Protein AF-A0AAD4GT24-F1 (afdb_monomer)

Secondary structure (DSSP, 8-state):
--------PPPGGGHHHHHHHH----HHHHHHHHHHHHH-GGGTT---SEEEETTTTEEEE-EEETTEEEETTEES---EEEE--GGGGEESSS-----BS-SSPPPEE-TTT--HHHHHHHHHHHHHHHSEEE-HHHHS-SS-HHHHHHHHHHHHHHHHH-SEEEEE--SS-HHHHHHHHHHHHHHHHHHHHSPPTTSTT--GGGHHHHHHHHHHHHHHHHTSGGGG-HHHHHHHHT-S-PEEE-TTSPBPEEE-TTS-EEE-BHHHHHHHHHHHHHHHHHHHHHHHHSPPPSS-----------TTSPPPSSPPP---HHHHHHHHHHHHHHHTTTTTT---GGGHHHHHHHHHHHHHHHHHHHHH-

pLDDT: mean 73.8, std 22.56, range [24.58, 98.69]

Structure (mmCIF, N/CA/C/O backbone):
data_AF-A0AAD4GT24-F1
#
_entry.id   AF-A0AAD4GT24-F1
#
loop_
_atom_site.group_PDB
_atom_site.id
_atom_site.type_symbol
_atom_site.label_atom_id
_atom_site.label_alt_id
_atom_site.label_comp_id
_atom_site.label_asym_id
_atom_site.label_entity_id
_atom_site.label_seq_id
_atom_site.pdbx_PDB_ins_code
_atom_site.Cartn_x
_atom_site.Cartn_y
_atom_site.Cartn_z
_atom_site.occupancy
_atom_site.B_iso_or_equiv
_atom_site.auth_seq_id
_atom_site.auth_comp_id
_atom_site.auth_asym_id
_atom_site.auth_atom_id
_atom_site.pdbx_PDB_model_num
ATOM 1 N N . MET A 1 1 ? -45.282 3.660 -28.493 1.00 33.78 1 MET A N 1
ATOM 2 C CA . MET A 1 1 ? -43.874 3.233 -28.382 1.00 33.78 1 MET A CA 1
ATOM 3 C C . MET A 1 1 ? -43.156 4.388 -27.722 1.00 33.78 1 MET A C 1
ATOM 5 O O . MET A 1 1 ? -42.708 5.278 -28.420 1.00 33.78 1 MET A O 1
ATOM 9 N N . ASP A 1 2 ? -43.164 4.407 -26.393 1.00 25.09 2 ASP A N 1
ATOM 10 C CA . ASP A 1 2 ? -42.503 5.431 -25.586 1.00 25.09 2 ASP A CA 1
ATOM 11 C C . ASP A 1 2 ? -41.624 4.704 -24.572 1.00 25.09 2 ASP A C 1
ATOM 13 O O . ASP A 1 2 ? -42.123 3.975 -23.711 1.00 25.09 2 ASP A O 1
ATOM 17 N N . CYS A 1 3 ? -40.310 4.858 -24.734 1.00 24.58 3 CYS A N 1
ATOM 18 C CA . CYS A 1 3 ? -39.307 4.413 -23.777 1.00 24.58 3 CYS A CA 1
ATOM 19 C C . CYS A 1 3 ? -39.410 5.272 -22.516 1.00 24.58 3 CYS A C 1
ATOM 21 O O . CYS A 1 3 ? -39.092 6.460 -22.543 1.00 24.58 3 CYS A O 1
ATOM 23 N N . LYS A 1 4 ? -39.802 4.656 -21.399 1.00 25.47 4 LYS A N 1
ATOM 24 C CA . LYS A 1 4 ? -39.543 5.199 -20.066 1.00 25.47 4 LYS A CA 1
ATOM 25 C C . LYS A 1 4 ? -38.163 4.729 -19.612 1.00 25.47 4 LYS A C 1
ATOM 27 O O . LYS A 1 4 ? -37.932 3.536 -19.449 1.00 25.47 4 LYS A O 1
ATOM 32 N N . LEU A 1 5 ? -37.256 5.688 -19.448 1.00 28.20 5 LEU A N 1
ATOM 33 C CA . LEU A 1 5 ? -36.056 5.559 -18.630 1.00 28.20 5 LEU A CA 1
ATOM 34 C C . LEU A 1 5 ? -36.503 5.550 -17.166 1.00 28.20 5 LEU A C 1
ATOM 36 O O . LEU A 1 5 ? -36.811 6.607 -16.616 1.00 28.20 5 LEU A O 1
ATOM 40 N N . ASP A 1 6 ? -36.555 4.371 -16.553 1.00 26.20 6 ASP A N 1
ATOM 41 C CA . ASP A 1 6 ? -36.630 4.271 -15.100 1.00 26.20 6 ASP A CA 1
ATOM 42 C C . ASP A 1 6 ? -35.228 4.484 -14.521 1.00 26.20 6 ASP A C 1
ATOM 44 O O . ASP A 1 6 ? -34.268 3.763 -14.799 1.00 26.20 6 ASP A O 1
ATOM 48 N N . SER A 1 7 ? -35.124 5.548 -13.734 1.00 29.28 7 SER A N 1
ATOM 49 C CA . SER A 1 7 ? -33.963 5.939 -12.953 1.00 29.28 7 SER A CA 1
ATOM 50 C C . SER A 1 7 ? -33.635 4.881 -11.897 1.00 29.28 7 SER A C 1
ATOM 52 O O . SER A 1 7 ? -34.371 4.732 -10.919 1.00 29.28 7 SER A O 1
ATOM 54 N N . PHE A 1 8 ? -32.499 4.199 -12.045 1.00 31.28 8 PHE A N 1
ATOM 55 C CA . PHE A 1 8 ? -31.863 3.469 -10.951 1.00 31.28 8 PHE A CA 1
ATOM 56 C C . PHE A 1 8 ? -31.297 4.481 -9.948 1.00 31.28 8 PHE A C 1
ATOM 58 O O . PHE A 1 8 ? -30.270 5.114 -10.187 1.00 31.28 8 PHE A O 1
ATOM 65 N N . ALA A 1 9 ? -31.986 4.666 -8.824 1.00 29.28 9 ALA A N 1
ATOM 66 C CA . ALA A 1 9 ? -31.427 5.364 -7.675 1.00 29.28 9 ALA A CA 1
ATOM 67 C C . ALA A 1 9 ? -30.496 4.393 -6.921 1.00 29.28 9 ALA A C 1
ATOM 69 O O . ALA A 1 9 ? -30.975 3.343 -6.490 1.00 29.28 9 ALA A O 1
ATOM 70 N N . PRO A 1 10 ? -29.202 4.711 -6.715 1.00 35.62 10 PRO A N 1
ATOM 71 C CA . PRO A 1 10 ? -28.316 3.858 -5.932 1.00 35.62 10 PRO A CA 1
ATOM 72 C C . PRO A 1 10 ? -28.826 3.722 -4.492 1.00 35.62 10 PRO A C 1
ATOM 74 O O . PRO A 1 10 ? -29.290 4.703 -3.883 1.00 35.62 10 PRO A O 1
ATOM 77 N N . SER A 1 11 ? -28.711 2.512 -3.942 1.00 42.75 11 SER A N 1
ATOM 78 C CA . SER A 1 11 ? -29.000 2.210 -2.540 1.00 42.75 11 SER A CA 1
ATOM 79 C C . SER A 1 11 ? -28.267 3.212 -1.623 1.00 42.75 11 SER A C 1
ATOM 81 O O . SER A 1 11 ? -27.154 3.662 -1.907 1.00 42.75 11 SER A O 1
ATOM 83 N N . ARG A 1 12 ? -28.895 3.637 -0.513 1.00 46.09 12 ARG A N 1
ATOM 84 C CA . ARG A 1 12 ? -28.298 4.621 0.424 1.00 46.09 12 ARG A CA 1
ATOM 85 C C . ARG A 1 12 ? -26.933 4.174 0.982 1.00 46.09 12 ARG A C 1
ATOM 87 O O . ARG A 1 12 ? -26.169 5.042 1.387 1.00 46.09 12 ARG A O 1
ATOM 94 N N . ARG A 1 13 ? -26.635 2.868 0.978 1.00 45.75 13 ARG A N 1
ATOM 95 C CA . ARG A 1 13 ? -25.423 2.264 1.560 1.00 45.75 13 ARG A CA 1
ATOM 96 C C . ARG A 1 13 ? -24.157 2.479 0.724 1.00 45.75 13 ARG A C 1
ATOM 98 O O . ARG A 1 13 ? -23.091 2.629 1.298 1.00 45.75 13 ARG A O 1
ATOM 105 N N . ASN A 1 14 ? -24.278 2.628 -0.596 1.00 48.12 14 ASN A N 1
ATOM 106 C CA . ASN A 1 14 ? -23.130 2.809 -1.493 1.00 48.12 14 ASN A CA 1
ATOM 107 C C . ASN A 1 14 ? -22.759 4.279 -1.764 1.00 48.12 14 ASN A C 1
ATOM 109 O O . ASN A 1 14 ? -21.862 4.566 -2.552 1.00 48.12 14 ASN A O 1
ATOM 113 N N . ARG A 1 15 ? -23.437 5.248 -1.129 1.00 49.34 15 ARG A N 1
ATOM 114 C CA . ARG A 1 15 ? -23.256 6.670 -1.463 1.00 49.34 15 ARG A CA 1
ATOM 115 C C . ARG A 1 15 ? -21.935 7.258 -1.006 1.00 49.34 15 ARG A C 1
ATOM 117 O O . ARG A 1 15 ? -21.472 8.146 -1.695 1.00 49.34 15 ARG A O 1
ATOM 124 N N . VAL A 1 16 ? -21.342 6.822 0.105 1.00 45.91 16 VAL A N 1
ATOM 125 C CA . VAL A 1 16 ? -20.087 7.426 0.589 1.00 45.91 16 VAL A CA 1
ATOM 126 C C . VAL A 1 16 ? -18.920 6.990 -0.285 1.00 45.91 16 VAL A C 1
ATOM 128 O O . VAL A 1 16 ? -18.241 7.855 -0.814 1.00 45.91 16 VAL A O 1
ATOM 131 N N . TYR A 1 17 ? -18.762 5.693 -0.560 1.00 43.88 17 TYR A N 1
ATOM 132 C CA . TYR A 1 17 ? -17.730 5.209 -1.485 1.00 43.88 17 TYR A CA 1
ATOM 133 C C . TYR A 1 17 ? -17.944 5.711 -2.916 1.00 43.88 17 TYR A C 1
ATOM 135 O O . TYR A 1 17 ? -17.010 6.257 -3.498 1.00 43.88 17 TYR A O 1
ATOM 143 N N . ASN A 1 18 ? -19.177 5.656 -3.444 1.00 43.34 18 ASN A N 1
ATOM 144 C CA . ASN A 1 18 ? -19.456 6.209 -4.771 1.00 43.34 18 ASN A CA 1
ATOM 145 C C . ASN A 1 18 ? -19.266 7.729 -4.816 1.00 43.34 18 ASN A C 1
ATOM 147 O O . ASN A 1 18 ? -18.789 8.233 -5.825 1.00 43.34 18 ASN A O 1
ATOM 151 N N . ALA A 1 19 ? -19.584 8.463 -3.744 1.00 44.53 19 ALA A N 1
ATOM 152 C CA . ALA A 1 19 ? -19.276 9.886 -3.638 1.00 44.53 19 ALA A CA 1
ATOM 153 C C . ALA A 1 19 ? -17.772 10.129 -3.473 1.00 44.53 19 ALA A C 1
ATOM 155 O O . ALA A 1 19 ? -17.278 11.084 -4.028 1.00 44.53 19 ALA A O 1
ATOM 156 N N . LEU A 1 20 ? -16.990 9.282 -2.811 1.00 43.31 20 LEU A N 1
ATOM 157 C CA . LEU A 1 20 ? -15.532 9.449 -2.760 1.00 43.31 20 LEU A CA 1
ATOM 158 C C . LEU A 1 20 ? -14.883 9.229 -4.136 1.00 43.31 20 LEU A C 1
ATOM 160 O O . LEU A 1 20 ? -13.925 9.919 -4.474 1.00 43.31 20 LEU A O 1
ATOM 164 N N . THR A 1 21 ? -15.436 8.335 -4.961 1.00 40.66 21 THR A N 1
ATOM 165 C CA . THR A 1 21 ? -15.022 8.161 -6.365 1.00 40.66 21 THR A CA 1
ATOM 166 C C . THR A 1 21 ? -15.624 9.184 -7.336 1.00 40.66 21 THR A C 1
ATOM 168 O O . THR A 1 21 ? -15.047 9.398 -8.397 1.00 40.66 21 THR A O 1
ATOM 171 N N . ALA A 1 22 ? -16.769 9.801 -7.012 1.00 38.19 22 ALA A N 1
ATOM 172 C CA . ALA A 1 22 ? -17.517 10.701 -7.906 1.00 38.19 22 ALA A CA 1
ATOM 173 C C . ALA A 1 22 ? -17.557 12.170 -7.456 1.00 38.19 22 ALA A C 1
ATOM 175 O O . ALA A 1 22 ? -18.053 13.023 -8.191 1.00 38.19 22 ALA A O 1
ATOM 176 N N . CYS A 1 23 ? -17.083 12.494 -6.256 1.00 39.41 23 CYS A N 1
ATOM 177 C CA . CYS A 1 23 ? -16.997 13.865 -5.793 1.00 39.41 23 CYS A CA 1
ATOM 178 C C . CYS A 1 23 ? -15.856 14.533 -6.550 1.00 39.41 23 CYS A C 1
ATOM 180 O O . CYS A 1 23 ? -14.681 14.319 -6.249 1.00 39.41 23 CYS A O 1
ATOM 182 N N . ASP A 1 24 ? -16.235 15.434 -7.454 1.00 40.94 24 ASP A N 1
ATOM 183 C CA . ASP A 1 24 ? -15.469 16.627 -7.807 1.00 40.94 24 ASP A CA 1
ATOM 184 C C . ASP A 1 24 ? -15.280 17.491 -6.546 1.00 40.94 24 ASP A C 1
ATOM 186 O O . ASP A 1 24 ? -15.808 18.598 -6.412 1.00 40.94 24 ASP A O 1
ATOM 190 N N . ILE A 1 25 ? -14.552 16.976 -5.553 1.00 48.97 25 ILE A N 1
ATOM 191 C CA . ILE A 1 25 ? -14.026 17.820 -4.492 1.00 48.97 25 ILE A CA 1
ATOM 192 C C . ILE A 1 25 ? -13.075 18.756 -5.207 1.00 48.97 25 ILE A C 1
ATOM 194 O O . ILE A 1 25 ? -12.063 18.312 -5.753 1.00 48.97 25 ILE A O 1
ATOM 198 N N . SER A 1 26 ? -13.428 20.043 -5.231 1.00 51.44 26 SER A N 1
ATOM 199 C CA . SER A 1 26 ? -12.560 21.054 -5.814 1.00 51.44 26 SER A CA 1
ATOM 200 C C . SER A 1 26 ? -11.156 20.839 -5.267 1.00 51.44 26 SER A C 1
ATOM 202 O O . SER A 1 26 ? -10.941 20.807 -4.049 1.00 51.44 26 SER A O 1
ATOM 204 N N . LEU A 1 27 ? -10.206 20.672 -6.183 1.00 48.22 27 LEU A N 1
ATOM 205 C CA . LEU A 1 27 ? -8.796 20.522 -5.858 1.00 48.22 27 LEU A CA 1
ATOM 206 C C . LEU A 1 27 ? -8.322 21.645 -4.929 1.00 48.22 27 LEU A C 1
ATOM 208 O O . LEU A 1 27 ? -7.450 21.409 -4.097 1.00 48.22 27 LEU A O 1
ATOM 212 N N . ASP A 1 28 ? -8.949 22.824 -4.995 1.00 50.41 28 ASP A N 1
ATOM 213 C 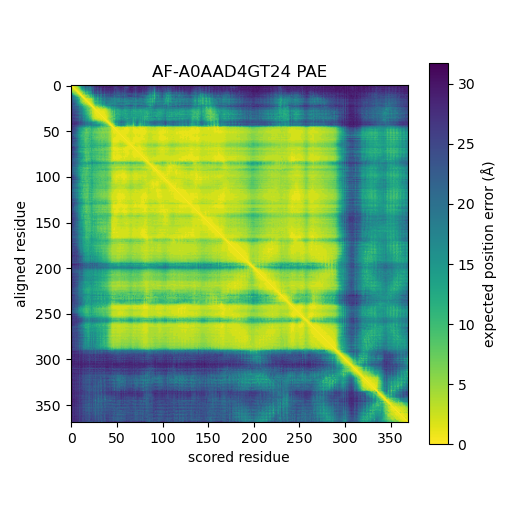CA . ASP A 1 28 ? -8.680 23.946 -4.100 1.00 50.41 28 ASP A CA 1
ATOM 214 C C . ASP A 1 28 ? -9.090 23.670 -2.651 1.00 50.41 28 ASP A C 1
ATOM 216 O O . ASP A 1 28 ? -8.384 24.085 -1.738 1.00 50.41 28 ASP A O 1
ATOM 220 N N . HIS A 1 29 ? -10.178 22.938 -2.402 1.00 55.75 29 HIS A N 1
ATOM 221 C CA . HIS A 1 29 ? -10.595 22.578 -1.044 1.00 55.75 29 HIS A CA 1
ATOM 222 C C . HIS A 1 29 ? -9.663 21.527 -0.426 1.00 55.75 29 HIS A C 1
ATOM 224 O O . HIS A 1 29 ? -9.233 21.669 0.724 1.00 55.75 29 HIS A O 1
ATOM 230 N N . VAL A 1 30 ? -9.280 20.507 -1.206 1.00 52.41 30 VAL A N 1
ATOM 231 C CA . VAL A 1 30 ? -8.261 19.528 -0.787 1.00 52.41 30 VAL A CA 1
ATOM 232 C C . VAL A 1 30 ? -6.941 20.240 -0.519 1.00 52.41 30 VAL A C 1
ATOM 234 O O . VAL A 1 30 ? -6.295 19.991 0.499 1.00 52.41 30 VAL A O 1
ATOM 237 N N . ARG A 1 31 ? -6.560 21.171 -1.396 1.00 56.41 31 ARG A N 1
ATOM 238 C CA . ARG A 1 31 ?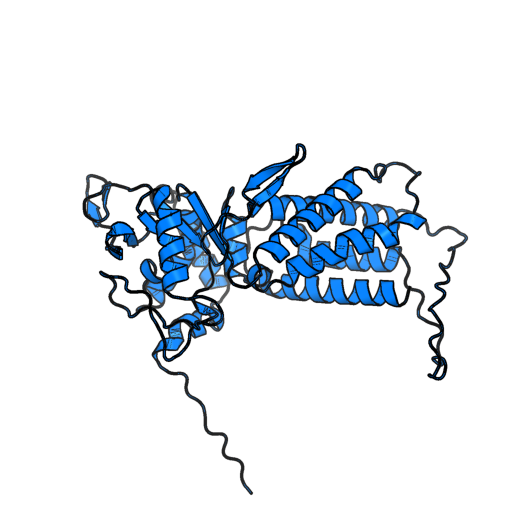 -5.330 21.947 -1.281 1.00 56.41 31 ARG A CA 1
ATOM 239 C C . ARG A 1 31 ? -5.325 22.854 -0.056 1.00 56.41 31 ARG A C 1
ATOM 241 O O . ARG A 1 31 ? -4.371 22.772 0.705 1.00 56.41 31 ARG A O 1
ATOM 248 N N . GLN A 1 32 ? -6.371 23.645 0.177 1.00 63.69 32 GLN A N 1
ATOM 249 C CA . GLN A 1 32 ? -6.483 24.514 1.355 1.00 63.69 32 GLN A CA 1
ATOM 250 C C . GLN A 1 32 ? -6.446 23.703 2.652 1.00 63.69 32 GLN A C 1
ATOM 252 O O . GLN A 1 32 ? -5.739 24.070 3.589 1.00 63.69 32 GLN A O 1
ATOM 257 N N . THR A 1 33 ? -7.148 22.567 2.701 1.00 56.88 33 THR A N 1
ATOM 258 C CA . THR A 1 33 ? -7.115 21.682 3.874 1.00 56.88 33 THR A CA 1
ATOM 259 C C . THR A 1 33 ? -5.727 21.069 4.071 1.00 56.88 33 THR A C 1
ATOM 261 O O . THR A 1 33 ? -5.216 21.050 5.188 1.00 56.88 33 THR A O 1
ATOM 264 N N . THR A 1 34 ? -5.065 20.654 2.987 1.00 54.75 34 THR A N 1
ATOM 265 C CA . THR A 1 34 ? -3.697 20.115 3.024 1.00 54.75 34 THR A CA 1
ATOM 266 C C . THR A 1 34 ? -2.674 21.175 3.439 1.00 54.75 34 THR A C 1
ATOM 268 O O . THR A 1 34 ? -1.799 20.884 4.243 1.00 54.75 34 THR A O 1
ATOM 271 N N . GLU A 1 35 ? -2.760 22.401 2.919 1.00 63.25 35 GLU A N 1
ATOM 272 C CA . GLU A 1 35 ? -1.878 23.522 3.274 1.00 63.25 35 GLU A CA 1
ATOM 273 C C . GLU A 1 35 ? -2.075 23.928 4.736 1.00 63.25 35 GLU A C 1
ATOM 275 O O . GLU A 1 35 ? -1.088 24.100 5.446 1.00 63.25 35 GLU A O 1
ATOM 280 N N . LYS A 1 36 ? -3.323 23.962 5.221 1.00 65.88 36 LYS A N 1
ATOM 281 C CA . LYS A 1 36 ? -3.630 24.198 6.636 1.00 65.88 36 LYS A CA 1
ATOM 282 C C . LYS A 1 36 ? -3.017 23.121 7.535 1.00 65.88 36 LYS A C 1
ATOM 284 O O . LYS A 1 36 ? -2.343 23.461 8.501 1.00 65.88 36 LYS A O 1
ATOM 289 N N . LEU A 1 37 ? -3.185 21.844 7.187 1.00 57.94 37 LEU A N 1
ATOM 290 C CA . LEU A 1 37 ? -2.601 20.723 7.935 1.00 57.94 37 LEU A CA 1
ATOM 291 C C . LEU A 1 37 ? -1.068 20.697 7.860 1.00 57.94 37 LEU A C 1
ATOM 293 O O . LEU A 1 37 ? -0.420 20.349 8.836 1.00 57.94 37 LEU A O 1
ATOM 297 N N . ARG A 1 38 ? -0.471 21.086 6.725 1.00 56.41 38 ARG A N 1
ATOM 298 C CA . ARG A 1 38 ? 0.991 21.182 6.558 1.00 56.41 38 ARG A CA 1
ATOM 299 C C . ARG A 1 38 ? 1.605 22.349 7.325 1.00 56.41 38 ARG A C 1
ATOM 301 O O . ARG A 1 38 ? 2.748 22.234 7.743 1.00 56.41 38 ARG A O 1
ATOM 308 N N . SER A 1 39 ? 0.884 23.463 7.456 1.00 60.22 39 SER A N 1
ATOM 309 C CA . SER A 1 39 ? 1.341 24.642 8.205 1.00 60.22 39 SER A CA 1
ATOM 310 C C . SER A 1 39 ? 1.278 24.462 9.722 1.00 60.22 39 SER A C 1
ATOM 312 O O . SER A 1 39 ? 1.844 25.265 10.459 1.00 60.22 39 SER A O 1
ATOM 314 N N . ASP A 1 40 ? 0.590 23.420 10.184 1.00 54.97 40 ASP A N 1
ATOM 315 C CA . ASP A 1 40 ? 0.520 23.069 11.592 1.00 54.97 40 ASP A CA 1
ATOM 316 C C . ASP A 1 40 ? 1.760 22.223 11.939 1.00 54.97 40 ASP A C 1
ATOM 318 O O . ASP A 1 40 ? 1.770 21.007 11.761 1.00 54.97 40 ASP A O 1
ATOM 322 N N . ASP A 1 41 ? 2.836 22.854 12.427 1.00 48.78 41 ASP A N 1
ATOM 323 C CA . ASP A 1 41 ? 4.087 22.192 12.870 1.00 48.78 41 ASP A CA 1
ATOM 324 C C . ASP A 1 41 ? 3.864 21.098 13.955 1.00 48.78 41 ASP A C 1
ATOM 326 O O . ASP A 1 41 ? 4.780 20.357 14.318 1.00 48.78 41 ASP A O 1
ATOM 330 N N . ASN A 1 42 ? 2.625 20.932 14.430 1.00 52.88 42 ASN A N 1
ATOM 331 C CA . ASN A 1 42 ? 2.139 19.855 15.294 1.00 52.88 42 ASN A CA 1
ATOM 332 C C . ASN A 1 42 ? 1.898 18.502 14.594 1.00 52.88 42 ASN A C 1
ATOM 334 O O . ASN A 1 42 ? 1.351 17.588 15.213 1.00 52.88 42 ASN A O 1
ATOM 338 N N . LEU A 1 43 ? 2.326 18.307 13.338 1.00 53.00 43 LEU A N 1
ATOM 339 C CA . LEU A 1 43 ? 2.223 16.999 12.663 1.00 53.00 43 LEU A CA 1
ATOM 340 C C . LEU A 1 43 ? 2.894 15.850 13.454 1.00 53.00 43 LEU A C 1
ATOM 342 O O . LEU A 1 43 ? 2.493 14.691 13.322 1.00 53.00 43 LEU A O 1
ATOM 346 N N . ARG A 1 44 ? 3.886 16.154 14.309 1.00 47.69 44 ARG A N 1
ATOM 347 C CA . ARG A 1 44 ? 4.444 15.224 15.309 1.00 47.69 44 ARG A CA 1
ATOM 348 C C . ARG A 1 44 ? 3.420 14.989 16.429 1.00 47.69 44 ARG A C 1
ATOM 350 O O . ARG A 1 44 ? 3.532 15.548 17.512 1.00 47.69 44 ARG A O 1
ATOM 357 N N . GLY A 1 45 ? 2.405 14.182 16.140 1.00 63.59 45 GLY A N 1
ATOM 358 C CA . GLY A 1 45 ? 1.293 13.912 17.056 1.00 63.59 45 GLY A CA 1
ATOM 359 C C . GLY A 1 45 ? -0.016 13.519 16.373 1.00 63.59 45 GLY A C 1
ATOM 360 O O . GLY A 1 45 ? -1.008 13.282 17.064 1.00 63.59 45 GLY A O 1
ATOM 361 N N . ILE A 1 46 ? -0.050 13.431 15.039 1.00 86.19 46 ILE A N 1
ATOM 362 C CA . ILE A 1 46 ? -1.252 13.019 14.309 1.00 86.19 46 ILE A CA 1
ATOM 363 C C . ILE A 1 46 ? -1.385 11.500 14.342 1.00 86.19 46 ILE A C 1
ATOM 365 O O . ILE A 1 46 ? -0.966 10.783 13.444 1.00 86.19 46 ILE A O 1
ATOM 369 N N . TRP A 1 47 ? -1.999 11.030 15.418 1.00 93.88 47 TRP A N 1
ATOM 370 C CA . TRP A 1 47 ? -2.432 9.649 15.559 1.00 93.88 47 TRP A CA 1
ATOM 371 C C . TRP A 1 47 ? -3.768 9.415 14.846 1.00 93.88 47 TRP A C 1
ATOM 373 O O . TRP A 1 47 ? -4.581 10.348 14.814 1.00 93.88 47 TRP A O 1
ATOM 383 N N . PRO A 1 48 ? -4.020 8.199 14.329 1.00 95.81 48 PRO A N 1
ATOM 384 C CA . PRO A 1 48 ? -5.327 7.816 13.805 1.00 95.81 48 PRO A CA 1
ATOM 385 C C . PRO A 1 48 ? -6.472 8.154 14.752 1.00 95.81 48 PRO A C 1
ATOM 387 O O . PRO A 1 48 ? -6.303 8.120 15.966 1.00 95.81 48 PRO A O 1
ATOM 390 N N . GLU A 1 49 ? -7.665 8.457 14.248 1.00 95.94 49 GLU A N 1
ATOM 391 C CA . GLU A 1 49 ? -8.809 8.545 15.164 1.00 95.94 49 GLU A CA 1
ATOM 392 C C . GLU A 1 49 ? -9.167 7.166 15.728 1.00 95.94 49 GLU A C 1
ATOM 394 O O . GLU A 1 49 ? -9.713 7.052 16.825 1.00 95.94 49 GLU A O 1
ATOM 399 N N . ARG A 1 50 ? -8.830 6.096 15.001 1.00 97.81 50 ARG A N 1
ATOM 400 C CA . ARG A 1 50 ? -9.086 4.724 15.425 1.00 97.81 50 ARG A CA 1
ATOM 401 C C . ARG A 1 50 ? -7.973 3.771 15.025 1.00 97.81 50 ARG A C 1
ATOM 403 O O . ARG A 1 50 ? -7.364 3.914 13.967 1.00 97.81 50 ARG A O 1
ATOM 410 N N . LEU A 1 51 ? -7.788 2.735 15.834 1.00 98.38 51 LEU A N 1
ATOM 411 C CA . LEU A 1 51 ? -6.950 1.583 15.511 1.00 98.38 51 LEU A CA 1
ATOM 412 C C . LEU A 1 51 ? -7.719 0.287 15.759 1.00 98.38 51 LEU A C 1
ATOM 414 O O . LEU A 1 51 ? -8.449 0.161 16.746 1.00 98.38 51 LEU A O 1
ATOM 418 N N . LEU A 1 52 ? -7.529 -0.682 14.868 1.00 98.69 52 LEU A N 1
ATOM 419 C CA . LEU A 1 52 ? -8.070 -2.027 14.991 1.00 98.69 52 LEU A CA 1
ATOM 420 C C . LEU A 1 52 ? -7.110 -2.888 15.812 1.00 98.69 52 LEU A C 1
ATOM 422 O O . LEU A 1 52 ? -5.975 -3.128 15.404 1.00 98.69 52 LEU A O 1
ATOM 426 N N . HIS A 1 53 ? -7.578 -3.384 16.954 1.00 98.56 53 HIS A N 1
ATOM 427 C CA . HIS A 1 53 ? -6.896 -4.445 17.683 1.00 98.56 53 HIS A CA 1
ATOM 428 C C . HIS A 1 53 ? -7.268 -5.788 17.052 1.00 98.56 53 HIS A C 1
ATOM 430 O O . HIS A 1 53 ? -8.433 -6.197 17.110 1.00 98.56 53 HIS A O 1
ATOM 436 N N . VAL A 1 54 ? -6.300 -6.455 16.422 1.00 98.31 54 VAL A N 1
ATOM 437 C CA . VAL A 1 54 ? -6.584 -7.595 15.537 1.00 98.31 54 VAL A CA 1
ATOM 438 C C . VAL A 1 54 ? -7.027 -8.837 16.308 1.00 98.31 54 VAL A C 1
ATOM 440 O O . VAL A 1 54 ? -7.928 -9.534 15.852 1.00 98.31 54 VAL A O 1
ATOM 443 N N . GLU A 1 55 ? -6.466 -9.099 17.492 1.00 98.12 55 GLU A N 1
ATOM 444 C CA . GLU A 1 55 ? -6.839 -10.277 18.295 1.00 98.12 55 GLU A CA 1
ATOM 445 C C . GLU A 1 55 ? -8.323 -10.258 18.687 1.00 98.12 55 GLU A C 1
ATOM 447 O O . GLU A 1 55 ? -9.005 -11.276 18.592 1.00 98.12 55 GLU A O 1
ATOM 452 N N . SER A 1 56 ? -8.841 -9.090 19.075 1.00 98.19 56 SER A N 1
ATOM 453 C CA . SER A 1 56 ? -10.249 -8.930 19.452 1.00 98.19 56 SER A CA 1
ATOM 454 C C . SER A 1 56 ? -11.152 -8.502 18.295 1.00 98.19 56 SER A C 1
ATOM 456 O O . SER A 1 56 ? -12.332 -8.277 18.532 1.00 98.19 56 SER A O 1
ATOM 458 N N . MET A 1 57 ? -10.607 -8.287 17.089 1.00 98.25 57 MET A N 1
ATOM 459 C CA . MET A 1 57 ? -11.313 -7.692 15.942 1.00 98.25 57 MET A CA 1
ATOM 460 C C . MET A 1 57 ? -12.136 -6.445 16.313 1.00 98.25 57 MET A C 1
ATOM 462 O O . MET A 1 57 ? -13.243 -6.226 15.822 1.00 98.25 57 MET A O 1
ATOM 466 N N . LYS A 1 58 ? -11.585 -5.604 17.197 1.00 98.62 58 LYS A N 1
ATOM 467 C CA . LYS A 1 58 ? -12.279 -4.431 17.740 1.00 98.62 58 LYS A CA 1
ATOM 468 C C . LYS A 1 58 ? -11.531 -3.155 17.410 1.00 98.62 58 LYS A C 1
ATOM 470 O O . LYS A 1 58 ? -10.350 -3.018 17.725 1.00 98.62 58 LYS A O 1
ATOM 475 N N . SER A 1 59 ? -12.230 -2.219 16.784 1.00 98.50 59 SER A N 1
ATOM 476 C CA . SER A 1 59 ? -11.718 -0.887 16.494 1.00 98.50 59 SER A CA 1
ATOM 477 C C . SER A 1 59 ? -11.948 0.021 17.692 1.00 98.50 59 SER A C 1
ATOM 479 O O . SER A 1 59 ? -13.084 0.199 18.138 1.00 98.50 59 SER A O 1
ATOM 481 N N . PHE A 1 60 ? -10.885 0.625 18.208 1.00 98.50 60 PHE A N 1
ATOM 482 C CA . PHE A 1 60 ? -10.938 1.518 19.359 1.00 98.50 60 PHE A CA 1
ATOM 483 C C . PHE A 1 60 ? -10.750 2.963 18.922 1.00 98.50 60 PHE A C 1
ATOM 485 O O . PHE A 1 60 ? -9.821 3.257 18.173 1.00 98.50 60 PHE A O 1
ATOM 492 N N . CYS A 1 61 ? -11.603 3.862 19.422 1.00 97.44 61 CYS A N 1
ATOM 493 C CA . CYS A 1 61 ? -11.354 5.295 19.303 1.00 97.44 61 CYS A CA 1
ATOM 494 C C . CYS A 1 61 ? -10.097 5.673 20.078 1.00 97.44 61 CYS A C 1
ATOM 496 O O . CYS A 1 61 ? -9.846 5.164 21.175 1.00 97.44 61 CYS A O 1
ATOM 498 N N . ARG A 1 62 ? -9.385 6.648 19.536 1.00 96.56 62 ARG A N 1
ATOM 499 C CA . ARG A 1 62 ? -8.330 7.375 20.210 1.00 96.56 62 ARG A CA 1
ATOM 500 C C . ARG A 1 62 ? -8.885 8.061 21.457 1.00 96.56 62 ARG A C 1
ATOM 502 O O . ARG A 1 62 ? -9.896 8.756 21.417 1.00 96.56 62 ARG A O 1
ATOM 509 N N . GLN A 1 63 ? -8.194 7.892 22.574 1.00 96.50 63 GLN A N 1
ATOM 510 C CA . GLN A 1 63 ? -8.481 8.562 23.837 1.00 96.50 63 GLN A CA 1
ATOM 511 C C . GLN A 1 63 ? -7.330 9.520 24.137 1.00 96.50 63 GLN A C 1
ATOM 513 O O . GLN A 1 63 ? -6.175 9.103 24.196 1.00 96.50 63 GLN A O 1
ATOM 518 N N . MET A 1 64 ? -7.635 10.806 24.304 1.00 94.69 64 MET A N 1
ATOM 519 C CA . MET A 1 64 ? -6.642 11.818 24.670 1.00 94.69 64 MET A CA 1
ATOM 520 C C . MET A 1 64 ? -6.664 12.055 26.179 1.00 94.69 64 MET A C 1
ATOM 522 O O . MET A 1 64 ? -7.729 12.288 26.752 1.00 94.69 64 MET A O 1
ATOM 526 N N . SER A 1 65 ? -5.493 12.044 26.811 1.00 94.19 65 SER A N 1
ATOM 527 C CA . SER A 1 65 ? -5.317 12.431 28.211 1.00 94.19 65 SER A CA 1
ATOM 528 C C . SER A 1 65 ? -4.051 13.285 28.387 1.00 94.19 65 SER A C 1
ATOM 530 O O . SER A 1 65 ? -3.237 13.375 27.463 1.00 94.19 65 SER A O 1
ATOM 532 N N . PRO A 1 66 ? -3.846 13.922 29.556 1.00 94.50 66 PRO A N 1
ATOM 533 C CA . PRO A 1 66 ? -2.600 14.635 29.850 1.00 94.50 66 PRO A CA 1
ATOM 534 C C . PRO A 1 66 ? -1.346 13.754 29.739 1.00 94.50 66 PRO A C 1
ATOM 536 O O . PRO A 1 66 ? -0.256 14.256 29.478 1.00 94.50 66 PRO A O 1
ATOM 539 N N . GLU A 1 67 ? -1.495 12.444 29.939 1.00 93.88 67 GLU A N 1
ATOM 540 C CA . GLU A 1 67 ? -0.410 11.469 29.881 1.00 93.88 67 GLU A CA 1
ATOM 541 C C . GLU A 1 67 ? -0.070 11.024 28.455 1.00 93.88 67 GLU A C 1
ATOM 543 O O . GLU A 1 67 ? 1.002 10.455 28.265 1.00 93.88 67 GLU A O 1
ATOM 548 N N . GLY A 1 68 ? -0.934 11.262 27.463 1.00 94.25 68 GLY A N 1
ATOM 549 C CA . GLY A 1 68 ? -0.686 10.910 26.064 1.00 94.25 68 GLY A CA 1
ATOM 550 C C . GLY A 1 68 ? -1.928 10.434 25.313 1.00 94.25 68 GLY A C 1
ATOM 551 O O . GLY A 1 68 ? -3.066 10.740 25.674 1.00 94.25 68 GLY A O 1
ATOM 552 N N . ILE A 1 69 ? -1.688 9.686 24.237 1.00 95.75 69 ILE A N 1
ATOM 553 C CA . ILE A 1 69 ? -2.735 9.113 23.387 1.00 95.75 69 ILE A CA 1
ATOM 554 C C . ILE A 1 69 ? -2.889 7.621 23.681 1.00 95.75 69 ILE A C 1
ATOM 556 O O . ILE A 1 69 ? -1.901 6.897 23.760 1.00 95.75 69 ILE A O 1
ATOM 560 N N . PHE A 1 70 ? -4.125 7.149 23.829 1.00 97.50 70 PHE A N 1
ATOM 561 C CA . PHE A 1 70 ? -4.422 5.772 24.219 1.00 97.50 70 PHE A CA 1
ATOM 562 C C . PHE A 1 70 ? -5.446 5.112 23.298 1.00 97.50 70 PHE A C 1
ATOM 564 O O . PHE A 1 70 ? -6.371 5.758 22.810 1.00 97.50 70 PHE A O 1
ATOM 571 N N . TYR A 1 71 ? -5.308 3.798 23.130 1.00 98.19 71 TYR A N 1
ATOM 572 C CA . TYR A 1 71 ? -6.287 2.920 22.495 1.00 98.19 71 TYR A CA 1
ATOM 573 C C . TYR A 1 71 ? -6.479 1.712 23.396 1.00 98.19 71 TYR A C 1
ATOM 575 O O . TYR A 1 71 ? -5.534 0.968 23.650 1.00 98.19 71 TYR A O 1
ATOM 583 N N . ASN A 1 72 ? -7.689 1.530 23.926 1.00 97.62 72 ASN A N 1
ATOM 584 C CA . ASN A 1 72 ? -7.985 0.457 24.882 1.00 97.62 72 ASN A CA 1
ATOM 585 C C . ASN A 1 72 ? -7.002 0.413 26.076 1.00 97.62 72 ASN A C 1
ATOM 587 O O . ASN A 1 72 ? -6.539 -0.651 26.479 1.00 97.62 72 ASN A O 1
ATOM 591 N N . GLY A 1 73 ? -6.614 1.581 26.599 1.00 97.44 73 GLY A N 1
ATOM 592 C CA . GLY A 1 73 ? -5.631 1.688 27.684 1.00 97.44 73 GLY A CA 1
ATOM 593 C C . GLY A 1 73 ? -4.170 1.448 27.280 1.00 97.44 73 GLY A C 1
ATOM 594 O O . GLY A 1 73 ? -3.283 1.651 28.106 1.00 97.44 73 GLY A O 1
ATOM 595 N N . VAL A 1 74 ? -3.885 1.083 26.026 1.00 98.12 74 VAL A N 1
ATOM 596 C CA . VAL A 1 74 ? -2.518 1.003 25.498 1.00 98.12 74 VAL A CA 1
ATOM 597 C C . VAL A 1 74 ? -2.102 2.381 25.006 1.00 98.12 74 VAL A C 1
ATOM 599 O O . VAL A 1 74 ? -2.746 2.950 24.125 1.00 98.12 74 VAL A O 1
ATOM 602 N N . ARG A 1 75 ? -1.035 2.930 25.589 1.00 97.50 75 ARG A N 1
ATOM 603 C CA . ARG A 1 75 ? -0.484 4.223 25.181 1.00 97.50 75 ARG A CA 1
ATOM 604 C C . ARG A 1 75 ? 0.233 4.081 23.846 1.00 97.50 75 ARG A C 1
ATOM 606 O O . ARG A 1 75 ? 1.154 3.277 23.761 1.00 97.50 75 ARG A O 1
ATOM 613 N N . GLU A 1 76 ? -0.160 4.891 22.864 1.00 96.38 76 GLU A N 1
ATOM 614 C CA . GLU A 1 76 ? 0.573 5.097 21.609 1.00 96.38 76 GLU A CA 1
ATOM 615 C C . GLU A 1 76 ? 1.090 3.779 20.991 1.00 96.38 76 GLU A C 1
ATOM 617 O O . GLU A 1 76 ? 2.294 3.636 20.764 1.00 96.38 76 GLU A O 1
ATOM 622 N N . PRO A 1 77 ? 0.217 2.771 20.776 1.00 97.69 77 PRO A N 1
ATOM 623 C CA . PRO A 1 77 ? 0.658 1.461 20.326 1.00 97.69 77 PRO A CA 1
ATOM 624 C C . PRO A 1 77 ? 1.351 1.567 18.967 1.00 97.69 77 PRO A C 1
ATOM 626 O O . PRO A 1 77 ? 0.884 2.274 18.072 1.00 97.69 77 PRO A O 1
ATOM 629 N N . ALA A 1 78 ? 2.435 0.810 18.790 1.00 97.56 78 ALA A N 1
ATOM 630 C CA . ALA A 1 78 ? 2.939 0.504 17.457 1.00 97.56 78 ALA A CA 1
ATOM 631 C C . ALA A 1 78 ? 1.794 -0.084 16.619 1.00 97.56 78 ALA A C 1
ATOM 633 O O . ALA A 1 78 ? 0.982 -0.849 17.141 1.00 97.56 78 ALA A O 1
ATOM 634 N N . PHE A 1 79 ? 1.721 0.259 15.336 1.00 98.12 79 PHE A N 1
ATOM 635 C CA . PHE A 1 79 ? 0.680 -0.247 14.444 1.00 98.12 79 PHE A CA 1
ATOM 636 C C . PHE A 1 79 ? 1.209 -0.449 13.027 1.00 98.12 79 PHE A C 1
ATOM 638 O O . PHE A 1 79 ? 2.172 0.196 12.612 1.00 98.12 79 PHE A O 1
ATOM 645 N N . SER A 1 80 ? 0.548 -1.329 12.281 1.00 97.75 80 SER A N 1
ATOM 646 C CA . SER A 1 80 ? 0.790 -1.536 10.855 1.00 97.75 80 SER A CA 1
ATOM 647 C C . SER A 1 80 ? -0.311 -0.876 10.027 1.00 97.75 80 SER A C 1
ATOM 649 O O . SER A 1 80 ? -1.451 -0.831 10.475 1.00 97.75 80 SER A O 1
ATOM 651 N N . ALA A 1 81 ? -0.007 -0.378 8.831 1.00 96.19 81 ALA A N 1
ATOM 652 C CA . ALA A 1 81 ? -0.992 0.256 7.945 1.00 96.19 81 ALA A CA 1
ATOM 653 C C . ALA A 1 81 ? -1.223 -0.576 6.678 1.00 96.19 81 ALA A C 1
ATOM 655 O O . ALA A 1 81 ? -0.259 -1.081 6.093 1.00 96.19 81 ALA A O 1
ATOM 656 N N . LEU A 1 82 ? -2.490 -0.717 6.272 1.00 95.31 82 LEU A N 1
ATOM 657 C CA . LEU A 1 82 ? -2.897 -1.439 5.065 1.00 95.31 82 LEU A CA 1
ATOM 658 C C . LEU A 1 82 ? -3.431 -0.481 4.002 1.00 95.31 82 LEU A C 1
ATOM 660 O O . LEU A 1 82 ? -4.445 0.174 4.224 1.00 95.31 82 LEU A O 1
ATOM 664 N N . SER A 1 83 ? -2.801 -0.480 2.830 1.00 91.50 83 SER A N 1
ATOM 665 C CA . SER A 1 83 ? -3.347 0.093 1.598 1.00 91.50 83 SER A CA 1
ATOM 666 C C . SER A 1 83 ? -3.971 -1.016 0.758 1.00 91.50 83 SER A C 1
ATOM 668 O O . SER A 1 83 ? -3.332 -2.035 0.480 1.00 91.50 83 SER A O 1
ATOM 670 N N . TYR A 1 84 ? -5.225 -0.838 0.354 1.00 89.56 84 TYR A N 1
ATOM 671 C CA . TYR A 1 84 ? -5.940 -1.757 -0.530 1.00 89.56 84 TYR A CA 1
ATOM 672 C C . TYR A 1 84 ? -7.233 -1.101 -1.041 1.00 89.56 84 TYR A C 1
ATOM 674 O O . TYR A 1 84 ? -7.529 0.049 -0.725 1.00 89.56 84 TYR A O 1
ATOM 682 N N . LYS A 1 85 ? -8.002 -1.811 -1.874 1.00 79.00 85 LYS A N 1
ATOM 683 C CA . LYS A 1 85 ? -9.189 -1.263 -2.546 1.00 79.00 85 LYS A CA 1
ATOM 684 C C . LYS A 1 85 ? -10.488 -1.942 -2.114 1.00 79.00 85 LYS A C 1
ATOM 686 O O . LYS A 1 85 ? -11.140 -2.581 -2.934 1.00 79.00 85 LYS A O 1
ATOM 691 N N . TRP A 1 86 ? -10.912 -1.771 -0.859 1.00 79.69 86 TRP A N 1
ATOM 692 C CA . TRP A 1 86 ? -12.217 -2.306 -0.428 1.00 79.69 86 TRP A CA 1
ATOM 693 C C . TRP A 1 86 ? -13.361 -1.760 -1.297 1.00 79.69 86 TRP A C 1
ATOM 695 O O . TRP A 1 86 ? -14.185 -2.516 -1.803 1.00 79.69 86 TRP A O 1
ATOM 705 N N . GLY A 1 87 ? -13.361 -0.443 -1.537 1.00 79.75 87 GLY A N 1
ATOM 706 C CA . GLY A 1 87 ? -14.421 0.270 -2.258 1.00 79.75 87 GLY A CA 1
ATOM 707 C C . GLY A 1 87 ? -14.659 -0.168 -3.709 1.00 79.75 87 GLY A C 1
ATOM 708 O O . GLY A 1 87 ? -15.727 0.107 -4.244 1.00 79.75 87 GLY A O 1
ATOM 709 N N . LEU A 1 88 ? -13.695 -0.841 -4.351 1.00 80.00 88 LEU A N 1
ATOM 710 C CA . LEU A 1 88 ? -13.809 -1.248 -5.758 1.00 80.00 88 LEU A CA 1
ATOM 711 C C . LEU A 1 88 ? -14.666 -2.509 -5.944 1.00 80.00 88 LEU A C 1
ATOM 713 O O . LEU A 1 88 ? -15.252 -2.691 -7.007 1.00 80.00 88 LEU A O 1
ATOM 717 N N . HIS 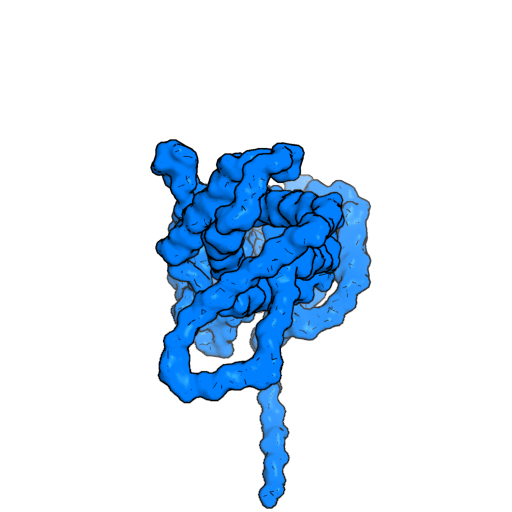A 1 89 ? -14.752 -3.353 -4.916 1.00 86.75 89 HIS A N 1
ATOM 718 C CA . HIS A 1 89 ? -15.402 -4.665 -4.993 1.00 86.75 89 HIS A CA 1
ATOM 719 C C . HIS A 1 89 ? -16.610 -4.759 -4.052 1.00 86.75 89 HIS A C 1
ATOM 721 O O . HIS A 1 89 ? -16.972 -5.842 -3.599 1.00 86.75 89 HIS A O 1
ATOM 727 N N . VAL A 1 90 ? -17.219 -3.618 -3.713 1.00 89.94 90 VAL A N 1
ATOM 728 C CA . VAL A 1 90 ? -18.399 -3.574 -2.844 1.00 89.94 90 VAL A CA 1
ATOM 729 C C . VAL A 1 90 ? -19.626 -4.074 -3.598 1.00 89.94 90 VAL A C 1
ATOM 731 O O . VAL A 1 90 ? -19.908 -3.641 -4.715 1.00 89.94 90 VAL A O 1
ATOM 734 N N . VAL A 1 91 ? -20.394 -4.943 -2.947 1.00 93.69 91 VAL A N 1
ATOM 735 C CA . VAL A 1 91 ? -21.685 -5.449 -3.432 1.00 93.69 91 VAL A CA 1
ATOM 736 C C . VAL A 1 91 ? -22.797 -5.061 -2.464 1.00 93.69 91 VAL A C 1
ATOM 738 O O . VAL A 1 91 ? -22.547 -4.813 -1.286 1.00 93.69 91 VAL A O 1
ATOM 741 N N . ASP A 1 92 ? -24.038 -4.985 -2.950 1.00 92.38 92 ASP A N 1
ATOM 742 C CA . ASP A 1 92 ? -25.182 -4.615 -2.101 1.00 92.38 92 ASP A CA 1
ATOM 743 C C . ASP A 1 92 ? -25.489 -5.686 -1.032 1.00 92.38 92 ASP A C 1
ATOM 745 O O . ASP A 1 92 ? -25.926 -5.348 0.070 1.00 92.38 92 ASP A O 1
ATOM 749 N N . GLU A 1 93 ? -25.247 -6.965 -1.346 1.00 94.69 93 GLU A N 1
ATOM 750 C CA . GLU A 1 93 ? -25.478 -8.109 -0.460 1.00 94.69 93 GLU A CA 1
ATOM 751 C C . GLU A 1 93 ? -24.308 -9.095 -0.531 1.00 94.69 93 GLU A C 1
ATOM 753 O O . GLU A 1 93 ? -23.845 -9.457 -1.611 1.00 94.69 93 GLU A O 1
ATOM 758 N N . GLY A 1 94 ? -23.835 -9.552 0.627 1.00 94.88 94 GLY A N 1
ATOM 759 C CA . GLY A 1 94 ? -22.732 -10.503 0.716 1.00 94.88 94 GLY A CA 1
ATOM 760 C C . GLY A 1 94 ? -22.073 -10.512 2.094 1.00 94.88 94 GLY A C 1
ATOM 761 O O . GLY A 1 94 ? -22.519 -9.797 2.997 1.00 94.88 94 GLY A O 1
ATOM 762 N N . PRO A 1 95 ? -21.003 -11.301 2.270 1.00 95.88 95 PRO A N 1
ATOM 763 C CA . PRO A 1 95 ? -20.271 -11.363 3.527 1.00 95.88 95 PRO A CA 1
ATOM 764 C C . PRO A 1 95 ? -19.630 -10.013 3.850 1.00 95.88 95 PRO A C 1
ATOM 766 O O . PRO A 1 95 ? -19.065 -9.360 2.970 1.00 95.88 95 PRO A O 1
ATOM 769 N N . THR A 1 96 ? -19.688 -9.623 5.119 1.00 95.56 96 THR A N 1
ATOM 770 C CA . THR A 1 96 ? -19.024 -8.432 5.652 1.00 95.56 96 THR A CA 1
ATOM 771 C C . THR A 1 96 ? -17.947 -8.852 6.639 1.00 95.56 96 THR A C 1
ATOM 773 O O . THR A 1 96 ? -18.000 -9.925 7.244 1.00 95.56 96 THR A O 1
ATOM 776 N N . LEU A 1 97 ? -16.930 -8.012 6.790 1.00 95.62 97 LEU A N 1
ATOM 777 C CA . LEU A 1 97 ? -15.937 -8.205 7.832 1.00 95.62 97 LEU A CA 1
ATOM 778 C C . LEU A 1 97 ? -16.549 -7.837 9.185 1.00 95.62 97 LEU A C 1
ATOM 780 O O . LEU A 1 97 ? -17.006 -6.714 9.373 1.00 95.62 97 LEU A O 1
ATOM 784 N N . GLU A 1 98 ? -16.526 -8.761 10.137 1.00 96.81 98 GLU A N 1
ATOM 785 C CA . GLU A 1 98 ? -17.011 -8.501 11.490 1.00 96.81 98 GLU A CA 1
ATOM 786 C C . GLU A 1 98 ? -15.970 -7.675 12.260 1.00 96.81 98 GLU A C 1
ATOM 788 O O . GLU A 1 98 ? -14.931 -8.188 12.678 1.00 96.81 98 GLU A O 1
ATOM 793 N N . ILE A 1 99 ? -16.235 -6.375 12.411 1.00 97.62 99 ILE A N 1
ATOM 794 C CA . ILE A 1 99 ? -15.445 -5.470 13.252 1.00 97.62 99 ILE A CA 1
ATOM 795 C C . ILE A 1 99 ? -16.339 -4.933 14.360 1.00 97.62 99 ILE A C 1
ATOM 797 O O . ILE A 1 99 ? -17.352 -4.282 14.108 1.00 97.62 99 ILE A O 1
ATOM 801 N N . GLU A 1 100 ? -15.923 -5.139 15.603 1.00 98.19 100 GLU A N 1
ATOM 802 C CA . GLU A 1 100 ? -16.593 -4.559 16.756 1.00 98.19 100 GLU A CA 1
ATOM 803 C C . GLU A 1 100 ? -16.140 -3.119 17.028 1.00 98.19 100 GLU A C 1
ATOM 805 O O . GLU A 1 100 ? -15.029 -2.696 16.701 1.00 98.19 100 GLU A O 1
ATOM 810 N N . GLY A 1 101 ? -16.989 -2.360 17.723 1.00 97.19 101 GLY A N 1
ATOM 811 C CA . GLY A 1 101 ? -16.649 -1.029 18.230 1.00 97.19 101 GLY A CA 1
ATOM 812 C C . GLY A 1 101 ? -16.809 0.110 17.223 1.00 97.19 101 GLY A C 1
ATOM 813 O O . GLY A 1 101 ? -16.645 1.265 17.615 1.00 97.19 101 GLY A O 1
ATOM 814 N N . ILE A 1 102 ? -17.163 -0.177 15.970 1.00 97.25 102 ILE A N 1
ATOM 815 C CA . ILE A 1 102 ? -17.554 0.821 14.963 1.00 97.25 102 ILE A CA 1
ATOM 816 C C . ILE A 1 102 ? -19.074 1.034 14.954 1.00 97.25 102 ILE A C 1
ATOM 818 O O . ILE A 1 102 ? -19.835 0.170 15.382 1.00 97.25 102 ILE A O 1
ATOM 822 N N . ALA A 1 103 ? -19.512 2.208 14.495 1.00 96.19 103 ALA A N 1
ATOM 823 C CA . ALA A 1 103 ? -20.929 2.592 14.444 1.00 96.19 103 ALA A CA 1
ATOM 824 C C . ALA A 1 103 ? -21.551 2.456 13.040 1.00 96.19 103 ALA A C 1
ATOM 826 O O . ALA A 1 103 ? -22.716 2.800 12.845 1.00 96.19 103 ALA A O 1
ATOM 827 N N . TRP A 1 104 ? -20.767 2.005 12.061 1.00 95.00 104 TRP A N 1
ATOM 828 C CA . TRP A 1 104 ? -21.202 1.738 10.694 1.00 95.00 104 TRP A CA 1
ATOM 829 C C . TRP A 1 104 ? -21.088 0.249 10.395 1.00 95.00 104 TRP A C 1
ATOM 831 O O . TRP A 1 104 ? -20.249 -0.438 10.973 1.00 95.00 104 TRP A O 1
ATOM 841 N N . ASP A 1 105 ? -21.908 -0.221 9.462 1.00 94.06 105 ASP A N 1
ATOM 842 C CA . ASP A 1 105 ? -21.795 -1.572 8.927 1.00 94.06 105 ASP A CA 1
ATOM 843 C C . ASP A 1 105 ? -20.660 -1.598 7.888 1.00 94.06 105 ASP A C 1
ATOM 845 O O . ASP A 1 105 ? -20.703 -0.809 6.933 1.00 94.06 105 ASP A O 1
ATOM 849 N N . PRO A 1 106 ? -19.642 -2.468 8.029 1.00 93.94 106 PRO A N 1
ATOM 850 C CA . PRO A 1 106 ? -18.662 -2.695 6.974 1.00 93.94 106 PRO A CA 1
ATOM 851 C C . PRO A 1 106 ? -19.353 -3.101 5.664 1.00 93.94 106 PRO A C 1
ATOM 853 O O . PRO A 1 106 ? -20.300 -3.892 5.710 1.00 93.94 106 PRO A O 1
ATOM 856 N N . PRO A 1 107 ? -18.914 -2.593 4.496 1.00 92.38 107 PRO A N 1
ATOM 857 C CA . PRO A 1 107 ? -19.553 -2.933 3.229 1.00 92.38 107 PRO A CA 1
ATOM 858 C C . PRO A 1 107 ? -19.401 -4.427 2.926 1.00 92.38 107 PRO A C 1
ATOM 860 O O . PRO A 1 107 ? -18.357 -5.008 3.225 1.00 92.38 107 PRO A O 1
ATOM 863 N N . SER A 1 108 ? -20.400 -5.042 2.291 1.00 95.06 108 SER A N 1
ATOM 864 C CA . SER A 1 108 ? -20.264 -6.406 1.765 1.00 95.06 108 SER A CA 1
ATOM 865 C C . SER A 1 108 ? -19.295 -6.426 0.586 1.00 95.06 108 SER A C 1
ATOM 867 O O . SER A 1 108 ? -19.244 -5.468 -0.186 1.00 95.06 108 SER A O 1
ATOM 869 N N . ILE A 1 109 ? -18.539 -7.515 0.437 1.00 92.44 109 ILE A N 1
ATOM 870 C CA . ILE A 1 109 ? -17.521 -7.640 -0.614 1.00 92.44 109 ILE A CA 1
ATOM 871 C C . ILE A 1 109 ? -17.839 -8.764 -1.602 1.00 92.44 109 ILE A C 1
ATOM 873 O O . ILE A 1 109 ? -18.291 -9.848 -1.212 1.00 92.44 109 ILE A O 1
ATOM 877 N N . ASP A 1 110 ? -17.560 -8.505 -2.876 1.00 93.44 110 ASP A N 1
ATOM 878 C CA . ASP A 1 110 ? -17.571 -9.493 -3.943 1.00 93.44 110 ASP A CA 1
ATOM 879 C C . ASP A 1 110 ? -16.511 -10.577 -3.688 1.00 93.44 110 ASP A C 1
ATOM 881 O O . ASP A 1 110 ? -15.298 -10.340 -3.725 1.00 93.44 110 ASP A O 1
ATOM 885 N N . GLN A 1 111 ? -16.997 -11.792 -3.428 1.00 93.94 111 GLN A N 1
ATOM 886 C CA . GLN A 1 111 ? -16.165 -12.944 -3.089 1.00 93.94 111 GLN A CA 1
ATOM 887 C C . GLN A 1 111 ? -15.320 -13.447 -4.268 1.00 93.94 111 GLN A C 1
ATOM 889 O O . GLN A 1 111 ? -14.380 -14.213 -4.039 1.00 93.94 111 GLN A O 1
ATOM 894 N N . GLU A 1 112 ? -15.611 -13.033 -5.507 1.00 91.94 112 GLU A N 1
ATOM 895 C CA . GLU A 1 112 ? -14.770 -13.363 -6.663 1.00 91.94 112 GLU A CA 1
ATOM 896 C C . GLU A 1 112 ? -13.374 -12.730 -6.527 1.00 91.94 112 GLU A C 1
ATOM 898 O O . GLU A 1 112 ? -12.354 -13.379 -6.796 1.00 91.94 112 GLU A O 1
ATOM 903 N N . TYR A 1 113 ? -13.303 -11.507 -5.990 1.00 89.62 113 TYR A N 1
ATOM 904 C CA . TYR A 1 113 ? -12.047 -10.779 -5.797 1.00 89.62 113 TYR A CA 1
ATOM 905 C C . TYR A 1 113 ? -11.336 -11.207 -4.523 1.00 89.62 113 TYR A C 1
ATOM 907 O O . TYR A 1 113 ? -10.192 -11.658 -4.585 1.00 89.62 113 TYR A O 1
ATOM 915 N N . PHE A 1 114 ? -12.009 -11.156 -3.373 1.00 92.75 114 PHE A N 1
ATOM 916 C CA . PHE A 1 114 ? -11.482 -11.705 -2.126 1.00 92.75 114 PHE A CA 1
ATOM 917 C C . PHE A 1 114 ? -12.585 -12.017 -1.119 1.00 92.75 114 PHE A C 1
ATOM 919 O O . PHE A 1 114 ? -13.656 -11.421 -1.118 1.00 92.75 114 PHE A O 1
ATOM 926 N N . THR A 1 115 ? -12.298 -12.952 -0.214 1.00 95.19 115 THR A N 1
ATOM 927 C CA . THR A 1 115 ? -13.234 -13.337 0.845 1.00 95.19 115 THR A CA 1
ATOM 928 C C . THR A 1 115 ? -12.967 -12.592 2.149 1.00 95.19 115 THR A C 1
ATOM 930 O O . THR A 1 115 ? -11.859 -12.108 2.396 1.00 95.19 115 THR A O 1
ATOM 933 N N . VAL A 1 116 ? -13.952 -12.568 3.053 1.00 95.56 116 VAL A N 1
ATOM 934 C CA . VAL A 1 116 ? -13.741 -12.077 4.431 1.00 95.56 116 VAL A CA 1
ATOM 935 C C . VAL A 1 116 ? -12.610 -12.855 5.113 1.00 95.56 116 VAL A C 1
ATOM 937 O O . VAL A 1 116 ? -11.776 -12.262 5.791 1.00 95.56 116 VAL A O 1
ATOM 940 N N . ALA A 1 117 ? -12.502 -14.162 4.850 1.00 96.94 117 ALA A N 1
ATOM 941 C CA . ALA A 1 117 ? -11.414 -14.990 5.360 1.00 96.94 117 ALA A CA 1
ATOM 942 C C . ALA A 1 117 ? -10.038 -14.579 4.803 1.00 96.94 117 ALA A C 1
ATOM 944 O O . ALA A 1 117 ? -9.052 -14.603 5.543 1.00 96.94 117 ALA A O 1
ATOM 945 N N . ASN A 1 118 ? -9.947 -14.173 3.528 1.00 96.00 118 ASN A N 1
ATOM 946 C CA . ASN A 1 118 ? -8.723 -13.586 2.975 1.00 96.00 118 ASN A CA 1
ATOM 947 C C . ASN A 1 118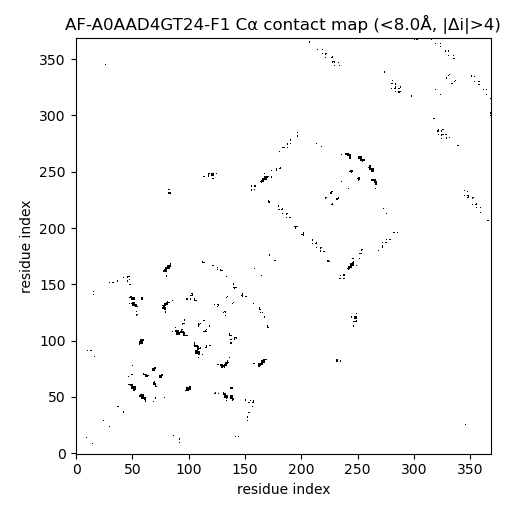 ? -8.332 -12.319 3.747 1.00 96.00 118 ASN A C 1
ATOM 949 O O . ASN A 1 118 ? -7.210 -12.230 4.239 1.00 96.00 118 ASN A O 1
ATOM 953 N N . HIS A 1 119 ? -9.267 -11.385 3.932 1.00 95.75 119 HIS A N 1
ATOM 954 C CA . HIS A 1 119 ? -8.976 -10.131 4.627 1.00 95.75 119 HIS A CA 1
ATOM 955 C C . HIS A 1 119 ? -8.591 -10.350 6.100 1.00 95.75 119 HIS A C 1
ATOM 957 O O . HIS A 1 119 ? -7.612 -9.784 6.578 1.00 95.75 119 HIS A O 1
ATOM 963 N N . THR A 1 120 ? -9.285 -11.236 6.823 1.00 97.38 120 THR A N 1
ATOM 964 C CA . THR A 1 120 ? -8.906 -11.598 8.199 1.00 97.38 120 THR A CA 1
ATOM 965 C C . THR A 1 120 ? -7.497 -12.194 8.269 1.00 97.38 120 THR A C 1
ATOM 967 O O . THR A 1 120 ? -6.764 -11.904 9.215 1.00 97.38 120 THR A O 1
ATOM 970 N N . ARG A 1 121 ? -7.086 -13.005 7.282 1.00 97.81 121 ARG A N 1
ATOM 971 C CA . ARG A 1 121 ? -5.708 -13.520 7.207 1.00 97.81 121 ARG A CA 1
ATOM 972 C C . ARG A 1 121 ? -4.693 -12.398 7.011 1.00 97.81 121 ARG A C 1
ATOM 974 O O . ARG A 1 121 ? -3.703 -12.385 7.734 1.00 97.81 121 ARG A O 1
ATOM 981 N N . VAL A 1 122 ? -4.971 -11.430 6.138 1.00 97.81 122 VAL A N 1
ATOM 982 C CA . VAL A 1 122 ? -4.120 -10.241 5.954 1.00 97.81 122 VAL A CA 1
ATOM 983 C C . VAL A 1 122 ? -3.966 -9.463 7.253 1.00 97.81 122 VAL A C 1
ATOM 985 O O . VAL A 1 122 ? -2.843 -9.209 7.679 1.00 97.81 122 VAL A O 1
ATOM 988 N N . LEU A 1 123 ? -5.068 -9.161 7.944 1.00 98.06 123 LEU A N 1
ATOM 989 C CA . LEU A 1 123 ? -5.013 -8.445 9.221 1.00 98.06 123 LEU A CA 1
ATOM 990 C C . LEU A 1 123 ? -4.171 -9.194 10.261 1.00 98.06 123 LEU A C 1
ATOM 992 O O . LEU A 1 123 ? -3.366 -8.581 10.958 1.00 98.06 123 LEU A O 1
ATOM 996 N N . ARG A 1 124 ? -4.310 -10.524 10.342 1.00 98.25 124 ARG A N 1
ATOM 997 C CA . ARG A 1 124 ? -3.498 -11.361 11.240 1.00 98.25 124 ARG A CA 1
ATOM 998 C C . ARG A 1 124 ? -2.023 -11.366 10.856 1.00 98.25 124 ARG A C 1
ATOM 1000 O O . ARG A 1 124 ? -1.189 -11.226 11.742 1.00 98.25 124 ARG A O 1
ATOM 1007 N N . ARG A 1 125 ? -1.709 -11.462 9.563 1.00 97.94 125 ARG A N 1
ATOM 1008 C CA . ARG A 1 125 ? -0.335 -11.387 9.053 1.00 97.94 125 ARG A CA 1
ATOM 1009 C C . ARG A 1 125 ? 0.327 -10.066 9.437 1.00 97.94 125 ARG A C 1
ATOM 1011 O O . ARG A 1 125 ? 1.453 -10.049 9.918 1.00 97.94 125 ARG A O 1
ATOM 1018 N N . MET A 1 126 ? -0.387 -8.956 9.271 1.00 97.81 126 MET A N 1
ATOM 1019 C CA . MET A 1 126 ? 0.088 -7.635 9.685 1.00 97.81 126 MET A CA 1
ATOM 1020 C C . MET A 1 126 ? 0.250 -7.527 11.205 1.00 97.81 126 MET A C 1
ATOM 1022 O O . MET A 1 126 ? 1.190 -6.902 11.693 1.00 97.81 126 MET A O 1
ATOM 1026 N N . ALA A 1 127 ? -0.654 -8.145 11.970 1.00 97.00 127 ALA A N 1
ATOM 1027 C CA . ALA A 1 127 ? -0.619 -8.122 13.427 1.00 97.00 127 ALA A CA 1
ATOM 1028 C C . ALA A 1 127 ? 0.619 -8.806 14.019 1.00 97.00 127 ALA A C 1
ATOM 1030 O O . ALA A 1 127 ? 0.982 -8.480 15.146 1.00 97.00 127 ALA A O 1
ATOM 1031 N N . GLU A 1 128 ? 1.312 -9.673 13.275 1.00 96.94 128 GLU A N 1
ATOM 1032 C CA . GLU A 1 128 ? 2.602 -10.236 13.699 1.00 96.94 128 GLU A CA 1
ATOM 1033 C C . GLU A 1 128 ? 3.663 -9.157 13.984 1.00 96.94 128 GLU A C 1
ATOM 1035 O O . GLU A 1 128 ? 4.591 -9.397 14.754 1.00 96.94 128 GLU A O 1
ATOM 1040 N N . TYR A 1 129 ? 3.514 -7.959 13.407 1.00 96.38 129 TYR A N 1
ATOM 1041 C CA . TYR A 1 129 ? 4.452 -6.848 13.577 1.00 96.38 129 TYR A CA 1
ATOM 1042 C C . TYR A 1 129 ? 4.100 -5.932 14.756 1.00 96.38 129 TYR A C 1
ATOM 1044 O O . TYR A 1 129 ? 4.993 -5.319 15.340 1.00 96.38 129 TYR A O 1
ATOM 1052 N N . SER A 1 130 ? 2.815 -5.796 15.104 1.00 96.00 130 SER A N 1
ATOM 1053 C CA . SER A 1 130 ? 2.376 -4.772 16.066 1.00 96.00 130 SER A CA 1
ATOM 1054 C C . SER A 1 130 ? 1.103 -5.075 16.863 1.00 96.00 130 SER A C 1
ATOM 1056 O O . SER A 1 130 ? 0.770 -4.309 17.762 1.00 96.00 130 SER A O 1
ATOM 1058 N N . GLY A 1 131 ? 0.340 -6.126 16.547 1.00 97.88 131 GLY A N 1
ATOM 1059 C CA . GLY A 1 131 ? -0.977 -6.429 17.141 1.00 97.88 131 GLY A CA 1
ATOM 1060 C C . GLY A 1 131 ? -2.108 -5.451 16.768 1.00 97.88 131 GLY A C 1
ATOM 1061 O O . GLY A 1 131 ? -3.282 -5.828 16.733 1.00 97.88 131 GLY A O 1
ATOM 1062 N N . TRP A 1 132 ? -1.750 -4.208 16.445 1.00 98.62 132 TRP A N 1
ATOM 1063 C CA . TRP A 1 132 ? -2.639 -3.131 16.024 1.00 98.62 132 TRP A CA 1
ATOM 1064 C C . TRP A 1 132 ? -2.475 -2.825 14.543 1.00 98.62 132 TRP A C 1
ATOM 1066 O O . TRP A 1 132 ? -1.354 -2.784 14.029 1.00 98.62 132 TRP A O 1
ATOM 1076 N N . VAL A 1 133 ? -3.595 -2.569 13.875 1.00 98.44 133 VAL A N 1
ATOM 1077 C CA . VAL A 1 133 ? -3.643 -2.233 12.455 1.00 98.44 133 VAL A CA 1
ATOM 1078 C C . VAL A 1 133 ? -4.470 -0.972 12.235 1.00 98.44 133 VAL A C 1
ATOM 1080 O O . VAL A 1 133 ? -5.510 -0.767 12.862 1.00 98.44 133 VAL A O 1
ATOM 1083 N N . TRP A 1 134 ? -4.012 -0.135 11.314 1.00 97.69 134 TRP A N 1
ATOM 1084 C CA . TRP A 1 134 ? -4.814 0.891 10.677 1.00 97.69 134 TRP A CA 1
ATOM 1085 C C . TRP A 1 134 ? -5.285 0.384 9.308 1.00 97.69 134 TRP A C 1
ATOM 1087 O O . TRP A 1 134 ? -4.467 0.017 8.462 1.00 97.69 134 TRP A O 1
ATOM 1097 N N . VAL A 1 135 ? -6.604 0.322 9.119 1.00 95.81 135 VAL A N 1
ATOM 1098 C CA . VAL A 1 135 ? -7.260 -0.160 7.895 1.00 95.81 135 VAL A CA 1
ATOM 1099 C C . VAL A 1 135 ? -8.544 0.636 7.668 1.00 95.81 135 VAL A C 1
ATOM 1101 O O . VAL A 1 135 ? -9.323 0.818 8.604 1.00 95.81 135 VAL A O 1
ATOM 1104 N N . ASP A 1 136 ? -8.777 1.112 6.447 1.00 92.94 136 ASP A N 1
ATOM 1105 C CA . ASP A 1 136 ? -9.882 2.019 6.094 1.00 92.94 136 ASP A CA 1
ATOM 1106 C C . ASP A 1 136 ? -11.260 1.582 6.642 1.00 92.94 136 ASP A C 1
ATOM 1108 O O . ASP A 1 136 ? -11.919 2.349 7.342 1.00 92.94 136 ASP A O 1
ATOM 1112 N N . VAL A 1 137 ? -11.661 0.327 6.425 1.00 93.69 137 VAL A N 1
ATOM 1113 C CA . VAL A 1 137 ? -12.986 -0.225 6.740 1.00 93.69 137 VAL A CA 1
ATOM 1114 C C . VAL A 1 137 ? -13.271 -0.251 8.243 1.00 93.69 137 VAL A C 1
ATOM 1116 O O . VAL A 1 137 ? -14.425 -0.160 8.667 1.00 93.69 137 VAL A O 1
ATOM 1119 N N . GLY A 1 138 ? -12.215 -0.352 9.055 1.00 95.69 138 GLY A N 1
ATOM 1120 C CA . GLY A 1 138 ? -12.292 -0.397 10.513 1.00 95.69 138 GLY A CA 1
ATOM 1121 C C . GLY A 1 138 ? -11.903 0.903 11.203 1.00 95.69 138 GLY A C 1
ATOM 1122 O O . GLY A 1 138 ? -12.303 1.120 12.349 1.00 95.69 138 GLY A O 1
ATOM 1123 N N . CYS A 1 139 ? -11.126 1.761 10.544 1.00 96.88 139 CYS A N 1
ATOM 1124 C CA . CYS A 1 139 ? -10.528 2.936 11.168 1.00 96.88 139 CYS A CA 1
ATOM 1125 C C . CYS A 1 139 ? -11.099 4.263 10.668 1.00 96.88 139 CYS A C 1
ATOM 1127 O O . CYS A 1 139 ? -11.106 5.225 11.432 1.00 96.88 139 CYS A O 1
ATOM 1129 N N . ILE A 1 140 ? -11.630 4.315 9.445 1.00 94.12 140 ILE A N 1
ATOM 1130 C CA . ILE A 1 140 ? -12.240 5.519 8.881 1.00 94.12 140 ILE A CA 1
ATOM 1131 C C . ILE A 1 140 ? -13.755 5.413 9.013 1.00 94.12 140 ILE A C 1
ATOM 1133 O O . ILE A 1 140 ? -14.385 4.498 8.481 1.00 94.12 140 ILE A O 1
ATOM 1137 N N . THR A 1 141 ? -14.352 6.384 9.704 1.00 92.44 141 THR A N 1
ATOM 1138 C CA . THR A 1 141 ? -15.812 6.489 9.807 1.00 92.44 141 THR A CA 1
ATOM 1139 C C . THR A 1 141 ? -16.454 6.621 8.433 1.00 92.44 141 THR A C 1
ATOM 1141 O O . THR A 1 141 ? -16.010 7.410 7.602 1.00 92.44 141 THR A O 1
ATOM 1144 N N . GLN A 1 142 ? -17.522 5.856 8.206 1.00 87.69 142 GLN A N 1
ATOM 1145 C CA . GLN A 1 142 ? -18.309 5.874 6.966 1.00 87.69 142 GLN A CA 1
ATOM 1146 C C . GLN A 1 142 ? -19.644 6.618 7.133 1.00 87.69 142 GLN A C 1
ATOM 1148 O O . GLN A 1 142 ? -20.478 6.624 6.231 1.00 87.69 142 GLN A O 1
ATOM 1153 N N . LEU A 1 143 ? -19.884 7.222 8.304 1.00 88.50 143 LEU A N 1
ATOM 1154 C CA . LEU A 1 143 ? -21.164 7.859 8.632 1.00 88.50 143 LEU A CA 1
ATOM 1155 C C . LEU A 1 143 ? -21.224 9.331 8.220 1.00 88.50 143 LEU A C 1
ATOM 1157 O O . LEU A 1 143 ? -22.274 9.811 7.790 1.00 88.50 143 LEU A O 1
ATOM 1161 N N . LEU A 1 144 ? -20.116 10.055 8.388 1.00 87.69 144 LEU A N 1
ATOM 1162 C CA . LEU A 1 144 ? -20.051 11.506 8.246 1.00 87.69 144 LEU A CA 1
ATOM 1163 C C . LEU A 1 144 ? -18.936 11.884 7.279 1.00 87.69 144 LEU A C 1
ATOM 1165 O O . LEU A 1 144 ? -17.760 11.789 7.615 1.00 87.69 144 LEU A O 1
ATOM 1169 N N . MET A 1 145 ? -19.324 12.384 6.103 1.00 83.56 145 MET A N 1
ATOM 1170 C CA . MET A 1 145 ? -18.393 12.738 5.026 1.00 83.56 145 MET A CA 1
ATOM 1171 C C . MET A 1 145 ? -17.278 13.687 5.487 1.00 83.56 145 MET A C 1
ATOM 1173 O O . MET A 1 145 ? -16.140 13.534 5.068 1.00 83.56 145 MET A O 1
ATOM 1177 N N . GLU A 1 146 ? -17.568 14.652 6.362 1.00 81.88 146 GLU A N 1
ATOM 1178 C CA . GLU A 1 146 ? -16.549 15.587 6.864 1.00 81.88 146 GLU A CA 1
ATOM 1179 C C . GLU A 1 146 ? -15.466 14.899 7.706 1.00 81.88 146 GLU A C 1
ATOM 1181 O O . GLU A 1 146 ? -14.288 15.239 7.599 1.00 81.88 146 GLU A O 1
ATOM 1186 N N . GLU A 1 147 ? -15.851 13.927 8.533 1.00 84.69 147 GLU A N 1
ATOM 1187 C CA . GLU A 1 147 ? -14.915 13.153 9.351 1.00 84.69 147 GLU A CA 1
ATOM 1188 C C . GLU A 1 147 ? -14.138 12.161 8.488 1.00 84.69 147 GLU A C 1
ATOM 1190 O O . GLU A 1 147 ? -12.916 12.086 8.605 1.00 84.69 147 GLU A O 1
ATOM 1195 N N . THR A 1 148 ? -14.825 11.484 7.561 1.00 85.69 148 THR A N 1
ATOM 1196 C CA . THR A 1 148 ? -14.206 10.639 6.536 1.00 85.69 148 THR A CA 1
ATOM 1197 C C . THR A 1 148 ? -13.126 11.424 5.798 1.00 85.69 148 THR A C 1
ATOM 1199 O O . THR A 1 148 ? -11.960 11.049 5.815 1.00 85.69 148 THR A O 1
ATOM 1202 N N . MET A 1 149 ? -13.477 12.578 5.227 1.00 80.94 149 MET A N 1
ATOM 1203 C CA . MET A 1 149 ? -12.543 13.418 4.481 1.00 80.94 149 MET A CA 1
ATOM 1204 C C . MET A 1 149 ? -11.377 13.906 5.336 1.00 80.94 149 MET A C 1
ATOM 1206 O O . MET A 1 149 ? -10.257 13.982 4.836 1.00 80.94 149 MET A O 1
ATOM 1210 N N . ARG A 1 150 ? -11.607 14.224 6.615 1.00 84.69 150 ARG A N 1
ATOM 1211 C CA . ARG A 1 150 ? -10.525 14.616 7.520 1.00 84.69 150 ARG A CA 1
ATOM 1212 C C . ARG A 1 150 ? -9.490 13.503 7.648 1.00 84.69 150 ARG A C 1
ATOM 1214 O O . ARG A 1 150 ? -8.319 13.794 7.430 1.00 84.69 150 ARG A O 1
ATOM 1221 N N . GLU A 1 151 ? -9.919 12.272 7.936 1.00 88.44 151 GLU A N 1
ATOM 1222 C CA . GLU A 1 151 ? -9.036 11.099 8.05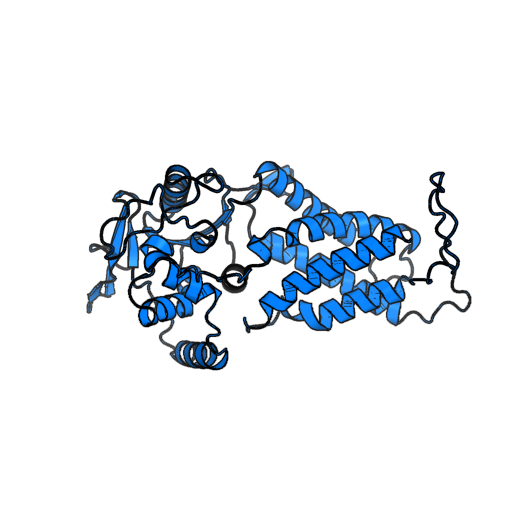0 1.00 88.44 151 GLU A CA 1
ATOM 1223 C C . GLU A 1 151 ? -8.291 10.830 6.736 1.00 88.44 151 GLU A C 1
ATOM 1225 O O . GLU A 1 151 ? -7.071 10.694 6.735 1.00 88.44 151 GLU A O 1
ATOM 1230 N N . ILE A 1 152 ? -8.998 10.864 5.604 1.00 83.94 152 ILE A N 1
ATOM 1231 C CA . ILE A 1 152 ? -8.425 10.677 4.260 1.00 83.94 152 ILE A CA 1
ATOM 1232 C C . ILE A 1 152 ? -7.299 11.683 3.962 1.00 83.94 152 ILE A C 1
ATOM 1234 O O . ILE A 1 152 ? -6.321 11.383 3.277 1.00 83.94 152 ILE A O 1
ATOM 1238 N N . ILE A 1 153 ? -7.428 12.928 4.424 1.00 81.81 153 ILE A N 1
ATOM 1239 C CA . ILE A 1 153 ? -6.417 13.952 4.139 1.00 81.81 153 ILE A CA 1
ATOM 1240 C C . ILE A 1 153 ? -5.149 13.726 4.976 1.00 81.81 153 ILE A C 1
ATOM 1242 O O . ILE A 1 153 ? -4.048 14.007 4.491 1.00 81.81 153 ILE A O 1
ATOM 1246 N N . VAL A 1 154 ? -5.285 13.224 6.207 1.00 86.06 154 VAL A N 1
ATOM 1247 C CA . VAL A 1 154 ? -4.155 12.996 7.124 1.00 86.06 154 VAL A CA 1
ATOM 1248 C C . VAL A 1 154 ? -3.558 11.594 7.039 1.00 86.06 154 VAL A C 1
ATOM 1250 O O . VAL A 1 154 ? -2.431 11.406 7.490 1.00 86.06 154 VAL A O 1
ATOM 1253 N N . GLU A 1 155 ? -4.247 10.646 6.409 1.00 87.50 155 GLU A N 1
ATOM 1254 C CA . GLU A 1 155 ? -3.819 9.260 6.192 1.00 87.50 155 GLU A CA 1
ATOM 1255 C C . GLU A 1 155 ? -2.347 9.087 5.793 1.00 87.50 155 GLU A C 1
ATOM 1257 O O . GLU A 1 155 ? -1.677 8.232 6.378 1.00 87.50 155 GLU A O 1
ATOM 1262 N N . PRO A 1 156 ? -1.766 9.896 4.884 1.00 84.88 156 PRO A N 1
ATOM 1263 C CA . PRO A 1 156 ? -0.350 9.763 4.573 1.00 84.88 156 PRO A CA 1
ATOM 1264 C C . PRO A 1 156 ? 0.587 9.866 5.778 1.00 84.88 156 PRO A C 1
ATOM 1266 O O . PRO A 1 156 ? 1.672 9.287 5.774 1.00 84.88 156 PRO A O 1
ATOM 1269 N N . GLN A 1 157 ? 0.194 10.616 6.808 1.00 85.75 157 GLN A N 1
ATOM 1270 C CA . GLN A 1 157 ? 0.948 10.704 8.055 1.00 85.75 157 GLN A CA 1
ATOM 1271 C C . GLN A 1 157 ? 0.811 9.426 8.883 1.00 85.75 157 GLN A C 1
ATOM 1273 O O . GLN A 1 157 ? 1.788 9.009 9.499 1.00 85.75 157 GLN A O 1
ATOM 1278 N N . TYR A 1 158 ? -0.348 8.761 8.845 1.00 91.81 158 TYR A N 1
ATOM 1279 C CA . TYR A 1 158 ? -0.540 7.463 9.495 1.00 91.81 158 TYR A CA 1
ATOM 1280 C C . TYR A 1 158 ? 0.361 6.408 8.881 1.00 91.81 158 TYR A C 1
ATOM 1282 O O . TYR A 1 158 ? 1.051 5.708 9.617 1.00 91.81 158 TYR A O 1
ATOM 1290 N N . PHE A 1 159 ? 0.439 6.348 7.549 1.00 90.81 159 PHE A N 1
ATOM 1291 C CA . PHE A 1 159 ? 1.402 5.463 6.909 1.00 90.81 159 PHE A CA 1
ATOM 1292 C C . PHE A 1 159 ? 2.827 5.836 7.325 1.00 90.81 159 PHE A C 1
ATOM 1294 O O . PHE A 1 159 ? 3.549 4.961 7.792 1.00 90.81 159 PHE A O 1
ATOM 1301 N N . LYS A 1 160 ? 3.235 7.112 7.288 1.00 87.44 160 LYS A N 1
ATOM 1302 C CA . LYS A 1 160 ? 4.587 7.519 7.730 1.00 87.44 160 LYS A CA 1
ATOM 1303 C C . LYS A 1 160 ? 4.902 7.109 9.168 1.00 87.44 160 LYS A C 1
ATOM 1305 O O . LYS A 1 160 ? 6.041 6.751 9.454 1.00 87.44 160 LYS A O 1
ATOM 1310 N N . GLN A 1 161 ? 3.911 7.131 10.052 1.00 91.31 161 GLN A N 1
ATOM 1311 C CA . GLN A 1 161 ? 4.058 6.745 11.452 1.00 91.31 161 GLN A CA 1
ATOM 1312 C C . GLN A 1 161 ? 4.003 5.226 11.684 1.00 91.31 161 GLN A C 1
ATOM 1314 O O . GLN A 1 161 ? 4.568 4.749 12.669 1.00 91.31 161 GLN A O 1
ATOM 1319 N N . ALA A 1 162 ? 3.349 4.466 10.803 1.00 94.12 162 ALA A N 1
ATOM 1320 C CA . ALA A 1 162 ? 3.196 3.024 10.944 1.00 94.12 162 ALA A CA 1
ATOM 1321 C C . ALA A 1 162 ? 4.555 2.314 11.044 1.00 94.12 162 ALA A C 1
ATOM 1323 O O . ALA A 1 162 ? 5.501 2.631 10.318 1.00 94.12 162 ALA A O 1
ATOM 1324 N N . THR A 1 163 ? 4.631 1.322 11.930 1.00 95.31 163 THR A N 1
ATOM 1325 C CA . THR A 1 163 ? 5.812 0.475 12.140 1.00 95.31 163 THR A CA 1
ATOM 1326 C C . THR A 1 163 ? 6.096 -0.390 10.919 1.00 95.31 163 THR A C 1
ATOM 1328 O O . THR A 1 163 ? 7.250 -0.541 10.532 1.00 95.31 163 THR A O 1
ATOM 1331 N N . GLN A 1 164 ? 5.042 -0.918 10.297 1.00 96.31 164 GLN A N 1
ATOM 1332 C CA . GLN A 1 164 ? 5.120 -1.643 9.037 1.00 96.31 164 GLN A CA 1
ATOM 1333 C C . GLN A 1 164 ? 3.961 -1.235 8.129 1.00 96.31 164 GLN A C 1
ATOM 1335 O O . GLN A 1 164 ? 2.861 -0.915 8.580 1.00 96.31 164 GLN A O 1
ATOM 1340 N N . ARG A 1 165 ? 4.217 -1.223 6.825 1.00 94.88 165 ARG A N 1
ATOM 1341 C CA . ARG A 1 165 ? 3.252 -0.823 5.801 1.00 94.88 165 ARG A CA 1
ATOM 1342 C C . ARG A 1 165 ? 3.084 -1.951 4.814 1.00 94.88 165 ARG A C 1
ATOM 1344 O O . ARG A 1 165 ? 4.074 -2.582 4.430 1.00 94.88 165 ARG A O 1
ATOM 1351 N N . PHE A 1 166 ? 1.847 -2.158 4.404 1.00 95.62 166 PHE A N 1
ATOM 1352 C CA . PHE A 1 166 ? 1.485 -3.198 3.469 1.00 95.62 166 PHE A CA 1
ATOM 1353 C C . PHE A 1 166 ? 0.580 -2.646 2.386 1.00 95.62 166 PHE A C 1
ATOM 1355 O O . PHE A 1 166 ? -0.277 -1.801 2.639 1.00 95.62 166 PHE A O 1
ATOM 1362 N N . VAL A 1 167 ? 0.752 -3.189 1.193 1.00 93.06 167 VAL A N 1
ATOM 1363 C CA . VAL A 1 167 ? -0.234 -3.145 0.126 1.00 93.06 167 VAL A CA 1
ATOM 1364 C C . VAL A 1 167 ? -0.789 -4.542 -0.025 1.00 93.06 167 VAL A C 1
ATOM 1366 O O . VAL A 1 167 ? -0.019 -5.493 -0.161 1.00 93.06 167 VAL A O 1
ATOM 1369 N N . TRP A 1 168 ? -2.112 -4.669 -0.010 1.00 93.75 168 TRP A N 1
ATOM 1370 C CA . TRP A 1 168 ? -2.759 -5.941 -0.288 1.00 93.75 168 TRP A CA 1
ATOM 1371 C C . TRP A 1 168 ? -3.250 -6.013 -1.727 1.00 93.75 168 TRP A C 1
ATOM 1373 O O . TRP A 1 168 ? -4.096 -5.236 -2.173 1.00 93.75 168 TRP A O 1
ATOM 1383 N N . TRP A 1 169 ? -2.680 -6.968 -2.448 1.00 88.25 169 TRP A N 1
ATOM 1384 C CA . TRP A 1 169 ? -2.845 -7.141 -3.872 1.00 88.25 169 TRP A CA 1
ATOM 1385 C C . TRP A 1 169 ? -3.767 -8.321 -4.181 1.00 88.25 169 TRP A C 1
ATOM 1387 O O . TRP A 1 169 ? -3.376 -9.483 -4.071 1.00 88.25 169 TRP A O 1
ATOM 1397 N N . VAL A 1 170 ? -4.994 -8.019 -4.608 1.00 87.56 170 VAL A N 1
ATOM 1398 C CA . VAL A 1 170 ? -6.039 -9.032 -4.857 1.00 87.56 170 VAL A CA 1
ATOM 1399 C C . VAL A 1 170 ? -6.278 -9.325 -6.341 1.00 87.56 170 VAL A C 1
ATOM 1401 O O . VAL A 1 170 ? -6.691 -10.429 -6.684 1.00 87.56 170 VAL A O 1
ATOM 1404 N N . ASP A 1 171 ? -5.959 -8.375 -7.224 1.00 84.81 171 ASP A N 1
ATOM 1405 C CA . ASP A 1 171 ? -6.383 -8.390 -8.635 1.00 84.81 171 ASP A CA 1
ATOM 1406 C C . ASP A 1 171 ? -5.423 -9.117 -9.591 1.00 84.81 171 ASP A C 1
ATOM 1408 O O . ASP A 1 171 ? -5.652 -9.138 -10.800 1.00 84.81 171 ASP A O 1
ATOM 1412 N N . TYR A 1 172 ? -4.318 -9.682 -9.096 1.00 87.88 172 TYR A N 1
ATOM 1413 C CA . TYR A 1 172 ? -3.320 -10.332 -9.951 1.00 87.88 172 TYR A CA 1
ATOM 1414 C C . TYR A 1 172 ? -2.838 -11.646 -9.342 1.00 87.88 172 TYR A C 1
ATOM 1416 O O . TYR A 1 172 ? -2.539 -11.680 -8.146 1.00 87.88 172 TYR A O 1
ATOM 1424 N N . PRO A 1 173 ? -2.727 -12.727 -10.137 1.00 91.19 173 PRO A N 1
ATOM 1425 C CA . PRO A 1 173 ? -2.202 -13.988 -9.636 1.00 91.19 173 PRO A CA 1
ATOM 1426 C C . PRO A 1 173 ? -0.785 -13.795 -9.067 1.00 91.19 173 PRO A C 1
ATOM 1428 O O . PRO A 1 173 ? 0.060 -13.234 -9.773 1.00 91.19 173 PRO A O 1
ATOM 1431 N N . PRO A 1 174 ? -0.483 -14.285 -7.848 1.00 90.62 174 PRO A N 1
ATOM 1432 C CA . PRO A 1 174 ? 0.794 -14.011 -7.177 1.00 90.62 174 PRO A CA 1
ATOM 1433 C C . PRO A 1 174 ? 2.001 -14.421 -8.030 1.00 90.62 174 PRO A C 1
ATOM 1435 O O . PRO A 1 174 ? 2.964 -13.675 -8.190 1.00 90.62 174 PRO A O 1
ATOM 1438 N N . GLU A 1 175 ? 1.898 -15.587 -8.669 1.00 92.69 175 GLU A N 1
ATOM 1439 C CA . GLU A 1 175 ? 2.934 -16.140 -9.541 1.00 92.69 175 GLU A CA 1
ATOM 1440 C C . GLU A 1 175 ? 3.150 -15.334 -10.819 1.00 92.69 175 GLU A C 1
ATOM 1442 O O . GLU A 1 175 ? 4.287 -15.102 -11.238 1.00 92.69 175 GLU A O 1
ATOM 1447 N N . ALA A 1 176 ? 2.061 -14.860 -11.423 1.00 92.56 176 ALA A N 1
ATOM 1448 C CA . ALA A 1 176 ? 2.148 -13.988 -12.580 1.00 92.56 176 ALA A CA 1
ATOM 1449 C C . ALA A 1 176 ? 2.790 -12.652 -12.186 1.00 92.56 176 ALA A C 1
ATOM 1451 O O . ALA A 1 176 ? 3.639 -12.150 -12.920 1.00 92.56 176 ALA A O 1
ATOM 1452 N N . PHE A 1 177 ? 2.435 -12.096 -11.020 1.00 91.75 177 PHE A N 1
ATOM 1453 C CA . PHE A 1 177 ? 2.982 -10.822 -10.556 1.00 91.75 177 PHE A CA 1
ATOM 1454 C C . PHE A 1 177 ? 4.476 -10.940 -10.264 1.00 91.75 177 PHE A C 1
ATOM 1456 O O . PHE A 1 177 ? 5.271 -10.126 -10.725 1.00 91.75 177 PHE A O 1
ATOM 1463 N N . ARG A 1 178 ? 4.884 -12.009 -9.577 1.00 92.12 178 ARG A N 1
ATOM 1464 C CA . ARG A 1 178 ? 6.294 -12.330 -9.348 1.00 92.12 178 ARG A CA 1
ATOM 1465 C C . ARG A 1 178 ? 7.065 -12.456 -10.661 1.00 92.12 178 ARG A C 1
ATOM 1467 O O . ARG A 1 178 ? 8.118 -11.842 -10.822 1.00 92.12 178 ARG A O 1
ATOM 1474 N N . CYS A 1 179 ? 6.526 -13.210 -11.620 1.00 93.12 179 CYS A N 1
ATOM 1475 C CA . CYS A 1 179 ? 7.125 -13.349 -12.946 1.00 93.12 179 CYS A CA 1
ATOM 1476 C C . CYS A 1 179 ? 7.283 -11.987 -13.638 1.00 93.12 179 CYS A C 1
ATOM 1478 O O . CYS A 1 179 ? 8.332 -11.702 -14.218 1.00 93.12 179 CYS A O 1
ATOM 1480 N N . LEU A 1 180 ? 6.262 -11.135 -13.543 1.00 93.06 180 LEU A N 1
ATOM 1481 C CA . LEU A 1 180 ? 6.254 -9.790 -14.098 1.00 93.06 180 LEU A CA 1
ATOM 1482 C C . LEU A 1 180 ? 7.327 -8.896 -13.467 1.00 93.06 180 LEU A C 1
ATOM 1484 O O . LEU A 1 180 ? 8.115 -8.295 -14.196 1.00 93.06 180 LEU A O 1
ATOM 1488 N N . LEU A 1 181 ? 7.433 -8.867 -12.138 1.00 92.00 181 LEU A N 1
ATOM 1489 C CA . LEU A 1 181 ? 8.477 -8.110 -11.444 1.00 92.00 181 LEU A CA 1
ATOM 1490 C C . LEU A 1 181 ? 9.882 -8.588 -11.833 1.00 92.00 181 LEU A C 1
ATOM 1492 O O . LEU A 1 181 ? 10.751 -7.766 -12.124 1.00 92.00 181 LEU A O 1
ATOM 1496 N N . ASN A 1 182 ? 10.092 -9.902 -11.950 1.00 91.62 182 ASN A N 1
ATOM 1497 C CA . ASN A 1 182 ? 11.364 -10.460 -12.416 1.00 91.62 182 ASN A CA 1
ATOM 1498 C C . ASN A 1 182 ? 11.654 -10.101 -13.889 1.00 91.62 182 ASN A C 1
ATOM 1500 O O . ASN A 1 182 ? 12.812 -9.941 -14.273 1.00 91.62 182 ASN A O 1
ATOM 1504 N N . LYS A 1 183 ? 10.636 -9.967 -14.754 1.00 91.88 183 LYS A N 1
ATOM 1505 C CA . LYS A 1 183 ? 10.821 -9.451 -16.126 1.00 91.88 183 LYS A CA 1
ATOM 1506 C C . LYS A 1 183 ? 11.233 -7.977 -16.115 1.00 91.88 183 LYS A C 1
ATOM 1508 O O . LYS A 1 183 ? 12.195 -7.636 -16.792 1.00 91.88 183 LYS A O 1
ATOM 1513 N N . VAL A 1 184 ? 10.562 -7.133 -15.327 1.00 89.62 184 VAL A N 1
ATOM 1514 C CA . VAL A 1 184 ? 10.898 -5.701 -15.200 1.00 89.62 184 VAL A CA 1
ATOM 1515 C C . VAL A 1 184 ? 12.314 -5.521 -14.645 1.00 89.62 184 VAL A C 1
ATOM 1517 O O . VAL A 1 184 ? 13.083 -4.722 -15.171 1.00 89.62 184 VAL A O 1
ATOM 1520 N N . SER A 1 185 ? 12.697 -6.307 -13.636 1.00 90.25 185 SER A N 1
ATOM 1521 C CA . SER A 1 185 ? 14.052 -6.289 -13.077 1.00 90.25 185 SER A CA 1
ATOM 1522 C C . SER A 1 185 ? 15.115 -6.708 -14.099 1.00 90.25 185 SER A C 1
ATOM 1524 O O . SER A 1 185 ? 16.116 -6.012 -14.260 1.00 90.25 185 SER A O 1
ATOM 1526 N N . ARG A 1 186 ? 14.887 -7.788 -14.859 1.00 89.44 186 ARG A N 1
ATOM 1527 C CA . ARG A 1 186 ? 15.807 -8.210 -15.932 1.00 89.44 186 ARG A CA 1
ATOM 1528 C C . ARG A 1 186 ? 15.920 -7.176 -17.046 1.00 89.44 186 ARG A C 1
ATOM 1530 O O . ARG A 1 186 ? 17.026 -6.928 -17.517 1.00 89.44 186 ARG A O 1
ATOM 1537 N N . ALA A 1 187 ? 14.804 -6.569 -17.441 1.00 87.62 187 ALA A N 1
ATOM 1538 C CA . ALA A 1 187 ? 14.781 -5.495 -18.424 1.00 87.62 187 ALA A CA 1
ATOM 1539 C C . ALA A 1 187 ? 15.627 -4.299 -17.958 1.00 87.62 187 ALA A C 1
ATOM 1541 O O . ALA A 1 187 ? 16.456 -3.788 -18.707 1.00 87.62 187 ALA A O 1
ATOM 1542 N N . GLU A 1 188 ? 15.484 -3.898 -16.696 1.00 88.88 188 GLU A N 1
ATOM 1543 C CA . GLU A 1 188 ? 16.298 -2.843 -16.091 1.00 88.88 188 GLU A CA 1
ATOM 1544 C C . GLU A 1 188 ? 17.793 -3.205 -16.067 1.00 88.88 188 GLU A C 1
ATOM 1546 O O . GLU A 1 188 ? 18.632 -2.399 -16.481 1.00 88.88 188 GLU A O 1
ATOM 1551 N N . GLY A 1 189 ? 18.128 -4.442 -15.690 1.00 88.62 189 GLY A N 1
ATOM 1552 C CA . GLY A 1 189 ? 19.496 -4.956 -15.724 1.00 88.62 189 GLY A CA 1
ATOM 1553 C C . GLY A 1 189 ? 20.098 -4.971 -17.133 1.00 88.62 189 GLY A C 1
ATOM 1554 O O . GLY A 1 189 ? 21.250 -4.574 -17.311 1.00 88.62 189 GLY A O 1
ATOM 1555 N N . ALA A 1 190 ? 19.319 -5.355 -18.148 1.00 85.69 190 ALA A N 1
ATOM 1556 C CA . ALA A 1 190 ? 19.737 -5.313 -19.548 1.00 85.69 190 ALA A CA 1
ATOM 1557 C C . ALA A 1 190 ? 20.049 -3.876 -19.995 1.00 85.69 190 ALA A C 1
ATOM 1559 O O . ALA A 1 190 ? 21.093 -3.637 -20.599 1.00 85.69 190 ALA A O 1
ATOM 1560 N N . LEU A 1 191 ? 19.215 -2.898 -19.617 1.00 86.12 191 LEU A N 1
ATOM 1561 C CA . LEU A 1 191 ? 19.467 -1.482 -19.909 1.00 86.12 191 LEU A CA 1
ATOM 1562 C C . LEU A 1 191 ? 20.755 -0.958 -19.263 1.00 86.12 191 LEU A C 1
ATOM 1564 O O . LEU A 1 191 ? 21.447 -0.139 -19.871 1.00 86.12 191 LEU A O 1
ATOM 1568 N N . ARG A 1 192 ? 21.103 -1.424 -18.055 1.00 85.25 192 ARG A N 1
ATOM 1569 C CA . ARG A 1 192 ? 22.363 -1.058 -17.381 1.00 85.25 192 ARG A CA 1
ATOM 1570 C C . ARG A 1 192 ? 23.605 -1.615 -18.070 1.00 85.25 192 ARG A C 1
ATOM 1572 O O . ARG A 1 192 ? 24.669 -1.015 -17.956 1.00 85.25 192 ARG A O 1
ATOM 1579 N N . GLN A 1 193 ? 23.483 -2.760 -18.740 1.00 85.12 193 GLN A N 1
ATOM 1580 C CA . GLN A 1 193 ? 24.594 -3.395 -19.456 1.00 85.12 193 GLN A CA 1
ATOM 1581 C C . GLN A 1 193 ? 24.871 -2.747 -20.814 1.00 85.12 193 GLN A C 1
ATOM 1583 O O . GLN A 1 193 ? 25.937 -2.970 -21.393 1.00 85.12 193 GLN A O 1
ATOM 1588 N N . LEU A 1 194 ? 23.940 -1.941 -21.331 1.00 82.81 194 LEU A N 1
ATOM 1589 C CA . LEU A 1 194 ? 24.161 -1.216 -22.574 1.00 82.81 194 LEU A CA 1
ATOM 1590 C C . LEU A 1 194 ? 25.299 -0.202 -22.406 1.00 82.81 194 LEU A C 1
ATOM 1592 O O . LEU A 1 194 ? 25.411 0.428 -21.348 1.00 82.81 194 LEU A O 1
ATOM 1596 N N . PRO A 1 195 ? 26.130 0.001 -23.449 1.00 79.56 195 PRO A N 1
ATOM 1597 C CA . PRO A 1 195 ? 27.120 1.065 -23.449 1.00 79.56 195 PRO A CA 1
ATOM 1598 C C . PRO A 1 195 ? 26.473 2.388 -23.057 1.00 79.56 195 PRO A C 1
ATOM 1600 O O . PRO A 1 195 ? 25.334 2.670 -23.445 1.00 79.56 195 PRO A O 1
ATOM 1603 N N . SER A 1 196 ? 27.211 3.208 -22.307 1.00 76.25 196 SER A N 1
ATOM 1604 C CA . SER A 1 196 ? 26.712 4.518 -21.911 1.00 76.25 196 SER A CA 1
ATOM 1605 C C . SER A 1 196 ? 26.203 5.260 -23.144 1.00 76.25 196 SER A C 1
ATOM 1607 O O . SER A 1 196 ? 26.870 5.321 -24.178 1.00 76.25 196 SER A O 1
ATOM 1609 N N . LEU A 1 197 ? 25.029 5.880 -23.032 1.00 69.19 197 LEU A N 1
ATOM 1610 C CA . LEU A 1 197 ? 24.478 6.727 -24.089 1.00 69.19 197 LEU A CA 1
ATOM 1611 C C . LEU A 1 197 ? 25.353 7.974 -24.355 1.00 69.19 197 LEU A C 1
ATOM 1613 O O . LEU A 1 197 ? 25.058 8.742 -25.263 1.00 69.19 197 LEU A O 1
ATOM 1617 N N . SER A 1 198 ? 26.436 8.187 -23.603 1.00 66.69 198 SER A N 1
ATOM 1618 C CA . SER A 1 198 ? 27.502 9.134 -23.955 1.00 66.69 198 SER A CA 1
ATOM 1619 C C . SER A 1 198 ? 28.448 8.615 -25.043 1.00 66.69 198 SER A C 1
ATOM 1621 O O . SER A 1 198 ? 29.086 9.407 -25.733 1.00 66.69 198 SER A O 1
ATOM 1623 N N . ASP A 1 199 ? 28.554 7.300 -25.222 1.00 72.69 199 ASP A N 1
ATOM 1624 C CA . ASP A 1 199 ? 29.549 6.683 -26.093 1.00 72.69 199 ASP A CA 1
ATOM 1625 C C . ASP A 1 199 ? 28.990 6.565 -27.506 1.00 72.69 199 ASP A C 1
ATOM 1627 O O . ASP A 1 199 ? 27.898 6.035 -27.704 1.00 72.69 199 ASP A O 1
ATOM 1631 N N . ASN A 1 200 ? 29.707 7.037 -28.531 1.00 69.50 200 ASN A N 1
ATOM 1632 C CA . ASN A 1 200 ? 29.316 6.977 -29.959 1.00 69.50 200 ASN A CA 1
ATOM 1633 C C . ASN A 1 200 ? 29.211 5.553 -30.550 1.00 69.50 200 ASN A C 1
ATOM 1635 O O . ASN A 1 200 ? 29.285 5.382 -31.762 1.00 69.50 200 ASN A O 1
ATOM 1639 N N . LYS A 1 201 ? 29.054 4.532 -29.704 1.00 72.50 201 LYS A N 1
ATOM 1640 C CA . LYS A 1 201 ? 29.049 3.107 -30.047 1.00 72.50 201 LYS A CA 1
ATOM 1641 C C . LYS A 1 201 ? 27.730 2.405 -29.719 1.00 72.50 201 LYS A C 1
ATOM 1643 O O . LYS A 1 201 ? 27.716 1.183 -29.633 1.00 72.50 201 LYS A O 1
ATOM 1648 N N . VAL A 1 202 ? 26.647 3.147 -29.486 1.00 73.19 202 VAL A N 1
ATOM 1649 C CA . VAL A 1 202 ? 25.331 2.513 -29.338 1.00 73.19 202 VAL A CA 1
ATOM 1650 C C . VAL A 1 202 ? 24.977 1.881 -30.674 1.00 73.19 202 VAL A C 1
ATOM 1652 O O . VAL A 1 202 ? 24.880 2.575 -31.685 1.00 73.19 202 VAL A O 1
ATOM 1655 N N . ASP A 1 203 ? 24.843 0.563 -30.659 1.00 80.81 203 ASP A N 1
ATOM 1656 C CA . ASP A 1 203 ? 24.294 -0.181 -31.774 1.00 80.81 203 ASP A CA 1
ATOM 1657 C C . ASP A 1 203 ? 22.784 0.086 -31.810 1.00 80.81 203 ASP A C 1
ATOM 1659 O O . ASP A 1 203 ? 22.046 -0.278 -30.895 1.00 80.81 203 ASP A O 1
ATOM 1663 N N . TYR A 1 204 ? 22.329 0.819 -32.824 1.00 78.81 204 TYR A N 1
ATOM 1664 C CA . TYR A 1 204 ? 20.915 1.163 -32.959 1.00 78.81 204 TYR A CA 1
ATOM 1665 C C . TYR A 1 204 ? 20.085 -0.028 -33.452 1.00 78.81 204 TYR A C 1
ATOM 1667 O O . TYR A 1 204 ? 18.869 -0.023 -33.258 1.00 78.81 204 TYR A O 1
ATOM 1675 N N . ASP A 1 205 ? 20.721 -1.059 -34.015 1.00 79.88 205 ASP A N 1
ATOM 1676 C CA . ASP A 1 205 ? 20.029 -2.228 -34.557 1.00 79.88 205 ASP A CA 1
ATOM 1677 C C . ASP A 1 205 ? 19.477 -3.130 -33.439 1.00 79.88 205 ASP A C 1
ATOM 1679 O O . ASP A 1 205 ? 18.499 -3.847 -33.649 1.00 79.88 205 ASP A O 1
ATOM 1683 N N . VAL A 1 206 ? 20.033 -3.052 -32.221 1.00 80.19 206 VAL A N 1
ATOM 1684 C CA . VAL A 1 206 ? 19.535 -3.812 -31.056 1.00 80.19 206 VAL A CA 1
ATOM 1685 C C . VAL A 1 206 ? 18.390 -3.120 -30.314 1.00 80.19 206 VAL A C 1
ATOM 1687 O O . VAL A 1 206 ? 17.691 -3.763 -29.527 1.00 80.19 206 VAL A O 1
ATOM 1690 N N . LEU A 1 207 ? 18.162 -1.823 -30.560 1.00 79.06 207 LEU A N 1
ATOM 1691 C CA . LEU A 1 207 ? 17.161 -1.045 -29.826 1.00 79.06 207 LEU A CA 1
ATOM 1692 C C . LEU A 1 207 ? 15.744 -1.625 -29.923 1.00 79.06 207 LEU A C 1
ATOM 1694 O O . LEU A 1 207 ? 15.114 -1.724 -28.873 1.00 79.06 207 LEU A O 1
ATOM 1698 N N . PRO A 1 208 ? 15.223 -2.049 -31.092 1.00 81.38 208 PRO A N 1
ATOM 1699 C CA . PRO A 1 208 ? 13.866 -2.592 -31.172 1.00 81.38 208 PRO A CA 1
ATOM 1700 C C . PRO A 1 208 ? 13.642 -3.814 -30.270 1.00 81.38 208 PRO A C 1
ATOM 1702 O O . PRO A 1 208 ? 12.609 -3.899 -29.608 1.00 81.38 208 PRO A O 1
ATOM 1705 N N . SER A 1 209 ? 14.624 -4.721 -30.182 1.00 81.88 209 SER A N 1
ATOM 1706 C CA . SER A 1 209 ? 14.544 -5.898 -29.302 1.00 81.88 209 SER A CA 1
ATOM 1707 C C . SER A 1 209 ? 14.530 -5.487 -27.833 1.00 81.88 209 SER A C 1
ATOM 1709 O O . SER A 1 209 ? 13.693 -5.950 -27.065 1.00 81.88 209 SER A O 1
ATOM 1711 N N . ILE A 1 210 ? 15.407 -4.552 -27.459 1.00 80.81 210 ILE A N 1
ATOM 1712 C CA . ILE A 1 210 ? 15.472 -4.009 -26.097 1.00 80.81 210 ILE A CA 1
ATOM 1713 C C . ILE A 1 210 ? 14.150 -3.325 -25.735 1.00 80.81 210 ILE A C 1
ATOM 1715 O O . ILE A 1 210 ? 13.621 -3.538 -24.649 1.00 80.81 210 ILE A O 1
ATOM 1719 N N . PHE A 1 211 ? 13.578 -2.536 -26.646 1.00 81.12 211 PHE A N 1
ATOM 1720 C CA . PHE A 1 211 ? 12.280 -1.905 -26.435 1.00 81.12 211 PHE A CA 1
ATOM 1721 C C . PHE A 1 211 ? 11.173 -2.938 -26.245 1.00 81.12 211 PHE A C 1
ATOM 1723 O O . PHE A 1 211 ? 10.375 -2.783 -25.328 1.00 81.12 211 PHE A O 1
ATOM 1730 N N . ALA A 1 212 ? 11.127 -3.998 -27.051 1.00 82.12 212 ALA A N 1
ATOM 1731 C CA . ALA A 1 212 ? 10.137 -5.057 -26.875 1.00 82.12 212 ALA A CA 1
ATOM 1732 C C . ALA A 1 212 ? 10.277 -5.749 -25.504 1.00 82.12 212 ALA A C 1
ATOM 1734 O O . ALA A 1 212 ? 9.279 -5.954 -24.811 1.00 82.12 212 ALA A O 1
ATOM 1735 N N . GLU A 1 213 ? 11.510 -6.044 -25.081 1.00 84.25 213 GLU A N 1
ATOM 1736 C CA . GLU A 1 213 ? 11.809 -6.683 -23.793 1.00 84.25 213 GLU A CA 1
ATOM 1737 C C . GLU A 1 213 ? 11.514 -5.786 -22.583 1.00 84.25 213 GLU A C 1
ATOM 1739 O O . GLU A 1 213 ? 11.103 -6.284 -21.536 1.00 84.25 213 GLU A O 1
ATOM 1744 N N . VAL A 1 214 ? 11.689 -4.469 -22.719 1.00 84.19 214 VAL A N 1
ATOM 1745 C CA . VAL A 1 214 ? 11.481 -3.489 -21.642 1.00 84.19 214 VAL A CA 1
ATOM 1746 C C . VAL A 1 214 ? 10.029 -3.022 -21.563 1.00 84.19 214 VAL A C 1
ATOM 1748 O O . VAL A 1 214 ? 9.455 -2.940 -20.476 1.00 84.19 214 VAL A O 1
ATOM 1751 N N . LEU A 1 215 ? 9.418 -2.697 -22.703 1.00 82.19 215 LEU A N 1
ATOM 1752 C CA . LEU A 1 215 ? 8.102 -2.067 -22.742 1.00 82.19 215 LEU A CA 1
ATOM 1753 C C . LEU A 1 215 ? 6.976 -3.057 -22.474 1.00 82.19 215 LEU A C 1
ATOM 1755 O O . LEU A 1 215 ? 5.996 -2.667 -21.848 1.00 82.19 215 LEU A O 1
ATOM 1759 N N . ALA A 1 216 ? 7.086 -4.317 -22.905 1.00 86.94 216 ALA A N 1
ATOM 1760 C CA . ALA A 1 216 ? 6.009 -5.280 -22.682 1.00 86.94 216 ALA A CA 1
ATOM 1761 C C . ALA A 1 216 ? 5.751 -5.537 -21.180 1.00 86.94 216 ALA A C 1
ATOM 1763 O O . ALA A 1 216 ? 4.606 -5.367 -20.757 1.00 86.94 216 ALA A O 1
ATOM 1764 N N . PRO A 1 217 ? 6.767 -5.832 -20.339 1.00 87.88 217 PRO A N 1
ATOM 1765 C CA . PRO A 1 217 ? 6.570 -5.971 -18.895 1.00 87.88 217 PRO A CA 1
ATOM 1766 C C . PRO A 1 217 ? 6.116 -4.673 -18.223 1.00 87.88 217 PRO A C 1
ATOM 1768 O O . PRO A 1 217 ? 5.294 -4.709 -17.316 1.00 87.88 217 PRO A O 1
ATOM 1771 N N . LEU A 1 218 ? 6.609 -3.511 -18.660 1.00 84.44 218 LEU A N 1
ATOM 1772 C CA . LEU A 1 218 ? 6.145 -2.239 -18.102 1.00 84.44 218 LEU A CA 1
ATOM 1773 C C . LEU A 1 218 ? 4.685 -1.952 -18.448 1.00 84.44 218 LEU A C 1
ATOM 1775 O O . LEU A 1 218 ? 3.930 -1.535 -17.578 1.00 84.44 218 LEU A O 1
ATOM 1779 N N . ASN A 1 219 ? 4.264 -2.199 -19.686 1.00 84.19 219 ASN A N 1
ATOM 1780 C CA . ASN A 1 219 ? 2.871 -2.032 -20.090 1.00 84.19 219 ASN A CA 1
ATOM 1781 C C . ASN A 1 219 ? 1.959 -2.994 -19.326 1.00 84.19 219 ASN A C 1
ATOM 1783 O O . ASN A 1 219 ? 0.902 -2.581 -18.858 1.00 84.19 219 ASN A O 1
ATOM 1787 N N . GLU A 1 220 ? 2.380 -4.250 -19.160 1.00 88.31 220 GLU A N 1
ATOM 1788 C CA . GLU A 1 220 ? 1.668 -5.238 -18.346 1.00 88.31 220 GLU A CA 1
ATOM 1789 C C . GLU A 1 220 ? 1.555 -4.751 -16.893 1.00 88.31 220 GLU A C 1
ATOM 1791 O O . GLU A 1 220 ? 0.449 -4.685 -16.363 1.00 88.31 220 GLU A O 1
ATOM 1796 N N . LEU A 1 221 ? 2.653 -4.283 -16.289 1.00 86.31 221 LEU A N 1
ATOM 1797 C CA . LEU A 1 221 ? 2.663 -3.733 -14.932 1.00 86.31 221 LEU A CA 1
ATOM 1798 C C . LEU A 1 221 ? 1.719 -2.536 -14.790 1.00 86.31 221 LEU A C 1
ATOM 1800 O O . LEU A 1 221 ? 0.890 -2.510 -13.888 1.00 86.31 221 LEU A O 1
ATOM 1804 N N . MET A 1 222 ? 1.792 -1.574 -15.707 1.00 82.25 222 MET A N 1
ATOM 1805 C CA . MET A 1 222 ? 0.995 -0.344 -15.666 1.00 82.25 222 MET A CA 1
ATOM 1806 C C . MET A 1 222 ? -0.474 -0.560 -16.056 1.00 82.25 222 MET A C 1
ATOM 1808 O O . MET A 1 222 ? -1.311 0.299 -15.785 1.00 82.25 222 MET A O 1
ATOM 1812 N N . SER A 1 223 ? -0.806 -1.705 -16.662 1.00 84.31 223 SER A N 1
ATOM 1813 C CA . SER A 1 223 ? -2.189 -2.111 -16.944 1.00 84.31 223 SER A CA 1
ATOM 1814 C C . SER A 1 223 ? -2.936 -2.619 -15.719 1.00 84.31 223 SER A C 1
ATOM 1816 O O . SER A 1 223 ? -4.161 -2.745 -15.750 1.00 84.31 223 SER A O 1
ATOM 1818 N N . ILE A 1 224 ? -2.220 -2.888 -14.627 1.00 83.56 224 ILE A N 1
ATOM 1819 C CA . ILE A 1 224 ? -2.839 -3.385 -13.410 1.00 83.56 224 ILE A CA 1
ATOM 1820 C C . ILE A 1 224 ? -3.673 -2.245 -12.805 1.00 83.56 224 ILE A C 1
ATOM 1822 O O . ILE A 1 224 ? -3.119 -1.177 -12.519 1.00 83.56 224 ILE A O 1
ATOM 1826 N N . PRO A 1 225 ? -4.983 -2.459 -12.541 1.00 80.50 225 PRO A N 1
ATOM 1827 C CA . PRO A 1 225 ? -5.886 -1.415 -12.049 1.00 80.50 225 PRO A CA 1
ATOM 1828 C C . PRO A 1 225 ? -5.377 -0.685 -10.807 1.00 80.50 225 PRO A C 1
ATOM 1830 O O . PRO A 1 225 ? -5.751 0.453 -10.524 1.00 80.50 225 PRO A O 1
ATOM 1833 N N . TRP A 1 226 ? -4.546 -1.342 -10.004 1.00 77.62 226 TRP A N 1
ATOM 1834 C CA . TRP A 1 226 ? -3.927 -0.749 -8.831 1.00 77.62 226 TRP A CA 1
ATOM 1835 C C . TRP A 1 226 ? -3.090 0.498 -9.168 1.00 77.62 226 TRP A C 1
ATOM 1837 O O . TRP A 1 226 ? -3.312 1.541 -8.553 1.00 77.62 226 TRP A O 1
ATOM 1847 N N . PHE A 1 227 ? -2.272 0.469 -10.226 1.00 75.88 227 PHE A N 1
ATOM 1848 C CA . PHE A 1 227 ? -1.494 1.637 -10.664 1.00 75.88 227 PHE A CA 1
ATOM 1849 C C . PHE A 1 227 ? -2.339 2.748 -11.291 1.00 75.88 227 PHE A C 1
ATOM 1851 O O . PHE A 1 227 ? -1.854 3.865 -11.419 1.00 75.88 227 PHE A O 1
ATOM 1858 N N . SER A 1 228 ? -3.605 2.489 -11.632 1.00 71.31 228 SER A N 1
ATOM 1859 C CA . SER A 1 228 ? -4.526 3.520 -12.127 1.00 71.31 228 SER A CA 1
ATOM 1860 C C . SER A 1 228 ? -5.315 4.230 -11.028 1.00 71.31 228 SER A C 1
ATOM 1862 O O . SER A 1 228 ? -6.146 5.093 -11.317 1.00 71.31 228 SER A O 1
ATOM 1864 N N . SER A 1 229 ? -5.092 3.865 -9.765 1.00 73.19 229 SER A N 1
ATOM 1865 C CA . SER A 1 229 ? -5.777 4.451 -8.619 1.00 73.19 229 SER A CA 1
ATOM 1866 C C . SER A 1 229 ? -4.992 5.631 -8.056 1.00 73.19 229 SER A C 1
ATOM 1868 O O . SER A 1 229 ? -3.901 5.471 -7.512 1.00 73.19 229 SER A O 1
ATOM 1870 N N . ASN A 1 230 ? -5.580 6.830 -8.130 1.00 68.31 230 ASN A N 1
ATOM 1871 C CA . ASN A 1 230 ? -5.005 8.030 -7.512 1.00 68.31 230 ASN A CA 1
ATOM 1872 C C . ASN A 1 230 ? -4.776 7.845 -6.014 1.00 68.31 230 ASN A C 1
ATOM 1874 O O . ASN A 1 230 ? -3.809 8.364 -5.467 1.00 68.31 230 ASN A O 1
ATOM 1878 N N . TRP A 1 231 ? -5.696 7.132 -5.365 1.00 67.25 231 TRP A N 1
ATOM 1879 C CA . TRP A 1 231 ? -5.634 6.823 -3.945 1.00 67.25 231 TRP A CA 1
ATOM 1880 C C . TRP A 1 231 ? -4.334 6.106 -3.616 1.00 67.25 231 TRP A C 1
ATOM 1882 O O . TRP A 1 231 ? -3.485 6.593 -2.878 1.00 67.25 231 TRP A O 1
ATOM 1892 N N . THR A 1 232 ? -4.156 5.003 -4.320 1.00 67.44 232 THR A N 1
ATOM 1893 C CA . THR A 1 232 ? -3.029 4.115 -4.199 1.00 67.44 232 THR A CA 1
ATOM 1894 C C . THR A 1 232 ? -1.719 4.850 -4.420 1.00 67.44 232 THR A C 1
ATOM 1896 O O . THR A 1 232 ? -0.859 4.867 -3.553 1.00 67.44 232 THR A O 1
ATOM 1899 N N . LEU A 1 233 ? -1.580 5.531 -5.554 1.00 68.19 233 LEU A N 1
ATOM 1900 C CA . LEU A 1 233 ? -0.353 6.239 -5.901 1.00 68.19 233 LEU A CA 1
ATOM 1901 C C . LEU A 1 233 ? 0.015 7.330 -4.876 1.00 68.19 233 LEU A C 1
ATOM 1903 O O . LEU A 1 233 ? 1.200 7.566 -4.646 1.00 68.19 233 LEU A O 1
ATOM 1907 N N . ARG A 1 234 ? -0.965 7.976 -4.223 1.00 70.06 234 ARG A N 1
ATOM 1908 C CA . ARG A 1 234 ? -0.680 8.923 -3.130 1.00 70.06 234 ARG A CA 1
ATOM 1909 C C . ARG A 1 234 ? -0.053 8.226 -1.929 1.00 70.06 234 ARG A C 1
ATOM 1911 O O . ARG A 1 234 ? 0.884 8.778 -1.362 1.00 70.06 234 ARG A O 1
ATOM 1918 N N . GLU A 1 235 ? -0.544 7.051 -1.548 1.00 71.25 235 GLU A N 1
ATOM 1919 C CA . GLU A 1 235 ? 0.020 6.270 -0.440 1.00 71.25 235 GLU A CA 1
ATOM 1920 C C . GLU A 1 235 ? 1.471 5.863 -0.746 1.00 71.25 235 GLU A C 1
ATOM 1922 O O . GLU A 1 235 ? 2.336 5.974 0.123 1.00 71.25 235 GLU A O 1
ATOM 1927 N N . LEU A 1 236 ? 1.767 5.502 -2.002 1.00 67.12 236 LEU A N 1
ATOM 1928 C CA . LEU A 1 236 ? 3.112 5.087 -2.433 1.00 67.12 236 LEU A CA 1
ATOM 1929 C C . LEU A 1 236 ? 4.121 6.218 -2.408 1.00 67.12 236 LEU A C 1
ATOM 1931 O O . LEU A 1 236 ? 5.251 6.042 -1.976 1.00 67.12 236 LEU A O 1
ATOM 1935 N N . MET A 1 237 ? 3.717 7.400 -2.868 1.00 67.06 237 MET A N 1
ATOM 1936 C CA . MET A 1 237 ? 4.618 8.548 -2.928 1.00 67.06 237 MET A CA 1
ATOM 1937 C C . MET A 1 237 ? 4.980 9.104 -1.551 1.00 67.06 237 MET A C 1
ATOM 1939 O O . MET A 1 237 ? 5.852 9.965 -1.437 1.00 67.06 237 MET A O 1
ATOM 1943 N N . LEU A 1 238 ? 4.263 8.692 -0.509 1.00 68.94 238 LEU A N 1
ATOM 1944 C CA . LEU A 1 238 ? 4.391 9.283 0.813 1.00 68.94 238 LEU A CA 1
ATOM 1945 C C . LEU A 1 238 ? 5.110 8.363 1.791 1.00 68.94 238 LEU A C 1
ATOM 1947 O O . LEU A 1 238 ? 5.384 8.819 2.903 1.00 68.94 238 LEU A O 1
ATOM 1951 N N . CYS A 1 239 ? 5.430 7.125 1.404 1.00 74.50 239 CYS A N 1
ATOM 1952 C CA . CYS A 1 239 ? 5.993 6.131 2.302 1.00 74.50 239 CYS A CA 1
ATOM 1953 C C . CYS A 1 239 ? 6.958 5.161 1.629 1.00 74.50 239 CYS A C 1
ATOM 1955 O O . CYS A 1 239 ? 6.607 4.503 0.659 1.00 74.50 239 CYS A O 1
ATOM 1957 N N . ASP A 1 240 ? 8.110 4.990 2.273 1.00 83.19 240 ASP A N 1
ATOM 1958 C CA . ASP A 1 240 ? 9.118 4.009 1.888 1.00 83.19 240 ASP A CA 1
ATOM 1959 C C . ASP A 1 240 ? 8.821 2.633 2.524 1.00 83.19 240 ASP A C 1
ATOM 1961 O O . ASP A 1 240 ? 8.166 2.518 3.573 1.00 83.19 240 ASP A O 1
ATOM 1965 N N . ASN A 1 241 ? 9.386 1.585 1.930 1.00 87.94 241 ASN A N 1
ATOM 1966 C CA . ASN A 1 241 ? 9.428 0.191 2.375 1.00 87.94 241 ASN A CA 1
ATOM 1967 C C . ASN A 1 241 ? 8.051 -0.461 2.574 1.00 87.94 241 ASN A C 1
ATOM 1969 O O . ASN A 1 241 ? 7.847 -1.257 3.495 1.00 87.94 241 ASN A O 1
ATOM 1973 N N . ILE A 1 242 ? 7.094 -0.132 1.706 1.00 92.81 242 ILE A N 1
ATOM 1974 C CA . ILE A 1 242 ? 5.777 -0.774 1.702 1.00 92.81 242 ILE A CA 1
ATOM 1975 C C . ILE A 1 242 ? 5.903 -2.189 1.132 1.00 92.81 242 ILE A C 1
ATOM 1977 O O . ILE A 1 242 ? 6.263 -2.350 -0.035 1.00 92.81 242 ILE A O 1
ATOM 1981 N N . LEU A 1 243 ? 5.598 -3.199 1.948 1.00 95.62 243 LEU A N 1
ATOM 1982 C CA . LEU A 1 243 ? 5.622 -4.611 1.560 1.00 95.62 243 LEU A CA 1
ATOM 1983 C C . LEU A 1 243 ? 4.371 -4.982 0.762 1.00 95.62 243 LEU A C 1
ATOM 1985 O O . LEU A 1 243 ? 3.285 -4.475 1.036 1.00 95.62 243 LEU A O 1
ATOM 1989 N N . ILE A 1 244 ? 4.508 -5.901 -0.190 1.00 94.88 244 ILE A N 1
ATOM 1990 C CA . ILE A 1 244 ? 3.386 -6.363 -1.012 1.00 94.88 244 ILE A CA 1
ATOM 1991 C C . ILE A 1 244 ? 2.910 -7.729 -0.513 1.00 94.88 244 ILE A C 1
ATOM 1993 O O . ILE A 1 244 ? 3.679 -8.692 -0.488 1.00 94.88 244 ILE A O 1
ATOM 1997 N N . LEU A 1 245 ? 1.637 -7.801 -0.128 1.00 96.44 245 LEU A N 1
ATOM 1998 C CA . LEU A 1 245 ? 0.933 -9.035 0.207 1.00 96.44 245 LEU A CA 1
ATOM 1999 C C . LEU A 1 245 ? 0.067 -9.475 -0.965 1.00 96.44 245 LEU A C 1
ATOM 2001 O O . LEU A 1 245 ? -0.590 -8.647 -1.596 1.00 96.44 245 LEU A O 1
ATOM 2005 N N . ASP A 1 246 ? 0.009 -10.773 -1.212 1.00 94.56 246 ASP A N 1
ATOM 2006 C CA . ASP A 1 246 ? -0.913 -11.355 -2.175 1.00 94.56 246 ASP A CA 1
ATOM 2007 C C . ASP A 1 246 ? -2.314 -11.617 -1.584 1.00 94.56 246 ASP A C 1
ATOM 2009 O O . ASP A 1 246 ? -2.587 -11.361 -0.406 1.00 94.56 246 ASP A O 1
ATOM 2013 N N . LYS A 1 247 ? -3.230 -12.153 -2.401 1.00 93.00 247 LYS A N 1
ATOM 2014 C CA . LYS A 1 247 ? -4.609 -12.489 -1.999 1.00 93.00 247 LYS A CA 1
ATOM 2015 C C . LYS A 1 247 ? -4.684 -13.430 -0.783 1.00 93.00 247 LYS A C 1
ATOM 2017 O O . LYS A 1 247 ? -5.663 -13.377 -0.034 1.00 93.00 247 LYS A O 1
ATOM 2022 N N . GLU A 1 248 ? -3.675 -14.266 -0.560 1.00 94.25 248 GLU A N 1
ATOM 2023 C CA . GLU A 1 248 ? -3.619 -15.236 0.537 1.00 94.25 248 GLU A CA 1
ATOM 2024 C C . GLU A 1 248 ? -2.858 -14.720 1.770 1.00 94.25 248 GLU A C 1
ATOM 2026 O O . GLU A 1 248 ? -2.737 -15.456 2.747 1.00 94.25 248 GLU A O 1
ATOM 2031 N N . ALA A 1 249 ? -2.473 -13.437 1.775 1.00 96.06 249 ALA A N 1
ATOM 2032 C CA . ALA A 1 249 ? -1.676 -12.777 2.810 1.00 96.06 249 ALA A CA 1
ATOM 2033 C C . ALA A 1 249 ? -0.203 -13.210 2.855 1.00 96.06 249 ALA A C 1
ATOM 2035 O O . ALA A 1 249 ? 0.472 -12.996 3.864 1.00 96.06 249 ALA A O 1
ATOM 2036 N N . GLU A 1 250 ? 0.316 -13.768 1.765 1.00 96.50 250 GLU A N 1
ATOM 2037 C CA . GLU A 1 250 ? 1.729 -14.102 1.653 1.00 96.50 250 GLU A CA 1
ATOM 2038 C C . GLU A 1 250 ? 2.523 -12.927 1.087 1.00 96.50 250 GLU A C 1
ATOM 2040 O O . GLU A 1 250 ? 2.046 -12.161 0.248 1.00 96.50 250 GLU A O 1
ATOM 2045 N N . LEU A 1 251 ? 3.763 -12.772 1.557 1.00 96.31 251 LEU A N 1
ATOM 2046 C CA . LEU A 1 251 ? 4.667 -11.770 1.002 1.00 96.31 251 LEU A CA 1
ATOM 2047 C C . LEU A 1 251 ? 5.078 -12.191 -0.405 1.00 96.31 251 LEU A C 1
ATOM 2049 O O . LEU A 1 251 ? 5.623 -13.279 -0.614 1.00 96.31 251 LEU A O 1
ATOM 2053 N N . ILE A 1 252 ? 4.893 -11.291 -1.361 1.00 95.06 252 ILE A N 1
ATOM 2054 C CA . ILE A 1 252 ? 5.432 -11.484 -2.702 1.00 95.06 252 ILE A CA 1
ATOM 2055 C C . ILE A 1 252 ? 6.940 -11.304 -2.615 1.00 95.06 252 ILE A C 1
ATOM 2057 O O . ILE A 1 252 ? 7.416 -10.329 -2.041 1.00 95.06 252 ILE A O 1
ATOM 2061 N N . HIS A 1 253 ? 7.697 -12.239 -3.179 1.00 94.12 253 HIS A N 1
ATOM 2062 C CA . HIS A 1 253 ? 9.150 -12.152 -3.235 1.00 94.12 253 HIS A CA 1
ATOM 2063 C C . HIS A 1 253 ? 9.637 -12.062 -4.677 1.00 94.12 253 HIS A C 1
ATOM 2065 O O . HIS A 1 253 ? 9.034 -12.645 -5.579 1.00 94.12 253 HIS A O 1
ATOM 2071 N N . VAL A 1 254 ? 10.754 -11.370 -4.873 1.00 91.06 254 VAL A N 1
ATOM 2072 C CA . VAL A 1 254 ? 11.469 -11.285 -6.149 1.00 91.06 254 VAL A CA 1
ATOM 2073 C C . VAL A 1 254 ? 12.868 -11.873 -6.021 1.00 91.06 254 VAL A C 1
ATOM 2075 O O . VAL A 1 254 ? 13.434 -11.960 -4.927 1.00 91.06 254 VAL A O 1
ATOM 2078 N N . GLU A 1 255 ? 13.419 -12.290 -7.155 1.00 89.50 255 GLU A N 1
ATOM 2079 C CA . GLU A 1 255 ? 14.771 -12.840 -7.227 1.00 89.50 255 GLU A CA 1
ATOM 2080 C C . GLU A 1 255 ? 15.803 -11.709 -7.105 1.00 89.50 255 GLU A C 1
ATOM 2082 O O . GLU A 1 255 ? 15.814 -10.774 -7.904 1.00 89.50 255 GLU A O 1
ATOM 2087 N N . GLY A 1 256 ? 16.659 -11.775 -6.084 1.00 83.56 256 GLY A N 1
ATOM 2088 C CA . GLY A 1 256 ? 17.805 -10.881 -5.929 1.00 83.56 256 GLY A CA 1
ATOM 2089 C C . GLY A 1 256 ? 19.027 -11.332 -6.737 1.00 83.56 256 GLY A C 1
ATOM 2090 O O . GLY A 1 256 ? 19.087 -12.458 -7.227 1.00 83.56 256 GLY A O 1
ATOM 2091 N N . GLU A 1 257 ? 20.047 -10.469 -6.810 1.00 74.81 257 GLU A N 1
ATOM 2092 C CA . GLU A 1 257 ? 21.275 -10.677 -7.608 1.00 74.81 257 GLU A CA 1
ATOM 2093 C C . GLU A 1 257 ? 22.048 -11.968 -7.267 1.00 74.81 257 GLU A C 1
ATOM 2095 O O . GLU A 1 257 ? 22.780 -12.483 -8.107 1.00 74.81 257 GLU A O 1
ATOM 2100 N N . ASN A 1 258 ? 21.867 -12.514 -6.060 1.00 81.19 258 ASN A N 1
ATOM 2101 C CA . ASN A 1 258 ? 22.564 -13.707 -5.564 1.00 81.19 258 ASN A CA 1
ATOM 2102 C C . ASN A 1 258 ? 21.619 -14.898 -5.332 1.00 81.19 258 ASN A C 1
ATOM 2104 O O . ASN A 1 258 ? 21.803 -15.638 -4.368 1.00 81.19 258 ASN A O 1
ATOM 2108 N N . GLU A 1 259 ? 20.554 -15.027 -6.131 1.00 79.69 259 GLU A N 1
ATOM 2109 C CA . GLU A 1 259 ? 19.489 -16.037 -5.949 1.00 79.69 259 GLU A CA 1
ATOM 2110 C C . GLU A 1 259 ? 18.764 -15.933 -4.589 1.00 79.69 259 GLU A C 1
ATOM 2112 O O . GLU A 1 259 ? 17.980 -16.798 -4.197 1.00 79.69 259 GLU A O 1
ATOM 2117 N N . THR A 1 260 ? 18.991 -14.846 -3.849 1.00 87.62 260 THR A N 1
ATOM 2118 C CA . THR A 1 260 ? 18.307 -14.572 -2.590 1.00 87.62 260 THR A CA 1
ATOM 2119 C C . THR A 1 260 ? 16.919 -14.030 -2.887 1.00 87.62 260 THR A C 1
ATOM 2121 O O . THR A 1 260 ? 16.784 -12.962 -3.483 1.00 87.62 260 THR A O 1
ATOM 2124 N N . SER A 1 261 ? 15.893 -14.742 -2.438 1.00 91.56 261 SER A N 1
ATOM 2125 C CA . SER A 1 261 ? 14.508 -14.277 -2.474 1.00 91.56 261 SER A CA 1
ATOM 2126 C C . SER A 1 261 ? 14.326 -13.137 -1.468 1.00 91.56 261 SER A C 1
ATOM 2128 O O . SER A 1 261 ? 14.474 -13.357 -0.265 1.00 91.56 261 SER A O 1
ATOM 2130 N N . ILE A 1 262 ? 14.023 -11.926 -1.943 1.00 93.56 262 ILE A N 1
ATOM 2131 C CA . ILE A 1 262 ? 13.751 -10.761 -1.086 1.00 93.56 262 ILE A CA 1
ATOM 2132 C C . ILE A 1 262 ? 12.285 -10.335 -1.210 1.00 93.56 262 ILE A C 1
ATOM 2134 O O . ILE A 1 262 ? 11.726 -10.432 -2.305 1.00 93.56 262 ILE A O 1
ATOM 2138 N N . PRO A 1 263 ? 11.637 -9.873 -0.123 1.00 95.69 263 PRO A N 1
ATOM 2139 C CA . PRO A 1 263 ? 10.279 -9.354 -0.204 1.00 95.69 263 PRO A CA 1
ATOM 2140 C C . PRO A 1 263 ? 10.196 -8.187 -1.189 1.00 95.69 263 PRO A C 1
ATOM 2142 O O . PRO A 1 263 ? 10.994 -7.253 -1.131 1.00 95.69 263 PRO A O 1
ATOM 2145 N N . ALA A 1 264 ? 9.216 -8.245 -2.081 1.00 94.25 264 ALA A N 1
ATOM 2146 C CA . ALA A 1 264 ? 8.910 -7.176 -3.006 1.00 94.25 264 ALA A CA 1
ATOM 2147 C C . ALA A 1 264 ? 8.363 -5.976 -2.231 1.00 94.25 264 ALA A C 1
ATOM 2149 O O . ALA A 1 264 ? 7.441 -6.106 -1.415 1.00 94.25 264 ALA A O 1
ATOM 2150 N N . THR A 1 265 ? 8.910 -4.800 -2.522 1.00 93.31 265 THR A N 1
ATOM 2151 C CA . THR A 1 265 ? 8.389 -3.531 -2.021 1.00 93.31 265 THR A CA 1
ATOM 2152 C C . THR A 1 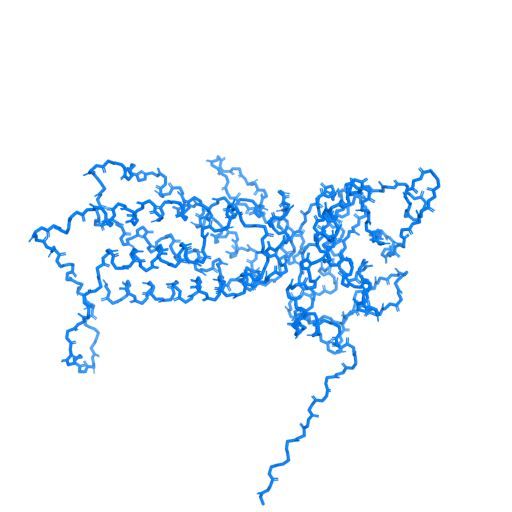265 ? 7.928 -2.650 -3.166 1.00 93.31 265 THR A C 1
ATOM 2154 O O . THR A 1 265 ? 8.351 -2.804 -4.316 1.00 93.31 265 THR A O 1
ATOM 2157 N N . ILE A 1 266 ? 7.083 -1.676 -2.848 1.00 88.50 266 ILE A N 1
ATOM 2158 C CA . ILE A 1 266 ? 6.720 -0.650 -3.823 1.00 88.50 266 ILE A CA 1
ATOM 2159 C C . ILE A 1 266 ? 7.937 0.182 -4.244 1.00 88.50 266 ILE A C 1
ATOM 2161 O O . ILE A 1 266 ? 8.071 0.489 -5.427 1.00 88.50 266 ILE A O 1
ATOM 2165 N N . ASP A 1 267 ? 8.858 0.488 -3.329 1.00 86.75 267 ASP A N 1
ATOM 2166 C CA . ASP A 1 267 ? 10.073 1.247 -3.649 1.00 86.75 267 ASP A CA 1
ATOM 2167 C C . ASP A 1 267 ? 10.917 0.551 -4.708 1.00 86.75 267 ASP A C 1
ATOM 2169 O O . ASP A 1 267 ? 11.490 1.210 -5.573 1.00 86.75 267 ASP A O 1
ATOM 2173 N N . MET A 1 268 ? 10.979 -0.783 -4.673 1.00 89.38 268 MET A N 1
ATOM 2174 C CA . MET A 1 268 ? 11.662 -1.554 -5.707 1.00 89.38 268 MET A CA 1
ATOM 2175 C C . MET A 1 268 ? 11.004 -1.333 -7.066 1.00 89.38 268 MET A C 1
ATOM 2177 O O . MET A 1 268 ? 11.700 -1.039 -8.034 1.00 89.38 268 MET A O 1
ATOM 2181 N N . ILE A 1 269 ? 9.673 -1.401 -7.138 1.00 88.19 269 ILE A N 1
ATOM 2182 C CA . ILE A 1 269 ? 8.930 -1.144 -8.378 1.00 88.19 269 ILE A CA 1
ATOM 2183 C C . ILE A 1 269 ? 9.182 0.287 -8.868 1.00 88.19 269 ILE A C 1
ATOM 2185 O O . ILE A 1 269 ? 9.537 0.488 -10.028 1.00 88.19 269 ILE A O 1
ATOM 2189 N N . ALA A 1 270 ? 9.054 1.277 -7.982 1.00 83.94 270 ALA A N 1
ATOM 2190 C CA . ALA A 1 270 ? 9.277 2.682 -8.305 1.00 83.94 270 ALA A CA 1
ATOM 2191 C C . ALA A 1 270 ? 10.714 2.938 -8.788 1.00 83.94 270 ALA A C 1
ATOM 2193 O O . ALA A 1 270 ? 10.918 3.641 -9.778 1.00 83.94 270 ALA A O 1
ATOM 2194 N N . THR A 1 271 ? 11.701 2.317 -8.140 1.00 84.88 271 THR A N 1
ATOM 2195 C CA . THR A 1 271 ? 13.121 2.406 -8.503 1.00 84.88 271 THR A CA 1
ATOM 2196 C C . THR A 1 271 ? 13.377 1.806 -9.883 1.00 84.88 271 THR A C 1
ATOM 2198 O O . THR A 1 271 ? 13.996 2.456 -10.726 1.00 84.88 271 THR A O 1
ATOM 2201 N N . LEU A 1 272 ? 12.861 0.601 -10.151 1.00 87.06 272 LEU A N 1
ATOM 2202 C CA . LEU A 1 272 ? 12.998 -0.061 -11.450 1.00 87.06 272 LEU A CA 1
ATOM 2203 C C . LEU A 1 272 ? 12.376 0.780 -12.573 1.00 87.06 272 LEU A C 1
ATOM 2205 O O . LEU A 1 272 ? 13.036 1.067 -13.574 1.00 87.06 272 LEU A O 1
ATOM 2209 N N . CYS A 1 273 ? 11.140 1.244 -12.380 1.00 82.56 273 CYS A N 1
ATOM 2210 C CA . CYS A 1 273 ? 10.462 2.122 -13.330 1.00 82.56 273 CYS A CA 1
ATOM 2211 C C . CYS A 1 273 ? 11.227 3.438 -13.536 1.00 82.56 273 CYS A C 1
ATOM 2213 O O . CYS A 1 273 ? 11.394 3.880 -14.672 1.00 82.56 273 CYS A O 1
ATOM 2215 N N . GLY A 1 274 ? 11.738 4.045 -12.461 1.00 80.94 274 GLY A N 1
ATOM 2216 C CA . GLY A 1 274 ? 12.511 5.285 -12.513 1.00 80.94 274 GLY A CA 1
ATOM 2217 C C . GLY A 1 274 ? 13.814 5.149 -13.302 1.00 80.94 274 GLY A C 1
ATOM 2218 O O . GLY A 1 274 ? 14.150 6.030 -14.094 1.00 80.94 274 GLY A O 1
ATOM 2219 N N . HIS A 1 275 ? 14.531 4.034 -13.151 1.00 85.19 275 HIS A N 1
ATOM 2220 C CA . HIS A 1 275 ? 15.744 3.765 -13.924 1.00 85.19 275 HIS A CA 1
ATOM 2221 C C . HIS A 1 275 ? 15.460 3.566 -15.410 1.00 85.19 275 HIS A C 1
ATOM 2223 O O . HIS A 1 275 ? 16.156 4.156 -16.244 1.00 85.19 275 HIS A O 1
ATOM 2229 N N . ILE A 1 276 ? 14.429 2.783 -15.737 1.00 83.44 276 ILE A N 1
ATOM 2230 C CA . ILE A 1 276 ? 14.010 2.568 -17.123 1.00 83.44 276 ILE A CA 1
ATOM 2231 C C . ILE A 1 276 ? 13.609 3.905 -17.758 1.00 83.44 276 ILE A C 1
ATOM 2233 O O . ILE A 1 276 ? 14.104 4.255 -18.829 1.00 83.44 276 ILE A O 1
ATOM 2237 N N . LEU A 1 277 ? 12.797 4.701 -17.059 1.00 79.69 277 LEU A N 1
ATOM 2238 C CA . LEU A 1 277 ? 12.373 6.024 -17.509 1.00 79.69 277 LEU A CA 1
ATOM 2239 C C . LEU A 1 277 ? 13.567 6.953 -17.757 1.00 79.69 277 LEU A C 1
ATOM 2241 O O . LEU A 1 277 ? 13.678 7.559 -18.819 1.00 79.69 277 LEU A O 1
ATOM 2245 N N . ALA A 1 278 ? 14.500 7.032 -16.805 1.00 80.88 278 ALA A N 1
ATOM 2246 C CA . ALA A 1 278 ? 15.692 7.863 -16.937 1.00 80.88 278 ALA A CA 1
ATOM 2247 C C . ALA A 1 278 ? 16.567 7.436 -18.126 1.00 80.88 278 ALA A C 1
ATOM 2249 O O . ALA A 1 278 ? 17.159 8.285 -18.798 1.00 80.88 278 ALA A O 1
ATOM 2250 N N . TRP A 1 279 ? 16.665 6.132 -18.397 1.00 85.44 279 TRP A N 1
ATOM 2251 C CA . TRP A 1 279 ? 17.375 5.623 -19.567 1.00 85.44 279 TRP A CA 1
ATOM 2252 C C . TRP A 1 279 ? 16.681 6.030 -20.869 1.00 85.44 279 TRP A C 1
ATOM 2254 O O . TRP A 1 279 ? 17.340 6.566 -21.761 1.00 85.44 279 TRP A O 1
ATOM 2264 N N . LEU A 1 280 ? 15.361 5.862 -20.949 1.00 79.19 280 LEU A N 1
ATOM 2265 C CA . LEU A 1 280 ? 14.568 6.215 -22.126 1.00 79.19 280 LEU A CA 1
ATOM 2266 C C . LEU A 1 280 ? 14.629 7.721 -22.432 1.00 79.19 280 LEU A C 1
ATOM 2268 O O . LEU A 1 280 ? 14.833 8.113 -23.582 1.00 79.19 280 LEU A O 1
ATOM 2272 N N . THR A 1 281 ? 14.586 8.568 -21.401 1.00 78.38 281 THR A N 1
ATOM 2273 C CA . THR A 1 281 ? 14.790 10.019 -21.533 1.00 78.38 281 THR A CA 1
ATOM 2274 C C . THR A 1 281 ? 16.185 10.354 -22.071 1.00 78.38 281 THR A C 1
ATOM 2276 O O . THR A 1 281 ? 16.341 11.172 -22.975 1.00 78.38 281 THR A O 1
ATOM 2279 N N . ARG A 1 282 ? 17.244 9.703 -21.577 1.00 82.81 282 ARG A N 1
ATOM 2280 C CA . ARG A 1 282 ? 18.592 9.921 -22.133 1.00 82.81 282 ARG A CA 1
ATOM 2281 C C . ARG A 1 282 ? 18.686 9.477 -23.591 1.00 82.81 282 ARG A C 1
ATOM 2283 O O . ARG A 1 282 ? 19.338 10.155 -24.386 1.00 82.81 282 ARG A O 1
ATOM 2290 N N . LEU A 1 283 ? 18.049 8.358 -23.940 1.00 80.50 283 LEU A N 1
ATOM 2291 C CA . LEU A 1 283 ? 18.072 7.826 -25.298 1.00 80.50 283 LEU A CA 1
ATOM 2292 C C . LEU A 1 283 ? 17.423 8.808 -26.264 1.00 80.50 283 LEU A C 1
ATOM 2294 O O . LEU A 1 283 ? 18.019 9.139 -27.287 1.00 80.50 283 LEU A O 1
ATOM 2298 N N . GLN A 1 284 ? 16.246 9.332 -25.932 1.00 78.62 284 GLN A N 1
ATOM 2299 C CA . GLN A 1 284 ? 15.652 10.333 -26.798 1.00 78.62 284 GLN A CA 1
ATOM 2300 C C . GLN A 1 284 ? 16.499 11.601 -26.876 1.00 78.62 284 GLN A C 1
ATOM 2302 O O . GLN A 1 284 ? 16.669 12.120 -27.980 1.00 78.62 284 GLN A O 1
ATOM 2307 N N . LEU A 1 285 ? 16.989 12.142 -25.755 1.00 79.19 285 LEU A N 1
ATOM 2308 C CA . LEU A 1 285 ? 17.778 13.377 -25.804 1.00 79.19 285 LEU A CA 1
ATOM 2309 C C . LEU A 1 285 ? 18.945 13.214 -26.789 1.00 79.19 285 LEU A C 1
ATOM 2311 O O . LEU A 1 285 ? 19.216 14.089 -27.614 1.00 79.19 285 LEU A O 1
ATOM 2315 N N . ARG A 1 286 ? 19.570 12.035 -26.786 1.00 80.12 286 ARG A N 1
ATOM 2316 C CA . ARG A 1 286 ? 20.582 11.671 -27.769 1.00 80.12 286 ARG A CA 1
ATOM 2317 C C . ARG A 1 286 ? 20.039 11.640 -29.198 1.00 80.12 286 ARG A C 1
ATOM 2319 O O . ARG A 1 286 ? 20.611 12.287 -30.067 1.00 80.12 286 ARG A O 1
ATOM 2326 N N . LEU A 1 287 ? 18.939 10.937 -29.446 1.00 77.56 287 LEU A N 1
ATOM 2327 C CA . LEU A 1 287 ? 18.329 10.857 -30.778 1.00 77.56 287 LEU A CA 1
ATOM 2328 C C . LEU A 1 287 ? 17.944 12.238 -31.332 1.00 77.56 287 LEU A C 1
ATOM 2330 O O . LEU A 1 287 ? 18.069 12.463 -32.529 1.00 77.56 287 LEU A O 1
ATOM 2334 N N . SER A 1 288 ? 17.537 13.172 -30.467 1.00 76.25 288 SER A N 1
ATOM 2335 C CA . SER A 1 288 ? 17.188 14.547 -30.848 1.00 76.25 288 SER A CA 1
ATOM 2336 C C . SER A 1 288 ? 18.397 15.443 -31.152 1.00 76.25 288 SER A C 1
ATOM 2338 O O . SER A 1 288 ? 18.271 16.418 -31.887 1.00 76.25 288 SER A O 1
ATOM 2340 N N . THR A 1 289 ? 19.570 15.125 -30.592 1.00 78.81 289 THR A N 1
ATOM 2341 C CA . THR A 1 289 ? 20.816 15.889 -30.793 1.00 78.81 289 THR A CA 1
ATOM 2342 C C . THR A 1 289 ? 21.677 15.331 -31.920 1.00 78.81 289 THR A C 1
ATOM 2344 O O . THR A 1 289 ? 22.540 16.040 -32.443 1.00 78.81 289 THR A O 1
ATOM 2347 N N . MET A 1 290 ? 21.444 14.084 -32.337 1.00 74.56 290 MET A N 1
ATOM 2348 C CA . MET A 1 290 ? 22.034 13.559 -33.560 1.00 74.56 290 MET A CA 1
ATOM 2349 C C . MET A 1 290 ? 21.471 14.335 -34.749 1.00 74.56 290 MET A C 1
ATOM 2351 O O . MET A 1 290 ? 20.269 14.298 -35.010 1.00 74.56 290 MET A O 1
ATOM 2355 N N . GLN A 1 291 ? 22.341 15.039 -35.486 1.00 59.12 291 GLN A N 1
ATOM 2356 C CA . GLN A 1 291 ? 21.946 15.544 -36.797 1.00 59.12 291 GLN A CA 1
ATOM 2357 C C . GLN A 1 291 ? 21.423 14.359 -37.613 1.00 59.12 291 GLN A C 1
ATOM 2359 O O . GLN A 1 291 ? 22.065 13.300 -37.588 1.00 59.12 291 GLN A O 1
ATOM 2364 N N . PRO A 1 292 ? 20.269 14.501 -38.295 1.00 56.16 292 PRO A N 1
ATOM 2365 C CA . PRO A 1 292 ? 19.743 13.429 -39.118 1.00 56.16 292 PRO A CA 1
ATOM 2366 C C . PRO A 1 292 ? 20.874 13.003 -40.051 1.00 56.16 292 PRO A C 1
ATOM 2368 O O . PRO A 1 292 ? 21.463 13.872 -40.702 1.00 56.16 292 PRO A O 1
ATOM 2371 N N . PRO A 1 293 ? 21.253 11.715 -40.075 1.00 51.56 293 PRO A N 1
ATOM 2372 C CA . PRO A 1 293 ? 22.311 11.287 -40.967 1.00 51.56 293 PRO A CA 1
ATOM 2373 C C . PRO A 1 293 ? 21.924 11.748 -42.375 1.00 51.56 293 PRO A C 1
ATOM 2375 O O . PRO A 1 293 ? 20.788 11.523 -42.797 1.00 51.56 293 PRO A O 1
ATOM 2378 N N . GLU A 1 294 ? 22.849 12.391 -43.101 1.00 48.56 294 GLU A N 1
ATOM 2379 C CA . GLU A 1 294 ? 22.634 12.859 -44.488 1.00 48.56 294 GLU A CA 1
ATOM 2380 C C . GLU A 1 294 ? 22.113 11.739 -45.411 1.00 48.56 294 GLU A C 1
ATOM 2382 O O . GLU A 1 294 ? 21.589 11.987 -46.496 1.00 48.56 294 GLU A O 1
ATOM 2387 N N . LYS A 1 295 ? 22.213 10.486 -44.955 1.00 46.66 295 LYS A N 1
ATOM 2388 C CA . LYS A 1 295 ? 21.465 9.339 -45.451 1.00 46.66 295 LYS A CA 1
ATOM 2389 C C . LYS A 1 295 ? 20.640 8.754 -44.310 1.00 46.66 295 LYS A C 1
ATOM 2391 O O . LYS A 1 295 ? 21.145 7.963 -43.519 1.00 46.66 295 LYS A O 1
ATOM 2396 N N . THR A 1 296 ? 19.366 9.121 -44.225 1.00 42.72 296 THR A N 1
ATOM 2397 C CA . THR A 1 296 ? 18.405 8.407 -43.382 1.00 42.72 296 THR A CA 1
ATOM 2398 C C . THR A 1 296 ? 18.296 6.985 -43.925 1.00 42.72 296 THR A C 1
ATOM 2400 O O . THR A 1 296 ? 17.665 6.760 -44.960 1.00 42.72 296 THR A O 1
ATOM 2403 N N . THR A 1 297 ? 18.958 6.024 -43.280 1.00 42.06 297 THR A N 1
ATOM 2404 C CA . THR A 1 297 ? 18.714 4.606 -43.539 1.00 42.06 297 THR A CA 1
ATOM 2405 C C . THR A 1 297 ? 17.270 4.347 -43.141 1.00 42.06 297 THR A C 1
ATOM 2407 O O . THR A 1 297 ? 16.925 4.284 -41.966 1.00 42.06 297 THR A O 1
ATOM 2410 N N . VAL A 1 298 ? 16.396 4.301 -44.140 1.00 41.56 298 VAL A N 1
ATOM 2411 C CA . VAL A 1 298 ? 15.014 3.872 -43.970 1.00 41.56 298 VAL A CA 1
ATOM 2412 C C . VAL A 1 298 ? 15.095 2.403 -43.578 1.00 41.56 298 VAL A C 1
ATOM 2414 O O . VAL A 1 298 ? 15.449 1.576 -44.418 1.00 41.56 298 VAL A O 1
ATOM 2417 N N . LEU A 1 299 ? 14.808 2.083 -42.31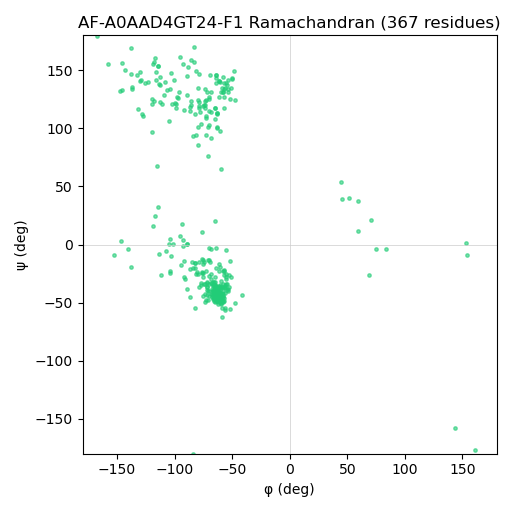7 1.00 37.19 299 LEU A N 1
ATOM 2418 C CA . LEU A 1 299 ? 14.520 0.714 -41.906 1.00 37.19 299 LEU A CA 1
ATOM 2419 C C . LEU A 1 299 ? 13.290 0.272 -42.705 1.00 37.19 299 LEU A C 1
ATOM 2421 O O . LEU A 1 299 ? 12.165 0.676 -42.425 1.00 37.19 299 LEU A O 1
ATOM 2425 N N . GLN A 1 300 ? 13.522 -0.456 -43.799 1.00 35.66 300 GLN A N 1
ATOM 2426 C CA . GLN A 1 300 ? 12.450 -1.09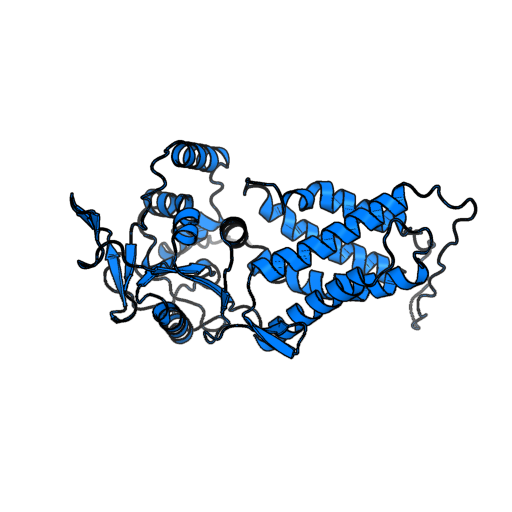5 -44.543 1.00 35.66 300 GLN A CA 1
ATOM 2427 C C . GLN A 1 300 ? 12.078 -2.365 -43.812 1.00 35.66 300 GLN A C 1
ATOM 2429 O O . GLN A 1 300 ? 12.740 -3.397 -43.919 1.00 35.66 300 GLN A O 1
ATOM 2434 N N . VAL A 1 301 ? 10.995 -2.260 -43.075 1.00 34.84 301 VAL A N 1
ATOM 2435 C CA . VAL A 1 301 ? 10.395 -3.385 -42.398 1.00 34.84 301 VAL A CA 1
ATOM 2436 C C . VAL A 1 301 ? 9.703 -4.233 -43.446 1.00 34.84 301 VAL A C 1
ATOM 2438 O O . VAL A 1 301 ? 8.817 -3.779 -44.174 1.00 34.84 301 VAL A O 1
ATOM 2441 N N . LYS A 1 302 ? 10.132 -5.488 -43.548 1.00 33.25 302 LYS A N 1
ATOM 2442 C CA . LYS A 1 302 ? 9.384 -6.501 -44.283 1.00 33.25 302 LYS A CA 1
ATOM 2443 C C . LYS A 1 302 ? 8.288 -7.024 -43.366 1.00 33.25 302 LYS A C 1
ATOM 2445 O O . LYS A 1 302 ? 8.518 -7.965 -42.615 1.00 33.25 302 LYS A O 1
ATOM 2450 N N . VAL A 1 303 ? 7.100 -6.438 -43.477 1.00 34.84 303 VAL A N 1
ATOM 2451 C CA . VAL A 1 303 ? 5.878 -7.032 -42.927 1.00 34.84 303 VAL A CA 1
ATOM 2452 C C . VAL A 1 303 ? 5.721 -8.431 -43.545 1.00 34.84 303 VAL A C 1
ATOM 2454 O O . VAL A 1 303 ? 5.778 -8.545 -44.778 1.00 34.84 303 VAL A O 1
ATOM 2457 N N . PRO A 1 304 ? 5.563 -9.505 -42.750 1.00 34.53 304 PRO A N 1
ATOM 2458 C CA . PRO A 1 304 ? 5.259 -10.827 -43.281 1.00 34.53 304 PRO A CA 1
ATOM 2459 C C . PRO A 1 304 ? 3.969 -10.748 -44.103 1.00 34.53 304 PRO A C 1
ATOM 2461 O O . PRO A 1 304 ? 2.917 -10.387 -43.579 1.00 34.53 304 PRO A O 1
ATOM 2464 N N . GLN A 1 305 ? 4.049 -11.032 -45.406 1.00 39.28 305 GLN A N 1
ATOM 2465 C CA . GLN A 1 305 ? 2.868 -11.132 -46.261 1.00 39.28 305 GLN A CA 1
ATOM 2466 C C . GLN A 1 305 ? 2.074 -12.367 -45.843 1.00 39.28 305 GLN A C 1
ATOM 2468 O O . GLN A 1 305 ? 2.336 -13.465 -46.331 1.00 39.28 305 GLN A O 1
ATOM 2473 N N . ASP A 1 306 ? 1.119 -12.184 -44.936 1.00 41.00 306 ASP A N 1
ATOM 2474 C CA . ASP A 1 306 ? 0.085 -13.182 -44.725 1.00 41.00 306 ASP A CA 1
ATOM 2475 C C . ASP A 1 306 ? -0.978 -13.044 -45.822 1.00 41.00 306 ASP A C 1
ATOM 2477 O O . ASP A 1 306 ? -1.354 -11.946 -46.245 1.00 41.00 306 ASP A O 1
ATOM 2481 N N . MET A 1 307 ? -1.379 -14.182 -46.376 1.00 43.84 307 MET A N 1
ATOM 2482 C CA . MET A 1 307 ? -2.085 -14.254 -47.650 1.00 43.84 307 MET A CA 1
ATOM 2483 C C . MET A 1 307 ? -3.566 -13.881 -47.498 1.00 43.84 307 MET A C 1
ATOM 2485 O O . MET A 1 307 ? -4.331 -14.648 -46.922 1.00 43.84 307 MET A O 1
ATOM 2489 N N . GLY A 1 308 ? -4.008 -12.765 -48.100 1.00 47.47 308 GLY A N 1
ATOM 2490 C CA . GLY A 1 308 ? -5.428 -12.619 -48.458 1.00 47.47 308 GLY A CA 1
ATOM 2491 C C . GLY A 1 308 ? -6.041 -11.222 -48.576 1.00 47.47 308 GLY A C 1
ATOM 2492 O O . GLY A 1 308 ? -7.172 -11.135 -49.049 1.00 47.47 308 GLY A O 1
ATOM 2493 N N . THR A 1 309 ? -5.367 -10.136 -48.196 1.00 48.16 309 THR A N 1
ATOM 2494 C CA . THR A 1 309 ? -5.950 -8.780 -48.267 1.00 48.16 309 THR A CA 1
ATOM 2495 C C . THR A 1 309 ? -5.234 -7.894 -49.289 1.00 48.16 309 THR A C 1
ATOM 2497 O O . THR A 1 309 ? -4.012 -7.939 -49.427 1.00 48.16 309 THR A O 1
ATOM 2500 N N . GLU A 1 310 ? -6.008 -7.117 -50.063 1.00 53.53 310 GLU A N 1
ATOM 2501 C CA . GLU A 1 310 ? -5.471 -6.159 -51.039 1.00 53.53 310 GLU A CA 1
ATOM 2502 C C . GLU A 1 310 ? -4.483 -5.190 -50.362 1.00 53.53 310 GLU A C 1
ATOM 2504 O O . GLU A 1 310 ? -4.764 -4.703 -49.262 1.00 53.53 310 GLU A O 1
ATOM 2509 N N . PRO A 1 311 ? -3.338 -4.883 -51.000 1.00 48.34 311 PRO A N 1
ATOM 2510 C CA . PRO A 1 311 ? -2.331 -4.018 -50.409 1.00 48.34 311 PRO A CA 1
ATOM 2511 C C . PRO A 1 311 ? -2.900 -2.612 -50.149 1.00 48.34 311 PRO A C 1
ATOM 2513 O O . PRO A 1 311 ? -3.636 -2.077 -50.988 1.00 48.34 311 PRO A O 1
ATOM 2516 N N . PRO A 1 312 ? -2.551 -1.979 -49.013 1.00 52.03 312 PRO A N 1
ATOM 2517 C CA . PRO A 1 312 ? -2.984 -0.621 -48.715 1.00 52.03 312 PRO A CA 1
ATOM 2518 C C . PRO A 1 312 ? -2.536 0.341 -49.827 1.00 52.03 312 PRO A C 1
ATOM 2520 O O . PRO A 1 312 ? -1.395 0.308 -50.286 1.00 52.03 312 PRO A O 1
ATOM 2523 N N . LYS A 1 313 ? -3.453 1.209 -50.277 1.00 70.75 313 LYS A N 1
ATOM 2524 C CA . LYS A 1 313 ? -3.246 2.144 -51.405 1.00 70.75 313 LYS A CA 1
ATOM 2525 C C . LYS A 1 313 ? -2.268 3.289 -51.107 1.00 70.75 313 LYS A C 1
ATOM 2527 O O . LYS A 1 313 ? -1.974 4.080 -52.001 1.00 70.75 313 LYS A O 1
ATOM 2532 N N . SER A 1 314 ? -1.761 3.384 -49.884 1.00 43.31 314 SER A N 1
ATOM 2533 C CA . SER A 1 314 ? -0.745 4.348 -49.473 1.00 43.31 314 SER A CA 1
ATOM 2534 C C . SER A 1 314 ? 0.437 3.612 -48.841 1.00 43.31 314 SER A C 1
ATOM 2536 O O . SER A 1 314 ? 0.211 2.671 -48.077 1.00 43.31 314 SER A O 1
ATOM 2538 N N . PRO A 1 315 ? 1.687 4.017 -49.133 1.00 43.28 315 PRO A N 1
ATOM 2539 C CA . PRO A 1 315 ? 2.846 3.466 -48.442 1.00 43.28 315 PRO A CA 1
ATOM 2540 C C . PRO A 1 315 ? 2.712 3.711 -46.928 1.00 43.28 315 PRO A C 1
ATOM 2542 O O . PRO A 1 315 ? 2.188 4.764 -46.550 1.00 43.28 315 PRO A O 1
ATOM 2545 N N . PRO A 1 316 ? 3.158 2.772 -46.072 1.00 47.47 316 PRO A N 1
ATOM 2546 C CA . PRO A 1 316 ? 3.156 2.977 -44.629 1.00 47.47 316 PRO A CA 1
ATOM 2547 C C . PRO A 1 316 ? 3.936 4.250 -44.294 1.00 47.47 316 PRO A C 1
ATOM 2549 O O . PRO A 1 316 ? 5.000 4.522 -44.864 1.00 47.47 316 PRO A O 1
ATOM 2552 N N . GLU A 1 317 ? 3.355 5.065 -43.419 1.00 45.84 317 GLU A N 1
ATOM 2553 C CA . GLU A 1 317 ? 3.961 6.304 -42.954 1.00 45.84 317 GLU A CA 1
ATOM 2554 C C . GLU A 1 317 ? 5.279 5.962 -42.244 1.00 45.84 317 GLU A C 1
ATOM 2556 O O . GLU A 1 317 ? 5.333 5.075 -41.395 1.00 45.84 317 GLU A O 1
ATOM 2561 N N . LYS A 1 318 ? 6.385 6.593 -42.655 1.00 47.44 318 LYS A N 1
ATOM 2562 C CA . LYS A 1 318 ? 7.713 6.285 -42.110 1.00 47.44 318 LYS A CA 1
ATOM 2563 C C . LYS A 1 318 ? 7.819 6.839 -40.693 1.00 47.44 318 LYS A C 1
ATOM 2565 O O . LYS A 1 318 ? 8.194 7.996 -40.516 1.00 47.44 318 LYS A O 1
ATOM 2570 N N . VAL A 1 319 ? 7.537 6.009 -39.698 1.00 46.88 319 VAL A N 1
ATOM 2571 C CA . VAL A 1 319 ? 7.795 6.349 -38.298 1.00 46.88 319 VAL A CA 1
ATOM 2572 C C . VAL A 1 319 ? 9.296 6.221 -38.041 1.00 46.88 319 VAL A C 1
ATOM 2574 O O . VAL A 1 319 ? 9.889 5.161 -38.234 1.00 46.88 319 VAL A O 1
ATOM 2577 N N . THR A 1 320 ? 9.949 7.320 -37.658 1.00 54.56 320 THR A N 1
ATOM 2578 C CA . THR A 1 320 ? 11.380 7.291 -37.321 1.00 54.56 320 THR A CA 1
ATOM 2579 C C . THR A 1 320 ? 11.573 6.962 -35.841 1.00 54.56 320 THR A C 1
ATOM 2581 O O . THR A 1 320 ? 10.735 7.309 -35.012 1.00 54.56 320 THR A O 1
ATOM 2584 N N . ILE A 1 321 ? 12.711 6.358 -35.479 1.00 49.59 321 ILE A N 1
ATOM 2585 C CA . ILE A 1 321 ? 13.100 6.151 -34.069 1.00 49.59 321 ILE A CA 1
ATOM 2586 C C . ILE A 1 321 ? 13.117 7.490 -33.310 1.00 49.59 321 ILE A C 1
ATOM 2588 O O . ILE A 1 321 ? 12.739 7.542 -32.147 1.00 49.59 321 ILE A O 1
ATOM 2592 N N . SER A 1 322 ? 13.484 8.587 -33.982 1.00 45.81 322 SER A N 1
ATOM 2593 C CA . SER A 1 322 ? 13.398 9.947 -33.438 1.00 45.81 322 SER A CA 1
ATOM 2594 C C . SER A 1 322 ? 11.957 10.381 -33.157 1.00 45.81 322 SER A C 1
ATOM 2596 O O . SER A 1 322 ? 11.754 11.074 -32.172 1.00 45.81 322 SER A O 1
ATOM 2598 N N . THR A 1 323 ? 10.975 9.983 -33.968 1.00 53.66 323 THR A N 1
ATOM 2599 C CA . THR A 1 323 ? 9.550 10.284 -33.752 1.00 53.66 323 THR A CA 1
ATOM 2600 C C . THR A 1 323 ? 9.001 9.496 -32.566 1.00 53.66 323 THR A C 1
ATOM 2602 O O . THR A 1 323 ? 8.421 10.098 -31.674 1.00 53.66 323 THR A O 1
ATOM 2605 N N . LEU A 1 324 ? 9.267 8.185 -32.498 1.00 52.97 324 LEU A N 1
ATOM 2606 C CA . LEU A 1 324 ? 8.871 7.323 -31.370 1.00 52.97 324 LEU A CA 1
ATOM 2607 C C . LEU A 1 324 ? 9.510 7.768 -30.057 1.00 52.97 324 LEU A C 1
ATOM 2609 O O . LEU A 1 324 ? 8.849 7.821 -29.025 1.00 52.97 324 LEU A O 1
ATOM 2613 N N . ALA A 1 325 ? 10.795 8.117 -30.115 1.00 48.66 325 ALA A N 1
ATOM 2614 C CA . ALA A 1 325 ? 11.494 8.754 -29.023 1.00 48.66 325 ALA A CA 1
ATOM 2615 C C . ALA A 1 325 ? 10.784 10.063 -28.676 1.00 48.66 325 ALA A C 1
ATOM 2617 O O . ALA A 1 325 ? 10.206 10.128 -27.611 1.00 48.66 325 ALA A O 1
ATOM 2618 N N . SER A 1 326 ? 10.703 11.048 -29.576 1.00 48.81 326 SER A N 1
ATOM 2619 C CA . SER A 1 326 ? 10.061 12.347 -29.325 1.00 48.81 326 SER A CA 1
ATOM 2620 C C . SER A 1 326 ? 8.636 12.301 -28.793 1.00 48.81 326 SER A C 1
ATOM 2622 O O . SER A 1 326 ? 8.313 13.112 -27.928 1.00 48.81 326 SER A O 1
ATOM 2624 N N . GLU A 1 327 ? 7.816 11.356 -29.235 1.00 53.84 327 GLU A N 1
ATOM 2625 C CA . GLU A 1 327 ? 6.510 11.083 -28.641 1.00 53.84 327 GLU A CA 1
ATOM 2626 C C . GLU A 1 327 ? 6.658 10.550 -27.213 1.00 53.84 327 GLU A C 1
ATOM 2628 O O . GLU A 1 327 ? 5.990 11.050 -26.316 1.00 53.84 327 GLU A O 1
ATOM 2633 N N . TYR A 1 328 ? 7.596 9.635 -26.964 1.00 47.19 328 TYR A N 1
ATOM 2634 C CA . TYR A 1 328 ? 7.930 9.123 -25.638 1.00 47.19 328 TYR A CA 1
ATOM 2635 C C . TYR A 1 328 ? 8.376 10.213 -24.642 1.00 47.19 328 TYR A C 1
ATOM 2637 O O . TYR A 1 328 ? 7.736 10.316 -23.601 1.00 47.19 328 TYR A O 1
ATOM 2645 N N . ILE A 1 329 ? 9.388 11.070 -24.894 1.00 46.50 329 ILE A N 1
ATOM 2646 C CA . ILE A 1 329 ? 9.676 12.177 -23.945 1.00 46.50 329 ILE A CA 1
ATOM 2647 C C . ILE A 1 329 ? 8.603 13.235 -24.003 1.00 46.50 329 ILE A C 1
ATOM 2649 O O . ILE A 1 329 ? 8.278 13.709 -22.936 1.00 46.50 329 ILE A O 1
ATOM 2653 N N . HIS A 1 330 ? 8.022 13.650 -25.135 1.00 45.59 330 HIS A N 1
ATOM 2654 C CA . HIS A 1 330 ? 6.949 14.653 -25.046 1.00 45.59 330 HIS A CA 1
ATOM 2655 C C . HIS A 1 330 ? 5.855 14.163 -24.092 1.00 45.59 330 HIS A C 1
ATOM 2657 O O . HIS A 1 330 ? 5.318 14.930 -23.302 1.00 45.59 330 HIS A O 1
ATOM 2663 N N . LEU A 1 331 ? 5.620 12.859 -24.054 1.00 47.09 331 LEU A N 1
ATOM 2664 C CA . LEU A 1 331 ? 4.693 12.250 -23.132 1.00 47.09 331 LEU A CA 1
ATOM 2665 C C . LEU A 1 331 ? 5.266 12.070 -21.713 1.00 47.09 331 LEU A C 1
ATOM 2667 O O . LEU A 1 331 ? 4.547 12.342 -20.762 1.00 47.09 331 LEU A O 1
ATOM 2671 N N . VAL A 1 332 ? 6.551 11.757 -21.524 1.00 39.88 332 VAL A N 1
ATOM 2672 C CA . VAL A 1 332 ? 7.222 11.727 -20.205 1.00 39.88 332 VAL A CA 1
ATOM 2673 C C . VAL A 1 332 ? 7.465 13.126 -19.618 1.00 39.88 332 VAL A C 1
ATOM 2675 O O . VAL A 1 332 ? 7.275 13.321 -18.435 1.00 39.88 332 VAL A O 1
ATOM 2678 N N . GLU A 1 333 ? 7.841 14.146 -20.369 1.00 40.88 333 GLU A N 1
ATOM 2679 C CA . GLU A 1 333 ? 7.983 15.537 -19.920 1.00 40.88 333 GLU A CA 1
ATOM 2680 C C . GLU A 1 333 ? 6.626 16.187 -19.656 1.00 40.88 333 GLU A C 1
ATOM 2682 O O . GLU A 1 333 ? 6.494 16.930 -18.686 1.00 40.88 333 GLU A O 1
ATOM 2687 N N . THR A 1 334 ? 5.602 15.868 -20.452 1.00 38.25 334 THR A N 1
ATOM 2688 C CA . THR A 1 334 ? 4.248 16.403 -20.232 1.00 38.25 334 THR A CA 1
ATOM 2689 C C . THR A 1 334 ? 3.474 15.601 -19.167 1.00 38.25 334 THR A C 1
ATOM 2691 O O . THR A 1 334 ? 2.544 16.147 -18.580 1.00 38.25 334 THR A O 1
ATOM 2694 N N . HIS A 1 335 ? 3.859 14.346 -18.859 1.00 43.41 335 HIS A N 1
ATOM 2695 C CA . HIS A 1 335 ? 3.056 13.441 -18.005 1.00 43.41 335 HIS A CA 1
ATOM 2696 C C . HIS A 1 335 ? 3.836 12.549 -17.005 1.00 43.41 335 HIS A C 1
ATOM 2698 O O . HIS A 1 335 ? 3.218 11.828 -16.227 1.00 43.41 335 HIS A O 1
ATOM 2704 N N . GLY A 1 336 ? 5.174 12.558 -16.994 1.00 35.88 336 GLY A N 1
ATOM 2705 C CA . GLY A 1 336 ? 6.025 11.584 -16.2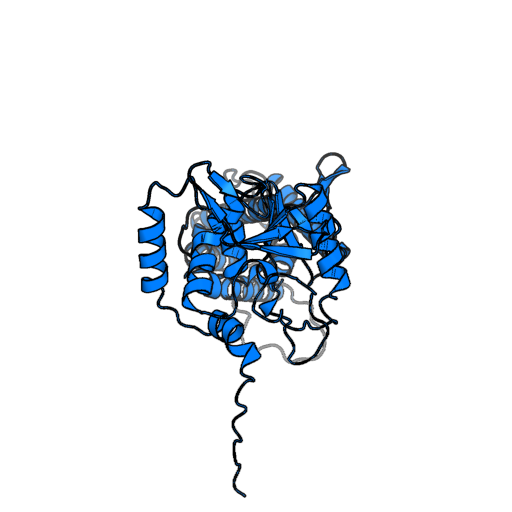77 1.00 35.88 336 GLY A CA 1
ATOM 2706 C C . GLY A 1 336 ? 7.250 12.138 -15.518 1.00 35.88 336 GLY A C 1
ATOM 2707 O O . GLY A 1 336 ? 7.718 11.500 -14.578 1.00 35.88 336 GLY A O 1
ATOM 2708 N N . ALA A 1 337 ? 7.742 13.346 -15.811 1.00 37.00 337 ALA A N 1
ATOM 2709 C CA . ALA A 1 337 ? 8.919 13.950 -15.168 1.00 37.00 337 ALA A CA 1
ATOM 2710 C C . ALA A 1 337 ? 8.683 14.316 -13.692 1.00 37.00 337 ALA A C 1
ATOM 2712 O O . ALA A 1 337 ? 9.591 14.738 -12.977 1.00 37.00 337 ALA A O 1
ATOM 2713 N N . PHE A 1 338 ? 7.457 14.119 -13.219 1.00 34.84 338 PHE A N 1
ATOM 2714 C CA . PHE A 1 338 ? 7.029 14.482 -11.887 1.00 34.84 338 PHE A CA 1
ATOM 2715 C C . PHE A 1 338 ? 6.885 13.294 -10.923 1.00 34.84 338 PHE A C 1
ATOM 2717 O O . PHE A 1 338 ? 6.629 13.524 -9.742 1.00 34.84 338 PHE A O 1
ATOM 2724 N N . PHE A 1 339 ? 7.164 12.059 -11.368 1.00 36.22 339 PHE A N 1
ATOM 2725 C CA . PHE A 1 339 ? 7.274 10.888 -10.479 1.00 36.22 339 PHE A CA 1
ATOM 2726 C C . PHE A 1 339 ? 8.399 11.025 -9.441 1.00 36.22 339 PHE A C 1
ATOM 2728 O O . PHE A 1 339 ? 8.332 10.406 -8.385 1.00 36.22 339 PHE A O 1
ATOM 2735 N N . LEU A 1 340 ? 9.403 11.868 -9.707 1.00 37.62 340 LEU A N 1
ATOM 2736 C CA . LEU A 1 340 ? 10.540 12.082 -8.805 1.00 37.62 340 LEU A CA 1
ATOM 2737 C C . LEU A 1 340 ? 10.468 13.398 -8.009 1.00 37.62 340 LEU A C 1
ATOM 2739 O O . LEU A 1 340 ? 11.254 13.575 -7.084 1.00 37.62 340 LEU A O 1
ATOM 2743 N N . TYR A 1 341 ? 9.539 14.317 -8.327 1.00 35.16 341 TYR A N 1
ATOM 2744 C CA . TYR A 1 341 ? 9.534 15.666 -7.729 1.00 35.16 341 TYR A CA 1
ATOM 2745 C C . TYR A 1 341 ? 8.150 16.320 -7.488 1.00 35.16 341 TYR A C 1
ATOM 2747 O O . TYR A 1 341 ? 8.107 17.466 -7.034 1.00 35.16 341 TYR A O 1
ATOM 2755 N N . SER A 1 342 ? 7.005 15.661 -7.748 1.00 36.94 342 SER A N 1
ATOM 2756 C CA . SER A 1 342 ? 5.682 16.308 -7.593 1.00 36.94 342 SER A CA 1
ATOM 2757 C C . SER A 1 342 ? 5.056 15.982 -6.259 1.00 36.94 342 SER A C 1
ATOM 2759 O O . SER A 1 342 ? 4.806 14.828 -5.937 1.00 36.94 342 SER A O 1
ATOM 2761 N N . SER A 1 343 ? 4.686 17.020 -5.523 1.00 36.31 343 SER A N 1
ATOM 2762 C CA . SER A 1 343 ? 3.880 16.921 -4.307 1.00 36.31 343 SER A CA 1
ATOM 2763 C C . SER A 1 343 ? 2.371 17.101 -4.562 1.00 36.31 343 SER A C 1
ATOM 2765 O O . SER A 1 343 ? 1.638 17.410 -3.614 1.00 36.31 343 SER A O 1
ATOM 2767 N N . ARG A 1 344 ? 1.890 16.966 -5.816 1.00 39.09 344 ARG A N 1
ATOM 2768 C CA . ARG A 1 344 ? 0.510 17.312 -6.226 1.00 39.09 344 ARG A CA 1
ATOM 2769 C C . ARG A 1 344 ? -0.296 16.117 -6.796 1.00 39.09 344 ARG A C 1
ATOM 2771 O O . ARG A 1 344 ? 0.100 15.566 -7.814 1.00 39.09 344 ARG A O 1
ATOM 2778 N N . PRO A 1 345 ? -1.449 15.750 -6.188 1.00 37.50 345 PRO A N 1
ATOM 2779 C CA . PRO A 1 345 ? -2.262 14.580 -6.581 1.00 37.50 345 PRO A CA 1
ATOM 2780 C C . PRO A 1 345 ? -3.247 14.729 -7.760 1.00 37.50 345 PRO A C 1
ATOM 2782 O O . PRO A 1 345 ? -3.723 13.713 -8.258 1.00 37.50 345 PRO A O 1
ATOM 2785 N N . ALA A 1 346 ? -3.593 15.950 -8.193 1.00 36.16 346 ALA A N 1
ATOM 2786 C CA . ALA A 1 346 ? -4.620 16.233 -9.226 1.00 36.16 346 ALA A CA 1
ATOM 2787 C C . ALA A 1 346 ? -4.333 15.631 -10.615 1.00 36.16 346 ALA A C 1
ATOM 2789 O O . ALA A 1 346 ? -5.193 15.518 -11.482 1.00 36.16 346 ALA A O 1
ATOM 2790 N N . ASP A 1 347 ? -3.084 15.263 -10.783 1.00 41.34 347 ASP A N 1
ATOM 2791 C CA . ASP A 1 347 ? -2.401 15.027 -12.028 1.00 41.34 347 ASP A CA 1
ATOM 2792 C C . ASP A 1 347 ? -2.516 13.517 -12.408 1.00 41.34 347 ASP A C 1
ATOM 2794 O O . ASP A 1 347 ? -2.648 13.153 -13.574 1.00 41.34 347 ASP A O 1
ATOM 2798 N N . LEU A 1 348 ? -2.641 12.618 -11.419 1.00 41.00 348 LEU A N 1
ATOM 2799 C CA . LEU A 1 348 ? -2.509 11.150 -11.531 1.00 41.00 348 LEU A CA 1
ATOM 2800 C C . LEU A 1 348 ? -3.470 10.389 -12.469 1.00 41.00 348 LEU A C 1
ATOM 2802 O O . LEU A 1 348 ? -3.063 9.408 -13.100 1.00 41.00 348 LEU A O 1
ATOM 2806 N N . HIS A 1 349 ? -4.731 10.814 -12.590 1.00 37.50 349 HIS A N 1
ATOM 2807 C CA . HIS A 1 349 ? -5.741 10.065 -13.357 1.00 37.50 349 HIS A CA 1
ATOM 2808 C C . HIS A 1 349 ? -5.585 10.253 -14.875 1.00 37.50 349 HIS A C 1
ATOM 2810 O O . HIS A 1 349 ? -5.813 9.322 -15.648 1.00 37.50 349 HIS A O 1
ATOM 2816 N N . HIS A 1 350 ? -5.135 11.436 -15.310 1.00 37.41 350 HIS A N 1
ATOM 2817 C CA . HIS A 1 350 ? -4.773 11.677 -16.710 1.00 37.41 350 HIS A CA 1
ATOM 2818 C C . HIS A 1 350 ? -3.490 10.916 -17.097 1.00 37.41 350 HIS A C 1
ATOM 2820 O O . HIS A 1 350 ? -3.345 10.503 -18.247 1.00 37.41 350 HIS A O 1
ATOM 2826 N N . TRP A 1 351 ? -2.601 10.645 -16.133 1.00 49.22 351 TRP A N 1
ATOM 2827 C CA . TRP A 1 351 ? -1.304 10.005 -16.362 1.00 49.22 351 TRP A CA 1
ATOM 2828 C C . TRP A 1 351 ? -1.377 8.516 -16.687 1.00 49.22 351 TRP A C 1
ATOM 2830 O O . TRP A 1 351 ? -0.761 8.082 -17.656 1.00 49.22 351 TRP A O 1
ATOM 2840 N N . THR A 1 352 ? -2.135 7.727 -15.917 1.00 39.44 352 THR A N 1
ATOM 2841 C CA . THR A 1 352 ? -2.208 6.267 -16.141 1.00 39.44 352 THR A CA 1
ATOM 2842 C C . THR A 1 352 ? -2.871 5.944 -17.480 1.00 39.44 352 THR A C 1
ATOM 2844 O O . THR A 1 352 ? -2.452 5.039 -18.197 1.00 39.44 352 THR A O 1
ATOM 2847 N N . LYS A 1 353 ? -3.857 6.761 -17.870 1.00 42.50 353 LYS A N 1
ATOM 2848 C CA . LYS A 1 353 ? -4.514 6.687 -19.176 1.00 42.50 353 LYS A CA 1
ATOM 2849 C C . LYS A 1 353 ? -3.559 7.060 -20.319 1.00 42.50 353 LYS A C 1
ATOM 2851 O O . LYS A 1 353 ? -3.565 6.388 -21.343 1.00 42.50 353 LYS A O 1
ATOM 2856 N N . ALA A 1 354 ? -2.698 8.064 -20.133 1.00 41.56 354 ALA A N 1
ATOM 2857 C CA . ALA A 1 354 ? -1.693 8.463 -21.120 1.00 41.56 354 ALA A CA 1
ATOM 2858 C C . ALA A 1 354 ? -0.564 7.427 -21.279 1.00 41.56 354 ALA A C 1
ATOM 2860 O O . ALA A 1 354 ? -0.157 7.140 -22.403 1.00 41.56 354 ALA A O 1
ATOM 2861 N N . LEU A 1 355 ? -0.095 6.815 -20.187 1.00 41.69 355 LEU A N 1
ATOM 2862 C CA . LEU A 1 355 ? 0.927 5.759 -20.210 1.00 41.69 355 LEU A CA 1
ATOM 2863 C C . LEU A 1 355 ? 0.425 4.501 -20.943 1.00 41.69 355 LEU A C 1
ATOM 2865 O O . LEU A 1 355 ? 1.142 3.949 -21.776 1.00 41.69 355 LEU A O 1
ATOM 2869 N N . LEU A 1 356 ? -0.837 4.114 -20.713 1.00 44.59 356 LEU A N 1
ATOM 2870 C CA . LEU A 1 356 ? -1.501 3.016 -21.427 1.00 44.59 356 LEU A CA 1
ATOM 2871 C C . LEU A 1 356 ? -1.737 3.329 -22.912 1.00 44.59 356 LEU A C 1
ATOM 2873 O O . LEU A 1 356 ? -1.473 2.479 -23.764 1.00 44.59 356 LEU A O 1
ATOM 2877 N N . GLU A 1 357 ? -2.175 4.547 -23.249 1.00 44.69 357 GLU A N 1
ATOM 2878 C CA . GLU A 1 357 ? -2.349 4.966 -24.649 1.00 44.69 357 GLU A CA 1
ATOM 2879 C C . GLU A 1 357 ? -0.998 5.010 -25.390 1.00 44.69 357 GLU A C 1
ATOM 2881 O O . GLU A 1 357 ? -0.915 4.666 -26.566 1.00 44.69 357 GLU A O 1
ATOM 2886 N N . THR A 1 358 ? 0.086 5.330 -24.684 1.00 41.88 358 THR A N 1
ATOM 2887 C CA . THR A 1 358 ? 1.453 5.395 -25.229 1.00 41.88 358 THR A CA 1
ATOM 2888 C C . THR A 1 358 ? 2.059 4.024 -25.446 1.00 41.88 358 THR A C 1
ATOM 2890 O O . THR A 1 358 ? 2.600 3.759 -26.517 1.00 41.88 358 THR A O 1
ATOM 2893 N N . GLY A 1 359 ? 1.905 3.112 -24.483 1.00 43.25 359 GLY A N 1
ATOM 2894 C CA . GLY A 1 359 ? 2.243 1.706 -24.682 1.00 43.25 359 GLY A CA 1
ATOM 2895 C C . GLY A 1 359 ? 1.524 1.126 -25.902 1.00 43.25 359 GLY A C 1
ATOM 2896 O O . GLY A 1 359 ? 2.134 0.412 -26.700 1.00 43.25 359 GLY A O 1
ATOM 2897 N N . ARG A 1 360 ? 0.258 1.511 -26.114 1.00 47.31 360 ARG A N 1
ATOM 2898 C CA . ARG A 1 360 ? -0.545 1.110 -27.277 1.00 47.31 360 ARG A CA 1
ATOM 2899 C C . ARG A 1 360 ? -0.029 1.702 -28.593 1.00 47.31 360 ARG A C 1
ATOM 2901 O O . ARG A 1 360 ? 0.076 0.965 -29.571 1.00 47.31 360 ARG A O 1
ATOM 2908 N N . LEU A 1 361 ? 0.316 2.991 -28.625 1.00 42.84 361 LEU A N 1
ATOM 2909 C CA . LEU A 1 361 ? 0.853 3.668 -29.815 1.00 42.84 361 LEU A CA 1
ATOM 2910 C C . LEU A 1 361 ? 2.251 3.163 -30.192 1.00 42.84 361 LEU A C 1
ATOM 2912 O O . LEU A 1 361 ? 2.512 2.943 -31.369 1.00 42.84 361 LEU A O 1
ATOM 2916 N N . ILE A 1 362 ? 3.111 2.883 -29.210 1.00 41.78 362 ILE A N 1
ATOM 2917 C CA . ILE A 1 362 ? 4.448 2.323 -29.444 1.00 41.78 362 ILE A CA 1
ATOM 2918 C C . ILE A 1 362 ? 4.361 0.875 -29.915 1.00 41.78 362 ILE A C 1
ATOM 2920 O O . ILE A 1 362 ? 5.027 0.515 -30.876 1.00 41.78 362 ILE A O 1
ATOM 2924 N N . THR A 1 363 ? 3.514 0.048 -29.293 1.00 43.19 363 THR A N 1
ATOM 2925 C CA . THR A 1 363 ? 3.300 -1.337 -29.750 1.00 43.19 363 THR A CA 1
ATOM 2926 C C . THR A 1 363 ? 2.758 -1.355 -31.179 1.00 43.19 363 THR A C 1
ATOM 2928 O O . THR A 1 363 ? 3.182 -2.174 -31.985 1.00 43.19 363 THR A O 1
ATOM 2931 N N . LYS A 1 364 ? 1.867 -0.415 -31.520 1.00 43.06 364 LYS A N 1
ATOM 2932 C CA . LYS A 1 364 ? 1.360 -0.240 -32.882 1.00 43.06 364 LYS A CA 1
ATOM 2933 C C . LYS A 1 364 ? 2.462 0.210 -33.850 1.00 43.06 364 LYS A C 1
ATOM 2935 O O . LYS A 1 364 ? 2.629 -0.421 -34.883 1.00 43.06 364 LYS A O 1
ATOM 2940 N N . GLY A 1 365 ? 3.246 1.230 -33.499 1.00 39.94 365 GLY A N 1
ATOM 2941 C CA . GLY A 1 365 ? 4.348 1.722 -34.329 1.00 39.94 365 GLY A CA 1
ATOM 2942 C C . GLY A 1 365 ? 5.477 0.702 -34.511 1.00 39.94 365 GLY A C 1
ATOM 2943 O O . GLY A 1 365 ? 6.049 0.624 -35.588 1.00 39.94 365 GLY A O 1
ATOM 2944 N N . LEU A 1 366 ? 5.764 -0.118 -33.495 1.00 39.66 366 LEU A N 1
ATOM 2945 C CA . LEU A 1 366 ? 6.729 -1.220 -33.566 1.00 39.66 366 LEU A CA 1
ATOM 2946 C C . LEU A 1 366 ? 6.202 -2.449 -34.319 1.00 39.66 366 LEU A C 1
ATOM 2948 O O . LEU A 1 366 ? 7.021 -3.223 -34.786 1.00 39.66 366 LEU A O 1
ATOM 2952 N N . ALA A 1 367 ? 4.882 -2.650 -34.400 1.00 40.59 367 ALA A N 1
ATOM 2953 C CA . ALA A 1 367 ? 4.258 -3.720 -35.190 1.00 40.59 367 ALA A CA 1
ATOM 2954 C C . ALA A 1 367 ? 4.015 -3.323 -36.659 1.00 40.59 367 ALA A C 1
ATOM 2956 O O . ALA A 1 367 ? 3.791 -4.182 -37.512 1.00 40.59 367 ALA A O 1
ATOM 2957 N N . GLU A 1 368 ? 3.979 -2.018 -36.936 1.00 40.38 368 GLU A N 1
ATOM 2958 C CA . GLU A 1 368 ? 4.009 -1.440 -38.284 1.00 40.38 368 GLU A CA 1
ATOM 2959 C C . GLU A 1 368 ? 5.455 -1.308 -38.810 1.00 40.38 368 GLU A C 1
ATOM 2961 O O . GLU A 1 368 ? 5.663 -1.231 -40.029 1.00 40.38 368 GLU A O 1
ATOM 2966 N N . LEU A 1 369 ? 6.428 -1.319 -37.886 1.00 35.81 369 LEU A N 1
ATOM 2967 C CA . LEU A 1 369 ? 7.833 -1.671 -38.100 1.00 35.81 369 LEU A CA 1
ATOM 2968 C C . LEU A 1 369 ? 8.075 -3.187 -37.922 1.00 35.81 369 LEU A C 1
ATOM 2970 O O . LEU A 1 369 ? 9.239 -3.610 -38.104 1.00 35.81 369 LEU A O 1
#

Radius of gyration: 24.72 Å; Cα contacts (8 Å, |Δi|>4): 448; chains: 1; bounding box: 73×41×81 Å

Solvent-accessible surface area (backbone atoms only — not comparable to full-atom values): 21624 Å² total; per-residue (Å²): 143,79,89,79,85,79,80,82,74,79,61,82,85,55,47,60,60,52,38,69,77,63,55,84,64,52,66,65,59,57,45,53,54,49,51,55,55,66,70,40,85,64,61,86,73,62,66,62,66,23,40,26,34,51,92,76,36,30,24,30,60,58,41,82,55,101,90,47,48,26,43,90,85,39,66,70,67,58,25,21,28,55,47,68,68,70,77,81,44,58,36,99,74,59,64,49,62,82,61,41,77,60,95,64,81,50,71,16,40,41,61,88,65,49,43,59,68,34,53,53,42,34,51,51,56,47,24,77,79,40,43,22,35,39,38,60,81,62,32,46,59,81,84,44,69,72,58,28,50,52,50,64,69,50,41,54,49,41,50,59,69,29,76,44,42,35,35,54,41,54,93,56,59,61,68,59,49,37,52,41,53,48,42,42,50,50,31,40,54,52,61,68,70,46,72,57,88,84,48,97,73,70,65,71,84,54,44,66,60,53,46,55,55,40,47,52,39,47,45,57,58,59,64,37,70,65,69,54,31,54,69,52,54,53,53,56,78,54,41,81,71,29,33,35,26,31,58,80,40,45,74,43,49,35,78,40,100,80,79,44,75,39,76,36,33,54,54,57,53,53,49,46,52,49,52,47,51,55,50,52,48,53,50,29,56,47,50,73,67,50,72,77,55,98,67,73,80,73,84,78,54,80,73,81,84,72,90,84,72,84,77,73,95,59,81,81,79,86,80,44,72,53,53,58,28,49,52,49,44,56,47,32,70,75,59,49,70,44,84,86,74,59,95,67,75,91,57,48,64,64,32,42,55,48,54,53,53,46,48,50,52,49,52,49,55,58,70,77,78

Sequence (369 aa):
MDCKLDSFAPSRRNRVYNALTACDISLDHVRQTTEKLRSDDNLRGIWPERLLHVESMKSFCRQMSPEGIFYNGVREPAFSALSYKWGLHVVDEGPTLEIEGIAWDPPSIDQEYFTVANHTRVLRRMAEYSGWVWVDVGCITQLLMEETMREIIVEPQYFKQATQRFVWWVDYPPEAFRCLLNKVSRAEGALRQLPSLSDNKVDYDVLPSIFAEVLAPLNELMSIPWFSSNWTLRELMLCDNILILDKEAELIHVEGENETSIPATIDMIATLCGHILAWLTRLQLRLSTMQPPEKTTVLQVKVPQDMGTEPPKSPPEKVTISTLASEYIHLVETHGAFFLYSSRPADLHHWTKALLETGRLITKGLAEL

Organism: Aspergillus nanangensis (NCBI:txid2582783)

Foldseek 3Di:
DDDDDDDDDDDPQLCLLVCVVVDPPPLVNLVVLLVVVVVPPVLVADDFQWKQQLVVLEIFGWDDDPVAIDGPNHHPFAEEEEDECQSVFFDQDADAQDHHPAPDGQTHGDPVQADSVLVSLLSVLRCVQTSIYDDCSRRAHSPDNVSNVNNLSSVLSNNVRHPAAAYEARQDDLVVVQVLLQLLVVLLVVLVPADPLVDPPGDPVCVLVSCVSNLVSVLVVLPRVLQLDLSNLLSLLSDPDHFYAYSNRDFRWYQDPVRDTDGDGSVSVLVSVVSVLVSLLSNLVSVVPPDCPPDNPQPPDDQPPDDDDDDPPDDPDRQDPNNLSVLSVVLCVVANVCSVPDPRSPRRNVRSVSSNVSSVVVVVVSNSD

Nearest PDB structures (foldseek):
  4hgv-assembly1_B  TM=3.162E-01  e=5.571E+00  Sinorhizobium meliloti 1021
  8sbs-assembly1_A  TM=2.299E-01  e=3.014E+00  Escherichia coli
  1fuo-assembly1_B  TM=2.654E-01  e=4.778E+00  Escherichia coli
  8hfr-assembly1_rA  TM=2.660E-01  e=8.392E+00  Saccharomyces cerevisiae S288C

Mean predicted aligned error: 12.17 Å

InterPro domains:
  IPR010730 Heterokaryon incompatibility [PF06985] (79-235)
  IPR052895 Heterokaryon Regulation/Transcriptional Modulator [PTHR24148] (75-254)